Protein 5DI0 (pdb70)

InterPro domains:
  IPR001229 Jacalin-like lectin domain [PF01419] (8-140)
  IPR001229 Jacalin-like lectin domain [PS51752] (4-143)
  IPR036404 Jacalin-like lectin domain superfamily [G3DSA:2.100.10.30] (6-150)
  IPR053280 Aerolysin-like pore-forming protein [PTHR34007] (1-315)

Radius of gyration: 34.07 Å; Cα contacts (8 Å, |Δi|>4): 1939; chains: 2; bounding box: 78×102×52 Å

Nearest PDB structures (foldseek):
  4znq-assembly1_A  TM=1.000E+00  e=1.269E-62  Danio rerio
  5zu4-assembly1_A  TM=9.742E-01  e=5.870E-45  Lethenteron camtschaticum
  1w3a-assembly1_A  TM=3.921E-01  e=1.484E-08  Laetiporus sulphureus
  3g4o-assembly1_A  TM=4.826E-01  e=7.175E-04  Aeromonas hydrophila
  1pre-assembly1_A  TM=4.643E-01  e=3.786E-03  Aeromonas hydrophila

Organism: Danio rerio (NCBI:txid7955)

Foldseek 3Di:
DDDDDAQKFKDKAFADDAAKDDQFCLAPLWFWFKKKWAAAQQAGAKMWTATPVGDIDIFAAHDDGIDMDGADFLKFWPWKKWFYSVPRFYTAKIWTAIPVGDIDIDGRDNGDTDDIGIGDQALRTWGAKIAGGDNGHRMMITMHRHAFPAKEWEPKDFVCQVVDDWDKDKDFFDKDKDFAQAQAKDKDKDKGKDKDKKKKAWDDDRSVVSSHFYKYFAFDWAWEADDVGIDIDRGDTDIDGNIDMDMDTAMDMDMDMDHHQKMKMKTKIKIKTKDKGKMKTKIWTAHPVGYIRMHIDMGIMIIIYMYHIDIDMDMGGD/DDDDDAQKDKDKAFADDAAKDDQFCLAPLWFWFKKKWAAAQQAGAKMWTATLVGDIDIFAAHDDGIDMDGADQLKFWPWKKWFYSVVRFYTFKIWTAIPVGDIDIDGRDHGDTDDIDIDDQALRTWGAKIAGGDNGGRMMITMHGHAFPAKEWEPKDFVCQVVDDFDKDKAFFDKDKDFAQAQAKDKDKDKTKDKDKKKKAWDDRRSVVSSHFYKYFAFDWAWAADPVGIDIDGGDTDIDGNIDMDMDIAMDMDIDMHHHQKMKMKTKIKIKTWDKGKMKTKMWTAHPVGYIRMHIDMGIMIIIYMYHIDIDMDIDGD

Sequence (636 aa):
GSHMTYPTNLEEIIGGQGGSSFSFTGENNGASLEKIWVWVGGWQIKAVRAWLSDGRDETFGVPSSGSSHQEYVFTPGECFTSLSLWGNGAGTRLGAIKFKTNKGGEFFAHMTSWGLKTEYPMDVGSGYCLGIVGRGGSDIDCMGFMFLNAVQSTVLTNNVNYPTINQLIPKVATEEIKSVSFENKTSVKQEQKVETSKKVIKTSSSWSMTKSFSSTFSVEVSAGIPEIAEVSTGFSISFGVESTHSLEEQTDEKNETLTTTVEVPPKKKVDVHITIGRASFDLPYTGTVKITCKNGSVLQYETKGQYKGVAYTDIKVNNTVEKDLGSHMTYPTNLEEIIGGQGGSSFSFTGENNGASLEKIWVWVGGWQIKAVRAWLSDGRDETFGVPSGSSHQEYVVFTPGECFTSLSLWGNGAGTRLGAIKFKTNKGGEFFAHMTSWGLKTEYPMDVGSGYCLGIVGRGGSDIDCMGFMFLNAVVQSTVLTNNVNYPTINQQLIPKVATEEIKSSVSSFENKTSVKQEEQKVETSKKVIKTSSSWSMTKSFSSTFSVEVSAGIPEIAEVSTGFSISFGVESTHSLEQTTDEKNNETLTTTVEVPPKKKVDVHHITIGRRASFDLPYTGTVKITCKNGSVLQYETKGQYKGVAYTDIKVNTVEKDL

Solvent-accessible surface area: 29382 Å² total; per-residue (Å²): 131,117,153,134,52,118,25,28,47,60,82,75,19,31,7,162,36,47,81,91,24,78,2,10,0,65,95,55,5,6,12,6,76,54,0,52,1,20,36,15,21,100,11,0,34,0,0,66,0,41,2,40,65,60,77,60,79,61,23,16,84,57,64,70,102,69,74,82,35,75,12,76,67,14,20,11,3,7,21,5,12,0,23,13,3,51,58,50,57,50,0,0,0,0,62,0,78,3,42,142,71,20,97,11,79,0,69,3,93,89,115,52,60,150,77,76,82,46,8,44,1,4,12,0,9,7,0,0,0,22,4,90,10,40,76,8,0,10,8,0,0,3,12,3,0,14,1,1,89,38,1,28,0,27,106,17,68,2,72,45,7,143,131,59,136,36,162,31,59,92,42,65,14,2,36,11,22,34,96,0,161,66,84,98,135,64,115,59,136,0,26,0,10,39,29,1,67,74,41,8,30,4,56,40,94,140,20,4,20,45,17,3,14,2,88,0,26,2,4,42,2,76,13,47,73,82,117,143,26,82,46,30,54,88,9,133,107,55,91,23,45,15,140,48,86,78,61,113,18,46,37,60,62,27,84,7,75,0,22,51,122,65,54,0,36,2,72,0,13,3,7,91,1,65,8,85,1,53,1,53,2,6,1,82,1,33,2,56,36,56,15,58,22,101,25,130,34,167,19,65,1,118,4,22,11,27,10,116,21,92,47,73,67,71,92,99,114,135,131,122,159,135,50,123,27,26,47,62,83,73,18,25,3,152,37,48,81,89,22,79,2,9,0,66,96,53,4,5,10,7,84,55,0,52,1,19,36,16,22,97,10,0,32,0,0,66,0,39,2,35,65,60,76,61,78,60,23,15,86,58,61,68,104,70,73,84,33,72,15,76,67,15,21,12,3,8,24,6,11,0,22,14,2,53,61,39,58,50,0,0,0,0,66,1,87,4,41,143,71,19,92,11,82,0,69,4,94,88,117,46,58,147,82,85,85,48,8,41,1,4,11,0,8,7,1,0,0,22,4,87,11,41,76,8,0,9,8,0,0,3,12,3,0,16,1,0,94,39,1,31,0,27,106,17,68,2,73,38,8,148,136,61,149,44,189,28,38,88,34,74,13,4,18,13,14,40,81,0,142,58,98,95,117,61,129,63,133,1,25,0,7,40,28,1,75,70,46,7,25,3,55,40,83,142,19,3,22,42,19,5,12,2,87,0,30,2,4,45,2,75,10,47,74,71,121,135,25,77,43,32,49,85,10,133,102,53,96,22,44,15,137,47,95,76,58,102,23,30,37,60,66,26,85,5,94,1,25,53,104,52,66,2,30,0,79,0,21,2,7,82,3,82,13,86,2,54,1,54,2,6,1,88,1,34,2,58,36,54,15,62,23,100,24,129,33,170,19,62,2,113,4,39,15,32,10,120,22,83,47,72,71,66,94,117,108,112

Structure (mmCIF, N/CA/C/O backbone):
data_5DI0
#
_entry.id   5DI0
#
_cell.length_a   57.111
_cell.length_b   95.100
_cell.length_c   147.406
_cell.angle_alpha   90.00
_cell.angle_beta   90.00
_cell.angle_gamma   90.00
#
_symmetry.space_group_name_H-M   'P 21 21 21'
#
loop_
_entity.id
_entity.type
_entity.pdbx_description
1 polymer 'Natterin-like protein'
2 non-polymer 1,2-ETHANEDIOL
3 non-polymer DI(HYDROXYETHYL)ETHER
4 non-polymer 'TRIETHYLENE GLYCOL'
5 non-polymer 'TETRAETHYLENE GLYCOL'
6 non-polymer 'CHLORIDE ION'
7 water water
#
loop_
_atom_site.group_PDB
_atom_site.id
_atom_site.type_symbol
_atom_site.label_atom_id
_atom_site.label_alt_id
_atom_site.label_comp_id
_atom_site.label_asym_id
_atom_site.label_entity_id
_atom_site.label_seq_id
_atom_site.pdbx_PDB_ins_code
_atom_site.Cartn_x
_atom_site.Cartn_y
_atom_site.Cartn_z
_atom_site.occupancy
_atom_site.B_iso_or_equiv
_atom_site.auth_seq_id
_atom_site.auth_comp_id
_atom_site.auth_asym_id
_atom_site.auth_atom_id
_atom_site.pdbx_PDB_model_num
ATOM 1 N N . GLY A 1 18 ? -27.989 53.213 44.718 1.00 43.63 -2 GLY A N 1
ATOM 2 C CA . GLY A 1 18 ? -26.824 53.469 43.819 1.00 41.21 -2 GLY A CA 1
ATOM 3 C C . GLY A 1 18 ? -26.130 52.191 43.367 1.00 38.14 -2 GLY A C 1
ATOM 4 O O . GLY A 1 18 ? -24.935 52.223 42.976 1.00 31.81 -2 GLY A O 1
ATOM 5 N N . SER A 1 19 ? -26.896 51.089 43.408 1.00 36.39 -1 SER A N 1
ATOM 6 C CA . SER A 1 19 ? -26.536 49.822 42.763 1.00 34.52 -1 SER A CA 1
ATOM 7 C C . SER A 1 19 ? -26.190 50.063 41.298 1.00 31.72 -1 SER A C 1
ATOM 8 O O . SER A 1 19 ? -26.613 51.046 40.676 1.00 31.48 -1 SER A O 1
ATOM 11 N N . HIS A 1 20 ? -25.398 49.163 40.751 1.00 28.02 0 HIS A N 1
ATOM 12 C CA . HIS A 1 20 ? -24.746 49.427 39.496 1.00 25.19 0 HIS A CA 1
ATOM 13 C C . HIS A 1 20 ? -24.892 48.191 38.650 1.00 23.41 0 HIS A C 1
ATOM 14 O O . HIS A 1 20 ? -24.586 47.095 39.118 1.00 22.01 0 HIS A O 1
ATOM 21 N N . MET A 1 21 ? -25.329 48.361 37.405 1.00 21.74 1 MET A N 1
ATOM 22 C CA . MET A 1 21 ? -25.502 47.203 36.551 1.00 23.60 1 MET A CA 1
ATOM 23 C C . MET A 1 21 ? -24.480 47.274 35.430 1.00 21.16 1 MET A C 1
ATOM 24 O O . MET A 1 21 ? -24.215 48.348 34.904 1.00 20.40 1 MET A O 1
ATOM 29 N N . THR A 1 22 ? -23.887 46.131 35.096 1.00 19.47 2 THR A N 1
ATOM 30 C CA . THR A 1 22 ? -23.009 46.020 33.927 1.00 17.65 2 THR A CA 1
ATOM 31 C C . THR A 1 22 ? -23.556 44.973 33.014 1.00 17.54 2 THR A C 1
ATOM 32 O O . THR A 1 22 ? -24.318 44.115 33.432 1.00 16.72 2 THR A O 1
ATOM 36 N N . TYR A 1 23 ? -23.152 45.076 31.750 1.00 16.63 3 TYR A N 1
ATOM 37 C CA . TYR A 1 23 ? -23.732 44.275 30.669 1.00 17.23 3 TYR A CA 1
ATOM 38 C C . TYR A 1 23 ? -22.632 43.745 29.775 1.00 15.15 3 TYR A C 1
ATOM 39 O O . TYR A 1 23 ? -21.577 44.353 29.683 1.00 15.03 3 TYR A O 1
ATOM 48 N N . PRO A 1 24 ? -22.880 42.619 29.086 1.00 15.68 4 PRO A N 1
ATOM 49 C CA . PRO A 1 24 ? -21.838 42.031 28.246 1.00 15.88 4 PRO A CA 1
ATOM 50 C C . PRO A 1 24 ? -21.664 42.772 26.928 1.00 15.80 4 PRO A C 1
ATOM 51 O O . PRO A 1 24 ? -20.677 42.532 26.216 1.00 16.96 4 PRO A O 1
ATOM 55 N N . THR A 1 25 ? -22.583 43.692 26.645 1.00 14.71 5 THR A N 1
ATOM 56 C CA . THR A 1 25 ? -22.528 44.478 25.418 1.00 15.66 5 THR A CA 1
ATOM 57 C C . THR A 1 25 ? -22.411 45.962 25.704 1.00 16.09 5 THR A C 1
ATOM 58 O O . THR A 1 25 ? -22.812 46.430 26.768 1.00 15.04 5 THR A O 1
ATOM 62 N N . ASN A 1 26 ? -21.838 46.668 24.738 1.00 15.77 6 ASN A N 1
ATOM 63 C CA . ASN A 1 26 ? -21.564 48.092 24.826 1.00 16.25 6 ASN A CA 1
ATOM 64 C C . ASN A 1 26 ? -22.132 48.689 23.557 1.00 17.19 6 ASN A C 1
ATOM 65 O O . ASN A 1 26 ? -21.745 48.305 22.465 1.00 16.51 6 ASN A O 1
ATOM 70 N N . LEU A 1 27 ? -23.074 49.614 23.716 1.00 16.57 7 LEU A N 1
ATOM 71 C CA . LEU A 1 27 ? -23.833 50.147 22.599 1.00 15.84 7 LEU A CA 1
ATOM 72 C C . LEU A 1 27 ? -24.183 51.585 22.892 1.00 16.62 7 LEU A C 1
ATOM 73 O O . LEU A 1 27 ? -24.839 51.861 23.906 1.00 17.53 7 LEU A O 1
ATOM 78 N N . GLU A 1 28 ? -23.725 52.476 22.022 1.00 15.95 8 GLU A N 1
ATOM 79 C CA A GLU A 1 28 ? -24.048 53.907 22.122 0.50 16.47 8 GLU A CA 1
ATOM 80 C CA B GLU A 1 28 ? -24.043 53.910 22.120 0.50 16.67 8 GLU A CA 1
ATOM 81 C C . GLU A 1 28 ? -24.694 54.344 20.815 1.00 16.60 8 GLU A C 1
ATOM 82 O O . GLU A 1 28 ? -24.052 54.368 19.775 1.00 16.66 8 GLU A O 1
ATOM 93 N N . ILE A 1 29 ? -25.979 54.707 20.890 1.00 16.68 9 ILE A N 1
ATOM 94 C CA . ILE A 1 29 ? -26.771 55.066 19.719 1.00 16.32 9 ILE A CA 1
ATOM 95 C C . ILE A 1 29 ? -26.767 56.575 19.499 1.00 17.07 9 ILE A C 1
ATOM 96 O O . ILE A 1 29 ? -26.952 57.341 20.449 1.00 17.38 9 ILE A O 1
ATOM 101 N N . ILE A 1 30 ? -26.529 56.979 18.258 1.00 15.95 10 ILE A N 1
ATOM 102 C CA . ILE A 1 30 ? -26.416 58.389 17.875 1.00 16.52 10 ILE A CA 1
ATOM 103 C C . ILE A 1 30 ? -27.401 58.727 16.777 1.00 16.63 10 ILE A C 1
ATOM 104 O O . ILE A 1 30 ? -27.555 57.981 15.794 1.00 15.11 10 ILE A O 1
ATOM 109 N N . GLY A 1 31 ? -28.068 59.876 16.930 1.00 18.85 11 GLY A N 1
ATOM 110 C CA . GLY A 1 31 ? -28.893 60.406 15.870 1.00 18.43 11 GLY A CA 1
ATOM 111 C C . GLY A 1 31 ? -30.152 61.027 16.455 1.00 20.48 11 GLY A C 1
ATOM 112 O O . GLY A 1 31 ? -30.072 61.638 17.548 1.00 21.86 11 GLY A O 1
ATOM 113 N N . GLY A 1 32 ? -31.276 60.837 15.774 1.00 20.43 12 GLY A N 1
ATOM 114 C CA . GLY A 1 32 ? -32.560 61.443 16.145 1.00 22.56 12 GLY A CA 1
ATOM 115 C C . GLY A 1 32 ? -33.523 60.433 16.704 1.00 25.08 12 GLY A C 1
ATOM 116 O O . GLY A 1 32 ? -33.186 59.274 16.921 1.00 22.45 12 GLY A O 1
ATOM 117 N N . GLN A 1 33 ? -34.767 60.860 16.886 1.00 27.35 13 GLN A N 1
ATOM 118 C CA . GLN A 1 33 ? -35.763 60.063 17.584 1.00 29.60 13 GLN A CA 1
ATOM 119 C C . GLN A 1 33 ? -36.813 59.445 16.667 1.00 26.48 13 GLN A C 1
ATOM 120 O O . GLN A 1 33 ? -37.657 58.670 17.127 1.00 27.24 13 GLN A O 1
ATOM 126 N N . GLY A 1 34 ? -36.763 59.753 15.374 1.00 22.46 14 GLY A N 1
ATOM 127 C CA . GLY A 1 34 ? -37.766 59.253 14.442 1.00 23.21 14 GLY A CA 1
ATOM 128 C C . GLY A 1 34 ? -37.568 57.830 13.953 1.00 22.81 14 GLY A C 1
ATOM 129 O O . GLY A 1 34 ? -36.655 57.135 14.396 1.00 23.55 14 GLY A O 1
ATOM 130 N N . GLY A 1 35 ? -38.393 57.411 13.003 1.00 23.42 15 GLY A N 1
ATOM 131 C CA . GLY A 1 35 ? -38.296 56.069 12.424 1.00 24.12 15 GLY A CA 1
ATOM 132 C C . GLY A 1 35 ? -38.729 54.920 13.312 1.00 24.79 15 GLY A C 1
ATOM 133 O O . GLY A 1 35 ? -39.235 55.127 14.422 1.00 26.49 15 GLY A O 1
ATOM 134 N N . SER A 1 36 ? -38.511 53.708 12.810 1.00 23.39 16 SER A N 1
ATOM 135 C CA . SER A 1 36 ? -38.871 52.467 13.488 1.00 24.28 16 SER A CA 1
ATOM 136 C C . SER A 1 36 ? -37.650 51.714 13.989 1.00 22.48 16 SER A C 1
ATOM 137 O O . SER A 1 36 ? -36.645 51.598 13.282 1.00 21.79 16 SER A O 1
ATOM 140 N N . SER A 1 37 ? -37.773 51.169 15.199 1.00 21.45 17 SER A N 1
ATOM 141 C CA . SER A 1 37 ? -36.683 50.418 15.835 1.00 21.11 17 SER A CA 1
ATOM 142 C C . SER A 1 37 ? -36.250 49.174 15.057 1.00 19.92 17 SER A C 1
ATOM 143 O O . SER A 1 37 ? -37.068 48.442 14.509 1.00 19.33 17 SER A O 1
ATOM 146 N N . PHE A 1 38 ? -34.933 48.938 15.051 1.00 19.31 18 PHE A N 1
ATOM 147 C CA . PHE A 1 38 ? -34.359 47.675 14.602 1.00 17.61 18 PHE A CA 1
ATOM 148 C C . PHE A 1 38 ? -33.226 47.248 15.522 1.00 16.96 18 PHE A C 1
ATOM 149 O O . PHE A 1 38 ? -32.575 48.068 16.174 1.00 15.96 18 PHE A O 1
ATOM 157 N N . SER A 1 39 ? -33.020 45.940 15.577 1.00 18.19 19 SER A N 1
ATOM 158 C CA . SER A 1 39 ? -31.896 45.366 16.295 1.00 19.49 19 SER A CA 1
ATOM 159 C C . SER A 1 39 ? -31.398 44.217 15.451 1.00 18.74 19 SER A C 1
ATOM 160 O O . SER A 1 39 ? -32.158 43.283 15.142 1.00 20.91 19 SER A O 1
ATOM 163 N N . PHE A 1 40 ? -30.126 44.277 15.059 1.00 16.99 20 PHE A N 1
ATOM 164 C CA . PHE A 1 40 ? -29.546 43.302 14.159 1.00 15.30 20 PHE A CA 1
ATOM 165 C C . PHE A 1 40 ? -28.193 42.860 14.684 1.00 15.08 20 PHE A C 1
ATOM 166 O O . PHE A 1 40 ? -27.157 43.455 14.353 1.00 14.10 20 PHE A O 1
ATOM 174 N N . THR A 1 41 ? -28.203 41.866 15.588 1.00 16.09 21 THR A N 1
ATOM 175 C CA . THR A 1 41 ? -27.016 41.517 16.332 1.00 16.05 21 THR A CA 1
ATOM 176 C C . THR A 1 41 ? -26.865 40.027 16.601 1.00 17.16 21 THR A C 1
ATOM 177 O O . THR A 1 41 ? -27.846 39.257 16.566 1.00 17.52 21 THR A O 1
ATOM 181 N N . GLY A 1 42 ? -25.643 39.656 16.930 1.00 16.51 22 GLY A N 1
ATOM 182 C CA . GLY A 1 42 ? -25.338 38.274 17.269 1.00 17.51 22 GLY A CA 1
ATOM 183 C C . GLY A 1 42 ? -25.369 38.029 18.762 1.00 18.82 22 GLY A C 1
ATOM 184 O O . GLY A 1 42 ? -24.665 37.135 19.258 1.00 20.82 22 GLY A O 1
ATOM 185 N N . GLU A 1 43 ? -26.158 38.785 19.502 1.00 20.09 23 GLU A N 1
ATOM 186 C CA . GLU A 1 43 ? -26.268 38.542 20.961 1.00 22.83 23 GLU A CA 1
ATOM 187 C C . GLU A 1 43 ? -26.789 37.156 21.247 1.00 23.39 23 GLU A C 1
ATOM 188 O O . GLU A 1 43 ? -26.459 36.551 22.274 1.00 27.12 23 GLU A O 1
ATOM 194 N N . ASN A 1 44 ? -27.564 36.623 20.324 1.00 23.81 24 ASN A N 1
ATOM 195 C CA . ASN A 1 44 ? -28.188 35.304 20.509 1.00 23.87 24 ASN A CA 1
ATOM 196 C C . ASN A 1 44 ? -27.215 34.157 20.365 1.00 23.98 24 ASN A C 1
ATOM 197 O O . ASN A 1 44 ? -27.402 33.097 20.996 1.00 27.14 24 ASN A O 1
ATOM 202 N N . ASN A 1 45 ? -26.209 34.332 19.506 1.00 22.25 25 ASN A N 1
ATOM 203 C CA . ASN A 1 45 ? -25.375 33.232 19.067 1.00 20.43 25 ASN A CA 1
ATOM 204 C C . ASN A 1 45 ? -23.897 33.570 18.877 1.00 20.15 25 ASN A C 1
ATOM 205 O O . ASN A 1 45 ? -23.180 32.785 18.282 1.00 20.69 25 ASN A O 1
ATOM 210 N N . GLY A 1 46 ? -23.481 34.743 19.348 1.00 19.78 26 GLY A N 1
ATOM 211 C CA . GLY A 1 46 ? -22.113 35.231 19.167 1.00 20.94 26 GLY A CA 1
ATOM 212 C C . GLY A 1 46 ? -21.675 35.588 17.748 1.00 18.81 26 GLY A C 1
ATOM 213 O O . GLY A 1 46 ? -20.481 35.755 17.511 1.00 19.37 26 GLY A O 1
ATOM 214 N N . ALA A 1 47 ? -22.609 35.707 16.804 1.00 18.81 27 ALA A N 1
ATOM 215 C CA . ALA A 1 47 ? -22.251 36.150 15.434 1.00 17.64 27 ALA A CA 1
ATOM 216 C C . ALA A 1 47 ? -21.704 37.576 15.478 1.00 16.75 27 ALA A C 1
ATOM 217 O O . ALA A 1 47 ? -22.089 38.361 16.333 1.00 16.36 27 ALA A O 1
ATOM 219 N N . SER A 1 48 ? -20.812 37.884 14.534 1.00 15.48 28 SER A N 1
ATOM 220 C CA . SER A 1 48 ? -20.190 39.192 14.422 1.00 14.53 28 SER A CA 1
ATOM 221 C C . SER A 1 48 ? -20.604 39.835 13.119 1.00 13.85 28 SER A C 1
ATOM 222 O O . SER A 1 48 ? -21.063 39.188 12.179 1.00 13.56 28 SER A O 1
ATOM 225 N N . LEU A 1 49 ? -20.413 41.144 13.066 1.00 13.79 29 LEU A N 1
ATOM 226 C CA . LEU A 1 49 ? -20.613 41.891 11.818 1.00 13.31 29 LEU A CA 1
ATOM 227 C C . LEU A 1 49 ? -19.529 41.495 10.808 1.00 12.68 29 LEU A C 1
ATOM 228 O O . LEU A 1 49 ? -18.328 41.655 11.063 1.00 13.55 29 LEU A O 1
ATOM 233 N N . GLU A 1 50 ? -19.948 40.958 9.667 1.00 14.25 30 GLU A N 1
ATOM 234 C CA . GLU A 1 50 ? -19.018 40.469 8.661 1.00 15.48 30 GLU A CA 1
ATOM 235 C C . GLU A 1 50 ? -18.844 41.424 7.467 1.00 15.29 30 GLU A C 1
ATOM 236 O O . GLU A 1 50 ? -17.747 41.559 6.922 1.00 15.44 30 GLU A O 1
ATOM 242 N N . LYS A 1 51 ? -19.897 42.140 7.129 1.00 14.41 31 LYS A N 1
ATOM 243 C CA . LYS A 1 51 ? -19.824 43.056 5.991 1.00 13.94 31 LYS A CA 1
ATOM 244 C C . LYS A 1 51 ? -20.843 44.160 6.210 1.00 13.36 31 LYS A C 1
ATOM 245 O O . LYS A 1 51 ? -21.914 43.926 6.777 1.00 14.15 31 LYS A O 1
ATOM 251 N N . ILE A 1 52 ? -20.529 45.366 5.736 1.00 12.78 32 ILE A N 1
ATOM 252 C CA . ILE A 1 52 ? -21.484 46.456 5.847 1.00 12.37 32 ILE A CA 1
ATOM 253 C C . ILE A 1 52 ? -21.420 47.292 4.561 1.00 11.82 32 ILE A C 1
ATOM 254 O O . ILE A 1 52 ? -20.334 47.540 4.060 1.00 12.23 32 ILE A O 1
ATOM 259 N N . TRP A 1 53 ? -22.589 47.704 4.084 1.00 11.82 33 TRP A N 1
ATOM 260 C CA . TRP A 1 53 ? -22.757 48.659 2.997 1.00 12.49 33 TRP A CA 1
ATOM 261 C C . TRP A 1 53 ? -23.466 49.877 3.574 1.00 12.75 33 TRP A C 1
ATOM 262 O O . TRP A 1 53 ? -24.457 49.751 4.313 1.00 13.06 33 TRP A O 1
ATOM 273 N N . VAL A 1 54 ? -22.953 51.051 3.236 1.00 12.50 34 VAL A N 1
ATOM 274 C CA . VAL A 1 54 ? -23.536 52.298 3.707 1.00 12.27 34 VAL A CA 1
ATOM 275 C C . VAL A 1 54 ? -23.821 53.206 2.514 1.00 12.12 34 VAL A C 1
ATOM 276 O O . VAL A 1 54 ? -22.955 53.464 1.697 1.00 13.13 34 VAL A O 1
ATOM 280 N N . TRP A 1 55 ? -25.033 53.736 2.487 1.00 12.67 35 TRP A N 1
ATOM 281 C CA . TRP A 1 55 ? -25.471 54.767 1.523 1.00 12.66 35 TRP A CA 1
ATOM 282 C C . TRP A 1 55 ? -25.656 56.082 2.264 1.00 13.47 35 TRP A C 1
ATOM 283 O O . TRP A 1 55 ? -26.007 56.110 3.439 1.00 13.53 35 TRP A O 1
ATOM 294 N N . VAL A 1 56 ? -25.360 57.182 1.583 1.00 13.70 36 VAL A N 1
ATOM 295 C CA . VAL A 1 56 ? -25.415 58.480 2.220 1.00 14.85 36 VAL A CA 1
ATOM 296 C C . VAL A 1 56 ? -26.263 59.408 1.372 1.00 15.11 36 VAL A C 1
ATOM 297 O O . VAL A 1 56 ? -26.466 59.192 0.156 1.00 16.64 36 VAL A O 1
ATOM 301 N N . GLY A 1 57 ? -26.737 60.450 2.043 1.00 16.35 37 GLY A N 1
ATOM 302 C CA . GLY A 1 57 ? -27.483 61.541 1.415 1.00 16.17 37 GLY A CA 1
ATOM 303 C C . GLY A 1 57 ? -26.873 62.849 1.819 1.00 15.84 37 GLY A C 1
ATOM 304 O O . GLY A 1 57 ? -25.850 62.892 2.472 1.00 14.46 37 GLY A O 1
ATOM 305 N N . GLY A 1 58 ? -27.499 63.965 1.425 1.00 16.20 38 GLY A N 1
ATOM 306 C CA . GLY A 1 58 ? -26.928 65.249 1.769 1.00 16.60 38 GLY A CA 1
ATOM 307 C C . GLY A 1 58 ? -26.912 65.577 3.243 1.00 15.44 38 GLY A C 1
ATOM 308 O O . GLY A 1 58 ? -26.003 66.272 3.696 1.00 17.05 38 GLY A O 1
ATOM 309 N N . TRP A 1 59 ? -27.881 65.083 4.001 1.00 15.72 39 TRP A N 1
ATOM 310 C CA . TRP A 1 59 ? -28.020 65.451 5.411 1.00 16.42 39 TRP A CA 1
ATOM 311 C C . TRP A 1 59 ? -28.295 64.264 6.318 1.00 16.18 39 TRP A C 1
ATOM 312 O O . TRP A 1 59 ? -28.897 64.392 7.390 1.00 16.03 39 TRP A O 1
ATOM 323 N N . GLN A 1 60 ? -27.836 63.084 5.871 1.00 16.36 40 GLN A N 1
ATOM 324 C CA . GLN A 1 60 ? -28.085 61.867 6.626 1.00 14.53 40 GLN A CA 1
ATOM 325 C C . GLN A 1 60 ? -27.212 60.767 6.112 1.00 14.63 40 GLN A C 1
ATOM 326 O O . GLN A 1 60 ? -26.750 60.817 4.980 1.00 14.24 40 GLN A O 1
ATOM 332 N N . ILE A 1 61 ? -27.044 59.751 6.960 1.00 14.04 41 ILE A N 1
ATOM 333 C CA . ILE A 1 61 ? -26.805 58.393 6.472 1.00 13.67 41 ILE A CA 1
ATOM 334 C C . ILE A 1 61 ? -28.141 57.871 5.985 1.00 14.16 41 ILE A C 1
ATOM 335 O O . ILE A 1 61 ? -29.142 57.902 6.723 1.00 14.45 41 ILE A O 1
ATOM 340 N N . LYS A 1 62 ? -28.174 57.431 4.739 1.00 14.36 42 LYS A N 1
ATOM 341 C CA . LYS A 1 62 ? -29.393 57.066 4.040 1.00 15.07 42 LYS A CA 1
ATOM 342 C C . LYS A 1 62 ? -29.868 55.653 4.351 1.00 14.83 42 LYS A C 1
ATOM 343 O O . LYS A 1 62 ? -31.054 55.406 4.568 1.00 16.36 42 LYS A O 1
ATOM 349 N N . ALA A 1 63 ? -28.941 54.707 4.361 1.00 13.38 43 ALA A N 1
ATOM 350 C CA . ALA A 1 63 ? -29.300 53.322 4.611 1.00 13.19 43 ALA A CA 1
ATOM 351 C C . ALA A 1 63 ? -28.035 52.541 4.948 1.00 12.60 43 ALA A C 1
ATOM 352 O O . ALA A 1 63 ? -26.920 52.954 4.639 1.00 12.95 43 ALA A O 1
ATOM 354 N N . VAL A 1 64 ? -28.236 51.398 5.580 1.00 13.14 44 VAL A N 1
ATOM 355 C CA . VAL A 1 64 ? -27.154 50.510 5.961 1.00 13.07 44 VAL A CA 1
ATOM 356 C C . VAL A 1 64 ? -27.624 49.090 5.695 1.00 13.91 44 VAL A C 1
ATOM 357 O O . VAL A 1 64 ? -28.724 48.694 6.108 1.00 14.81 44 VAL A O 1
ATOM 361 N N . ARG A 1 65 ? -26.810 48.310 4.999 1.00 13.64 45 ARG A N 1
ATOM 362 C CA . ARG A 1 65 ? -27.103 46.896 4.859 1.00 14.03 45 ARG A CA 1
ATOM 363 C C . ARG A 1 65 ? -25.964 46.180 5.570 1.00 13.71 45 ARG A C 1
ATOM 364 O O . ARG A 1 65 ? -24.803 46.519 5.386 1.00 13.20 45 ARG A O 1
ATOM 372 N N . ALA A 1 66 ? -26.318 45.181 6.390 1.00 13.81 46 ALA A N 1
ATOM 373 C CA . ALA A 1 66 ? -25.331 44.473 7.184 1.00 13.60 46 ALA A CA 1
ATOM 374 C C . ALA A 1 66 ? -25.498 42.980 7.063 1.00 13.93 46 ALA A C 1
ATOM 375 O O . ALA A 1 66 ? -26.613 42.473 6.925 1.00 14.36 46 ALA A O 1
ATOM 377 N N . TRP A 1 67 ? -24.365 42.314 7.112 1.00 14.62 47 TRP A N 1
ATOM 378 C CA . TRP A 1 67 ? -24.289 40.870 7.113 1.00 15.15 47 TRP A CA 1
ATOM 379 C C . TRP A 1 67 ? -23.581 40.442 8.400 1.00 15.41 47 TRP A C 1
ATOM 380 O O . TRP A 1 67 ? -22.525 40.983 8.753 1.00 15.94 47 TRP A O 1
ATOM 391 N N . LEU A 1 68 ? -24.151 39.447 9.073 1.00 16.07 48 LEU A N 1
ATOM 392 C CA . LEU A 1 68 ? -23.517 38.847 10.248 1.00 14.88 48 LEU A CA 1
ATOM 393 C C . LEU A 1 68 ? -22.927 37.491 9.866 1.00 16.20 48 LEU A C 1
ATOM 394 O O . LEU A 1 68 ? -23.267 36.928 8.822 1.00 16.19 48 LEU A O 1
ATOM 399 N N . SER A 1 69 ? -21.987 37.044 10.676 1.00 16.72 49 SER A N 1
ATOM 400 C CA . SER A 1 69 ? -21.190 35.859 10.362 1.00 17.83 49 SER A CA 1
ATOM 401 C C . SER A 1 69 ? -22.019 34.585 10.304 1.00 21.12 49 SER A C 1
ATOM 402 O O . SER A 1 69 ? -21.515 33.564 9.788 1.00 23.08 49 SER A O 1
ATOM 405 N N . ASP A 1 70 ? -23.247 34.629 10.808 1.00 20.48 50 ASP A N 1
ATOM 406 C CA . ASP A 1 70 ? -24.173 33.473 10.708 1.00 21.74 50 ASP A CA 1
ATOM 407 C C . ASP A 1 70 ? -24.977 33.461 9.395 1.00 23.65 50 ASP A C 1
ATOM 408 O O . ASP A 1 70 ? -25.868 32.608 9.205 1.00 24.31 50 ASP A O 1
ATOM 413 N N . GLY A 1 71 ? -24.673 34.397 8.496 1.00 21.33 51 GLY A N 1
ATOM 414 C CA . GLY A 1 71 ? -25.368 34.518 7.228 1.00 22.25 51 GLY A CA 1
ATOM 415 C C . GLY A 1 71 ? -26.576 35.438 7.163 1.00 21.35 51 GLY A C 1
ATOM 416 O O . GLY A 1 71 ? -27.139 35.637 6.077 1.00 22.16 51 GLY A O 1
ATOM 417 N N . ARG A 1 72 ? -26.965 36.020 8.290 1.00 18.82 52 ARG A N 1
ATOM 418 C CA . ARG A 1 72 ? -28.069 36.964 8.311 1.00 18.00 52 ARG A CA 1
ATOM 419 C C . ARG A 1 72 ? -27.678 38.193 7.500 1.00 17.95 52 ARG A C 1
ATOM 420 O O . ARG A 1 72 ? -26.520 38.588 7.526 1.00 17.71 52 ARG A O 1
ATOM 428 N N . ASP A 1 73 ? -28.667 38.792 6.850 1.00 18.41 53 ASP A N 1
ATOM 429 C CA . ASP A 1 73 ? -28.464 39.890 5.863 1.00 18.68 53 ASP A CA 1
ATOM 430 C C . ASP A 1 73 ? -29.712 40.733 5.899 1.00 18.41 53 ASP A C 1
ATOM 431 O O . ASP A 1 73 ? -30.786 40.258 5.526 1.00 18.05 53 ASP A O 1
ATOM 436 N N . GLU A 1 74 ? -29.599 41.961 6.392 1.00 17.11 54 GLU A N 1
ATOM 437 C CA . GLU A 1 74 ? -30.739 42.869 6.452 1.00 17.65 54 GLU A CA 1
ATOM 438 C C . GLU A 1 74 ? -30.333 44.285 6.061 1.00 17.07 54 GLU A C 1
ATOM 439 O O . GLU A 1 74 ? -29.174 44.686 6.243 1.00 16.78 54 GLU A O 1
ATOM 445 N N . THR A 1 75 ? -31.317 45.027 5.564 1.00 16.86 55 THR A N 1
ATOM 446 C CA . THR A 1 75 ? -31.130 46.428 5.164 1.00 17.04 55 THR A CA 1
ATOM 447 C C . THR A 1 75 ? -32.051 47.337 5.957 1.00 16.55 55 THR A C 1
ATOM 448 O O . THR A 1 75 ? -33.246 47.030 6.133 1.00 17.25 55 THR A O 1
ATOM 452 N N . PHE A 1 76 ? -31.513 48.474 6.411 1.00 16.31 56 PHE A N 1
ATOM 453 C CA . PHE A 1 76 ? -32.266 49.437 7.192 1.00 15.87 56 PHE A CA 1
ATOM 454 C C . PHE A 1 76 ? -32.149 50.777 6.508 1.00 16.16 56 PHE A C 1
ATOM 455 O O . PHE A 1 76 ? -31.111 51.099 5.955 1.00 15.57 56 PHE A O 1
ATOM 463 N N . GLY A 1 77 ? -33.234 51.541 6.526 1.00 17.60 57 GLY A N 1
ATOM 464 C CA . GLY A 1 77 ? -33.352 52.698 5.646 1.00 17.32 57 GLY A CA 1
ATOM 465 C C . GLY A 1 77 ? -33.554 52.297 4.202 1.00 17.86 57 GLY A C 1
ATOM 466 O O . GLY A 1 77 ? -33.607 51.096 3.855 1.00 18.43 57 GLY A O 1
ATOM 467 N N . VAL A 1 78 ? -33.647 53.308 3.338 1.00 17.48 58 VAL A N 1
ATOM 468 C CA . VAL A 1 78 ? -33.907 53.085 1.926 1.00 18.45 58 VAL A CA 1
ATOM 469 C C . VAL A 1 78 ? -32.714 53.538 1.089 1.00 17.61 58 VAL A C 1
ATOM 470 O O . VAL A 1 78 ? -32.439 54.731 1.007 1.00 18.25 58 VAL A O 1
ATOM 474 N N . PRO A 1 79 ? -31.987 52.575 0.478 1.00 18.23 59 PRO A N 1
ATOM 475 C CA . PRO A 1 79 ? -30.814 52.973 -0.294 1.00 18.50 59 PRO A CA 1
ATOM 476 C C . PRO A 1 79 ? -31.113 53.939 -1.441 1.00 19.71 59 PRO A C 1
ATOM 477 O O . PRO A 1 79 ? -32.204 53.901 -2.064 1.00 19.07 59 PRO A O 1
ATOM 481 N N A SER A 1 80 ? -30.150 54.814 -1.694 0.50 19.56 60 SER A N 1
ATOM 482 N N B SER A 1 80 ? -30.162 54.824 -1.687 0.50 19.24 60 SER A N 1
ATOM 483 C CA A SER A 1 80 ? -30.152 55.698 -2.851 0.50 21.09 60 SER A CA 1
ATOM 484 C CA B SER A 1 80 ? -30.156 55.649 -2.883 0.50 20.41 60 SER A CA 1
ATOM 485 C C A SER A 1 80 ? -28.695 55.969 -3.191 0.50 20.51 60 SER A C 1
ATOM 486 C C B SER A 1 80 ? -28.703 55.961 -3.195 0.50 20.14 60 SER A C 1
ATOM 487 O O A SER A 1 80 ? -27.867 56.122 -2.299 0.50 19.97 60 SER A O 1
ATOM 488 O O B SER A 1 80 ? -27.888 56.131 -2.293 0.50 19.64 60 SER A O 1
ATOM 493 N N . GLY A 1 81 ? -28.388 56.008 -4.483 1.00 20.99 61 GLY A N 1
ATOM 494 C CA . GLY A 1 81 ? -27.017 56.198 -4.926 1.00 21.05 61 GLY A CA 1
ATOM 495 C C . GLY A 1 81 ? -26.162 54.959 -4.712 1.00 18.61 61 GLY A C 1
ATOM 496 O O . GLY A 1 81 ? -26.657 53.851 -4.522 1.00 18.01 61 GLY A O 1
ATOM 497 N N . SER A 1 82 ? -24.869 55.188 -4.774 1.00 18.52 62 SER A N 1
ATOM 498 C CA A SER A 1 82 ? -23.873 54.143 -4.601 0.50 17.36 62 SER A CA 1
ATOM 499 C CA B SER A 1 82 ? -23.873 54.141 -4.595 0.50 17.59 62 SER A CA 1
ATOM 500 C C . SER A 1 82 ? -23.632 53.873 -3.127 1.00 17.21 62 SER A C 1
ATOM 501 O O . SER A 1 82 ? -23.888 54.737 -2.269 1.00 16.62 62 SER A O 1
ATOM 506 N N . HIS A 1 83 ? -23.088 52.697 -2.824 1.00 14.70 63 HIS A N 1
ATOM 507 C CA . HIS A 1 83 ? -22.738 52.411 -1.434 1.00 14.50 63 HIS A CA 1
ATOM 508 C C . HIS A 1 83 ? -21.230 52.306 -1.237 1.00 13.56 63 HIS A C 1
ATOM 509 O O . HIS A 1 83 ? -20.513 52.030 -2.171 1.00 13.14 63 HIS A O 1
ATOM 516 N N . GLN A 1 84 ? -20.784 52.488 -0.000 1.00 13.26 64 GLN A N 1
ATOM 517 C CA . GLN A 1 84 ? -19.425 52.187 0.411 1.00 13.36 64 GLN A CA 1
ATOM 518 C C . GLN A 1 84 ? -19.499 50.863 1.170 1.00 14.36 64 GLN A C 1
ATOM 519 O O . GLN A 1 84 ? -20.511 50.551 1.807 1.00 15.50 64 GLN A O 1
ATOM 525 N N . GLU A 1 85 ? -18.423 50.109 1.122 1.00 13.90 65 GLU A N 1
ATOM 526 C CA . GLU A 1 85 ? -18.381 48.741 1.695 1.00 14.35 65 GLU A CA 1
ATOM 527 C C . GLU A 1 85 ? -17.218 48.605 2.654 1.00 13.54 65 GLU A C 1
ATOM 528 O O . GLU A 1 85 ? -16.146 49.173 2.419 1.00 15.31 65 GLU A O 1
ATOM 534 N N . TYR A 1 86 ? -17.414 47.833 3.740 1.00 13.33 66 TYR A N 1
ATOM 535 C CA . TYR A 1 86 ? -16.312 47.273 4.477 1.00 12.25 66 TYR A CA 1
ATOM 536 C C . TYR A 1 86 ? -16.588 45.790 4.652 1.00 12.83 66 TYR A C 1
ATOM 537 O O . TYR A 1 86 ? -17.689 45.424 5.032 1.00 13.07 66 TYR A O 1
ATOM 546 N N . VAL A 1 87 ? -15.585 44.967 4.362 1.00 14.68 67 VAL A N 1
ATOM 547 C CA . VAL A 1 87 ? -15.701 43.525 4.553 1.00 15.14 67 VAL A CA 1
ATOM 548 C C . VAL A 1 87 ? -14.706 43.145 5.651 1.00 15.51 67 VAL A C 1
ATOM 549 O O . VAL A 1 87 ? -13.515 43.355 5.499 1.00 17.48 67 VAL A O 1
ATOM 553 N N . PHE A 1 88 ? -15.179 42.564 6.745 1.00 15.71 68 PHE A N 1
ATOM 554 C CA . PHE A 1 88 ? -14.299 42.140 7.843 1.00 15.51 68 PHE A CA 1
ATOM 555 C C . PHE A 1 88 ? -13.841 40.703 7.644 1.00 16.71 68 PHE A C 1
ATOM 556 O O . PHE A 1 88 ? -14.676 39.829 7.455 1.00 18.14 68 PHE A O 1
ATOM 564 N N . THR A 1 89 ? -12.544 40.483 7.727 1.00 17.99 69 THR A N 1
ATOM 565 C CA . THR A 1 89 ? -11.995 39.117 7.672 1.00 19.68 69 THR A CA 1
ATOM 566 C C . THR A 1 89 ? -12.053 38.486 9.083 1.00 19.48 69 THR A C 1
ATOM 567 O O . THR A 1 89 ? -12.140 39.175 10.079 1.00 18.37 69 THR A O 1
ATOM 571 N N . PRO A 1 90 ? -12.027 37.148 9.180 1.00 20.10 70 PRO A N 1
ATOM 572 C CA . PRO A 1 90 ? -11.995 36.544 10.518 1.00 21.54 70 PRO A CA 1
ATOM 573 C C . PRO A 1 90 ? -10.886 37.052 11.434 1.00 20.67 70 PRO A C 1
ATOM 574 O O . PRO A 1 90 ? -9.725 37.119 11.036 1.00 23.91 70 PRO A O 1
ATOM 578 N N . GLY A 1 91 ? -11.243 37.433 12.655 1.00 18.74 71 GLY A N 1
ATOM 579 C CA . GLY A 1 91 ? -10.268 37.965 13.578 1.00 19.82 71 GLY A CA 1
ATOM 580 C C . GLY A 1 91 ? -10.095 39.471 13.492 1.00 20.38 71 GLY A C 1
ATOM 581 O O . GLY A 1 91 ? -9.424 40.063 14.335 1.00 20.13 71 GLY A O 1
ATOM 582 N N . GLU A 1 92 ? -10.697 40.089 12.477 1.00 19.49 72 GLU A N 1
ATOM 583 C CA . GLU A 1 92 ? -10.523 41.535 12.252 1.00 17.31 72 GLU A CA 1
ATOM 584 C C . GLU A 1 92 ? -11.553 42.253 13.106 1.00 17.92 72 GLU A C 1
ATOM 585 O O . GLU A 1 92 ? -12.752 42.134 12.843 1.00 22.20 72 GLU A O 1
ATOM 591 N N . CYS A 1 93 ? -11.076 42.916 14.151 1.00 16.58 73 CYS A N 1
ATOM 592 C CA . CYS A 1 93 ? -11.891 43.586 15.179 1.00 16.51 73 CYS A CA 1
ATOM 593 C C . CYS A 1 93 ? -11.805 45.103 14.974 1.00 14.48 73 CYS A C 1
ATOM 594 O O . CYS A 1 93 ? -10.852 45.618 14.380 1.00 14.94 73 CYS A O 1
ATOM 597 N N . PHE A 1 94 ? -12.785 45.818 15.475 1.00 13.32 74 PHE A N 1
ATOM 598 C CA . PHE A 1 94 ? -12.637 47.258 15.570 1.00 13.12 74 PHE A CA 1
ATOM 599 C C . PHE A 1 94 ? -11.542 47.603 16.557 1.00 13.28 74 PHE A C 1
ATOM 600 O O . PHE A 1 94 ? -11.461 47.001 17.648 1.00 13.08 74 PHE A O 1
ATOM 608 N N . THR A 1 95 ? -10.753 48.646 16.244 1.00 13.06 75 THR A N 1
ATOM 609 C CA . THR A 1 95 ? -9.907 49.345 17.234 1.00 13.39 75 THR A CA 1
ATOM 610 C C . THR A 1 95 ? -10.483 50.681 17.694 1.00 13.38 75 THR A C 1
ATOM 611 O O . THR A 1 95 ? -10.265 51.123 18.825 1.00 13.96 75 THR A O 1
ATOM 615 N N . SER A 1 96 ? -11.255 51.327 16.829 1.00 13.64 76 SER A N 1
ATOM 616 C CA . SER A 1 96 ? -11.862 52.608 17.153 1.00 13.83 76 SER A CA 1
ATOM 617 C C . SER A 1 96 ? -13.132 52.823 16.321 1.00 13.53 76 SER A C 1
ATOM 618 O O . SER A 1 96 ? -13.303 52.225 15.257 1.00 13.59 76 SER A O 1
ATOM 621 N N . LEU A 1 97 ? -14.006 53.693 16.825 1.00 13.33 77 LEU A N 1
ATOM 622 C CA . LEU A 1 97 ? -15.249 54.027 16.156 1.00 12.64 77 LEU A CA 1
ATOM 623 C C . LEU A 1 97 ? -15.641 55.404 16.647 1.00 13.23 77 LEU A C 1
ATOM 624 O O . LEU A 1 97 ? -15.630 55.647 17.846 1.00 12.97 77 LEU A O 1
ATOM 629 N N . SER A 1 98 ? -16.009 56.272 15.726 1.00 13.55 78 SER A N 1
ATOM 630 C CA . SER A 1 98 ? -16.720 57.503 16.073 1.00 13.68 78 SER A CA 1
ATOM 631 C C . SER A 1 98 ? -17.982 57.614 15.224 1.00 13.13 78 SER A C 1
ATOM 632 O O . SER A 1 98 ? -18.015 57.222 14.029 1.00 12.96 78 SER A O 1
ATOM 635 N N . LEU A 1 99 ? -19.049 58.109 15.832 1.00 12.81 79 LEU A N 1
ATOM 636 C CA . LEU A 1 99 ? -20.259 58.436 15.102 1.00 12.76 79 LEU A CA 1
ATOM 637 C C . LEU A 1 99 ? -20.502 59.935 15.207 1.00 13.56 79 LEU A C 1
ATOM 638 O O . LEU A 1 99 ? -20.043 60.561 16.132 1.00 14.01 79 LEU A O 1
ATOM 643 N N . TRP A 1 100 ? -21.195 60.454 14.211 1.00 14.26 80 TRP A N 1
ATOM 644 C CA . TRP A 1 100 ? -21.719 61.834 14.258 1.00 14.80 80 TRP A CA 1
ATOM 645 C C . TRP A 1 100 ? -23.207 61.797 13.940 1.00 15.30 80 TRP A C 1
ATOM 646 O O . TRP A 1 100 ? -23.697 60.964 13.135 1.00 14.56 80 TRP A O 1
ATOM 657 N N . GLY A 1 101 ? -23.975 62.701 14.554 1.00 15.33 81 GLY A N 1
ATOM 658 C CA . GLY A 1 101 ? -25.305 62.960 14.051 1.00 15.83 81 GLY A CA 1
ATOM 659 C C . GLY A 1 101 ? -25.187 63.839 12.794 1.00 15.82 81 GLY A C 1
ATOM 660 O O . GLY A 1 101 ? -24.082 64.089 12.282 1.00 15.34 81 GLY A O 1
ATOM 661 N N . ASN A 1 102 ? -26.321 64.333 12.300 1.00 16.91 82 ASN A N 1
ATOM 662 C CA . ASN A 1 102 ? -26.301 65.240 11.150 1.00 17.41 82 ASN A CA 1
ATOM 663 C C . ASN A 1 102 ? -26.191 66.703 11.605 1.00 19.78 82 ASN A C 1
ATOM 664 O O . ASN A 1 102 ? -26.222 67.621 10.782 1.00 20.27 82 ASN A O 1
ATOM 669 N N . GLY A 1 103 ? -26.049 66.904 12.913 1.00 19.97 83 GLY A N 1
ATOM 670 C CA . GLY A 1 103 ? -25.852 68.239 13.484 1.00 23.17 83 GLY A CA 1
ATOM 671 C C . GLY A 1 103 ? -27.179 68.848 13.934 1.00 23.86 83 GLY A C 1
ATOM 672 O O . GLY A 1 103 ? -27.197 69.771 14.763 1.00 27.16 83 GLY A O 1
ATOM 673 N N . ALA A 1 104 ? -28.284 68.295 13.454 1.00 23.36 84 ALA A N 1
ATOM 674 C CA . ALA A 1 104 ? -29.631 68.811 13.747 1.00 24.02 84 ALA A CA 1
ATOM 675 C C . ALA A 1 104 ? -30.363 67.931 14.756 1.00 25.37 84 ALA A C 1
ATOM 676 O O . ALA A 1 104 ? -31.524 68.178 15.088 1.00 30.21 84 ALA A O 1
ATOM 678 N N . GLY A 1 105 ? -29.710 66.879 15.238 1.00 24.18 85 GLY A N 1
ATOM 679 C CA . GLY A 1 105 ? -30.364 65.931 16.124 1.00 22.80 85 GLY A CA 1
ATOM 680 C C . GLY A 1 105 ? -31.469 65.084 15.516 1.00 22.60 85 GLY A C 1
ATOM 681 O O . GLY A 1 105 ? -32.274 64.526 16.260 1.00 23.65 85 GLY A O 1
ATOM 682 N N . THR A 1 106 ? -31.494 64.944 14.176 1.00 19.21 86 THR A N 1
ATOM 683 C CA . THR A 1 106 ? -32.562 64.224 13.497 1.00 18.81 86 THR A CA 1
ATOM 684 C C . THR A 1 106 ? -32.173 62.975 12.696 1.00 17.55 86 THR A C 1
ATOM 685 O O . THR A 1 106 ? -33.028 62.201 12.357 1.00 17.57 86 THR A O 1
ATOM 689 N N . ARG A 1 107 ? -30.895 62.794 12.411 1.00 17.57 87 ARG A N 1
ATOM 690 C CA . ARG A 1 107 ? -30.426 61.607 11.678 1.00 16.60 87 ARG A CA 1
ATOM 691 C C . ARG A 1 107 ? -29.023 61.282 12.152 1.00 14.78 87 ARG A C 1
ATOM 692 O O . ARG A 1 107 ? -28.327 62.130 12.653 1.00 15.23 87 ARG A O 1
ATOM 700 N N . LEU A 1 108 ? -28.585 60.048 11.911 1.00 14.87 88 LEU A N 1
ATOM 701 C CA . LEU A 1 108 ? -27.184 59.755 11.900 1.00 13.68 88 LEU A CA 1
ATOM 702 C C . LEU A 1 108 ? -26.546 60.500 10.720 1.00 13.66 88 LEU A C 1
ATOM 703 O O . LEU A 1 108 ? -27.143 60.567 9.650 1.00 15.83 88 LEU A O 1
ATOM 708 N N . GLY A 1 109 ? -25.373 61.078 10.933 1.00 13.59 89 GLY A N 1
ATOM 709 C CA . GLY A 1 109 ? -24.626 61.796 9.896 1.00 13.64 89 GLY A CA 1
ATOM 710 C C . GLY A 1 109 ? -23.345 61.166 9.345 1.00 14.01 89 GLY A C 1
ATOM 711 O O . GLY A 1 109 ? -22.955 61.443 8.219 1.00 14.29 89 GLY A O 1
ATOM 712 N N . ALA A 1 110 ? -22.637 60.391 10.174 1.00 14.02 90 ALA A N 1
ATOM 713 C CA . ALA A 1 110 ? -21.343 59.853 9.745 1.00 14.09 90 ALA A CA 1
ATOM 714 C C . ALA A 1 110 ? -20.932 58.705 10.640 1.00 13.78 90 ALA A C 1
ATOM 715 O O . ALA A 1 110 ? -21.287 58.661 11.824 1.00 12.87 90 ALA A O 1
ATOM 717 N N . ILE A 1 111 ? -20.168 57.794 10.020 1.00 13.19 91 ILE A N 1
ATOM 718 C CA . ILE A 1 111 ? -19.558 56.630 10.667 1.00 13.26 91 ILE A CA 1
ATOM 719 C C . ILE A 1 111 ? -18.079 56.589 10.279 1.00 12.95 91 ILE A C 1
ATOM 720 O O . ILE A 1 111 ? -17.732 56.659 9.066 1.00 12.71 91 ILE A O 1
ATOM 725 N N . LYS A 1 112 ? -17.208 56.551 11.281 1.00 13.47 92 LYS A N 1
ATOM 726 C CA . LYS A 1 112 ? -15.786 56.381 11.066 1.00 14.38 92 LYS A CA 1
ATOM 727 C C . LYS A 1 112 ? -15.269 55.267 11.960 1.00 13.95 92 LYS A C 1
ATOM 728 O O . LYS A 1 112 ? -15.453 55.298 13.160 1.00 13.77 92 LYS A O 1
ATOM 734 N N . PHE A 1 113 ? -14.583 54.284 11.385 1.00 12.67 93 PHE A N 1
ATOM 735 C CA . PHE A 1 113 ? -13.928 53.291 12.229 1.00 11.88 93 PHE A CA 1
ATOM 736 C C . PHE A 1 113 ? -12.585 52.833 11.675 1.00 12.34 93 PHE A C 1
ATOM 737 O O . PHE A 1 113 ? -12.289 53.006 10.491 1.00 11.98 93 PHE A O 1
ATOM 745 N N . LYS A 1 114 ? -11.801 52.216 12.554 1.00 13.05 94 LYS A N 1
ATOM 746 C CA . LYS A 1 114 ? -10.547 51.564 12.189 1.00 13.55 94 LYS A CA 1
ATOM 747 C C . LYS A 1 114 ? -10.540 50.156 12.746 1.00 13.80 94 LYS A C 1
ATOM 748 O O . LYS A 1 114 ? -11.249 49.858 13.707 1.00 12.82 94 LYS A O 1
ATOM 754 N N . THR A 1 115 ? -9.723 49.301 12.133 1.00 13.06 95 THR A N 1
ATOM 755 C CA . THR A 1 115 ? -9.645 47.929 12.547 1.00 13.42 95 THR A CA 1
ATOM 756 C C . THR A 1 115 ? -8.220 47.521 12.930 1.00 14.03 95 THR A C 1
ATOM 757 O O . THR A 1 115 ? -7.232 48.217 12.663 1.00 14.01 95 THR A O 1
ATOM 761 N N . ASN A 1 116 ? -8.135 46.366 13.586 1.00 14.07 96 ASN A N 1
ATOM 762 C CA . ASN A 1 116 ? -6.866 45.852 14.029 1.00 15.55 96 ASN A CA 1
ATOM 763 C C . ASN A 1 116 ? -6.016 45.294 12.903 1.00 16.19 96 ASN A C 1
ATOM 764 O O . ASN A 1 116 ? -4.889 44.814 13.180 1.00 15.94 96 ASN A O 1
ATOM 769 N N . LYS A 1 117 ? -6.530 45.305 11.673 1.00 15.58 97 LYS A N 1
ATOM 770 C CA . LYS A 1 117 ? -5.753 44.944 10.489 1.00 17.10 97 LYS A CA 1
ATOM 771 C C . LYS A 1 117 ? -5.267 46.205 9.754 1.00 16.15 97 LYS A C 1
ATOM 772 O O . LYS A 1 117 ? -4.642 46.124 8.682 1.00 17.46 97 LYS A O 1
ATOM 778 N N . GLY A 1 118 ? -5.523 47.359 10.353 1.00 14.89 98 GLY A N 1
ATOM 779 C CA . GLY A 1 118 ? -5.094 48.632 9.792 1.00 14.92 98 GLY A CA 1
ATOM 780 C C . GLY A 1 118 ? -6.031 49.268 8.794 1.00 14.68 98 GLY A C 1
ATOM 781 O O . GLY A 1 118 ? -5.672 50.269 8.156 1.00 15.20 98 GLY A O 1
ATOM 782 N N . GLY A 1 119 ? -7.228 48.727 8.675 1.00 13.36 99 GLY A N 1
ATOM 783 C CA . GLY A 1 119 ? -8.246 49.267 7.797 1.00 13.66 99 GLY A CA 1
ATOM 784 C C . GLY A 1 119 ? -8.894 50.496 8.432 1.00 13.45 99 GLY A C 1
ATOM 785 O O . GLY A 1 119 ? -8.937 50.660 9.643 1.00 13.40 99 GLY A O 1
ATOM 786 N N . GLU A 1 120 ? -9.432 51.332 7.581 1.00 13.70 100 GLU A N 1
ATOM 787 C CA . GLU A 1 120 ? -10.238 52.475 7.977 1.00 15.40 100 GLU A CA 1
ATOM 788 C C . GLU A 1 120 ? -11.432 52.621 7.043 1.00 14.54 100 GLU A C 1
ATOM 789 O O . GLU A 1 120 ? -11.368 52.299 5.864 1.00 15.48 100 GLU A O 1
ATOM 795 N N . PHE A 1 121 ? -12.538 53.116 7.593 1.00 13.76 101 PHE A N 1
ATOM 796 C CA . PHE A 1 121 ? -13.789 53.288 6.874 1.00 13.71 101 PHE A CA 1
ATOM 797 C C . PHE A 1 121 ? -14.404 54.603 7.338 1.00 13.40 101 PHE A C 1
ATOM 798 O O . PHE A 1 121 ? -14.495 54.846 8.517 1.00 13.03 101 PHE A O 1
ATOM 806 N N . PHE A 1 122 ? -14.811 55.446 6.390 1.00 12.62 102 PHE A N 1
ATOM 807 C CA . PHE A 1 122 ? -15.429 56.722 6.722 1.00 13.05 102 PHE A CA 1
ATOM 808 C C . PHE A 1 122 ? -16.555 56.992 5.739 1.00 12.47 102 PHE A C 1
ATOM 809 O O . PHE A 1 122 ? -16.324 57.123 4.520 1.00 13.72 102 PHE A O 1
ATOM 817 N N . ALA A 1 123 ? -17.788 57.003 6.229 1.00 13.35 103 ALA A N 1
ATOM 818 C CA . ALA A 1 123 ? -18.964 57.315 5.411 1.00 13.14 103 ALA A CA 1
ATOM 819 C C . ALA A 1 123 ? -19.694 58.481 6.051 1.00 13.27 103 ALA A C 1
ATOM 820 O O . ALA A 1 123 ? -19.938 58.491 7.263 1.00 13.13 103 ALA A O 1
ATOM 822 N N . HIS A 1 124 ? -20.062 59.471 5.237 1.00 14.41 104 HIS A N 1
ATOM 823 C CA . HIS A 1 124 ? -20.653 60.687 5.799 1.00 14.92 104 HIS A CA 1
ATOM 824 C C . HIS A 1 124 ? -21.631 61.351 4.826 1.00 14.46 104 HIS A C 1
ATOM 825 O O . HIS A 1 124 ? -21.510 61.235 3.588 1.00 13.36 104 HIS A O 1
ATOM 832 N N . MET A 1 125 ? -22.601 62.037 5.416 1.00 14.97 105 MET A N 1
ATOM 833 C CA . MET A 1 125 ? -23.472 62.912 4.660 1.00 15.79 105 MET A CA 1
ATOM 834 C C . MET A 1 125 ? -22.636 63.885 3.797 1.00 15.90 105 MET A C 1
ATOM 835 O O . MET A 1 125 ? -21.497 64.233 4.131 1.00 16.75 105 MET A O 1
ATOM 840 N N . THR A 1 126 ? -23.222 64.325 2.684 1.00 16.39 106 THR A N 1
ATOM 841 C CA . THR A 1 126 ? -22.457 64.959 1.622 1.00 18.18 106 THR A CA 1
ATOM 842 C C . THR A 1 126 ? -22.638 66.472 1.468 1.00 19.92 106 THR A C 1
ATOM 843 O O . THR A 1 126 ? -21.798 67.101 0.828 1.00 21.53 106 THR A O 1
ATOM 847 N N . SER A 1 127 ? -23.675 67.037 2.080 1.00 19.33 107 SER A N 1
ATOM 848 C CA . SER A 1 127 ? -23.946 68.491 1.984 1.00 21.44 107 SER A CA 1
ATOM 849 C C . SER A 1 127 ? -23.650 69.275 3.260 1.00 22.77 107 SER A C 1
ATOM 850 O O . SER A 1 127 ? -22.992 70.325 3.231 1.00 23.93 107 SER A O 1
ATOM 853 N N . TRP A 1 128 ? -24.157 68.786 4.370 1.00 21.84 108 TRP A N 1
ATOM 854 C CA . TRP A 1 128 ? -23.910 69.407 5.663 1.00 22.33 108 TRP A CA 1
ATOM 855 C C . TRP A 1 128 ? -22.592 68.943 6.238 1.00 24.26 108 TRP A C 1
ATOM 856 O O . TRP A 1 128 ? -22.233 67.763 6.122 1.00 24.70 108 TRP A O 1
ATOM 867 N N . GLY A 1 129 ? -21.862 69.869 6.857 1.00 23.94 109 GLY A N 1
ATOM 868 C CA . GLY A 1 129 ? -20.639 69.554 7.576 1.00 23.95 109 GLY A CA 1
ATOM 869 C C . GLY A 1 129 ? -20.887 68.812 8.886 1.00 21.53 109 GLY A C 1
ATOM 870 O O . GLY A 1 129 ? -21.967 68.900 9.483 1.00 22.35 109 GLY A O 1
ATOM 871 N N . LEU A 1 130 ? -19.864 68.091 9.343 1.00 22.38 110 LEU A N 1
ATOM 872 C CA . LEU A 1 130 ? -19.926 67.379 10.604 1.00 19.96 110 LEU A CA 1
ATOM 873 C C . LEU A 1 130 ? -19.703 68.316 11.775 1.00 21.56 110 LEU A C 1
ATOM 874 O O . LEU A 1 130 ? -18.866 69.231 11.716 1.00 22.26 110 LEU A O 1
ATOM 879 N N . LYS A 1 131 ? -20.458 68.085 12.824 1.00 20.55 111 LYS A N 1
ATOM 880 C CA . LYS A 1 131 ? -20.325 68.839 14.068 1.00 23.28 111 LYS A CA 1
ATOM 881 C C . LYS A 1 131 ? -19.701 67.936 15.165 1.00 21.20 111 LYS A C 1
ATOM 882 O O . LYS A 1 131 ? -18.550 67.514 15.027 1.00 21.85 111 LYS A O 1
ATOM 888 N N . THR A 1 132 ? -20.451 67.623 16.216 1.00 20.03 112 THR A N 1
ATOM 889 C CA . THR A 1 132 ? -19.892 66.931 17.376 1.00 19.59 112 THR A CA 1
ATOM 890 C C . THR A 1 132 ? -19.576 65.463 17.036 1.00 17.34 112 THR A C 1
ATOM 891 O O . THR A 1 132 ? -20.475 64.703 16.682 1.00 17.38 112 THR A O 1
ATOM 895 N N . GLU A 1 133 ? -18.321 65.108 17.263 1.00 18.14 113 GLU A N 1
ATOM 896 C CA . GLU A 1 133 ? -17.852 63.715 17.148 1.00 18.00 113 GLU A CA 1
ATOM 897 C C . GLU A 1 133 ? -18.157 62.983 18.443 1.00 18.28 113 GLU A C 1
ATOM 898 O O . GLU A 1 133 ? -17.901 63.519 19.536 1.00 18.71 113 GLU A O 1
ATOM 904 N N . TYR A 1 134 ? -18.649 61.744 18.336 1.00 17.07 114 TYR A N 1
ATOM 905 C CA . TYR A 1 134 ? -18.895 60.881 19.505 1.00 17.47 114 TYR A CA 1
ATOM 906 C C . TYR A 1 134 ? -17.971 59.646 19.393 1.00 17.25 114 TYR A C 1
ATOM 907 O O . TYR A 1 134 ? -18.303 58.695 18.679 1.00 16.98 114 TYR A O 1
ATOM 916 N N . PRO A 1 135 ? -16.807 59.679 20.070 1.00 16.71 115 PRO A N 1
ATOM 917 C CA . PRO A 1 135 ? -15.907 58.528 20.025 1.00 16.17 115 PRO A CA 1
ATOM 918 C C . PRO A 1 135 ? -16.405 57.457 20.975 1.00 15.38 115 PRO A C 1
ATOM 919 O O . PRO A 1 135 ? -16.823 57.758 22.114 1.00 16.79 115 PRO A O 1
ATOM 923 N N . MET A 1 136 ? -16.339 56.203 20.519 1.00 14.92 116 MET A N 1
ATOM 924 C CA . MET A 1 136 ? -16.967 55.088 21.191 1.00 15.19 116 MET A CA 1
ATOM 925 C C . MET A 1 136 ? -15.916 54.153 21.776 1.00 14.93 116 MET A C 1
ATOM 926 O O . MET A 1 136 ? -14.827 54.002 21.236 1.00 14.50 116 MET A O 1
ATOM 931 N N . ASP A 1 137 ? -16.268 53.525 22.899 1.00 15.72 117 ASP A N 1
ATOM 932 C CA . ASP A 1 137 ? -15.462 52.441 23.444 1.00 16.10 117 ASP A CA 1
ATOM 933 C C . ASP A 1 137 ? -15.842 51.144 22.734 1.00 14.90 117 ASP A C 1
ATOM 934 O O . ASP A 1 137 ? -16.988 50.684 22.835 1.00 16.15 117 ASP A O 1
ATOM 939 N N . VAL A 1 138 ? -14.903 50.542 21.995 1.00 14.74 118 VAL A N 1
ATOM 940 C CA . VAL A 1 138 ? -15.236 49.338 21.247 1.00 14.42 118 VAL A CA 1
ATOM 941 C C . VAL A 1 138 ? -15.195 48.074 22.103 1.00 14.15 118 VAL A C 1
ATOM 942 O O . VAL A 1 138 ? -15.343 46.973 21.585 1.00 14.12 118 VAL A O 1
ATOM 946 N N . GLY A 1 139 ? -15.001 48.213 23.406 1.00 14.18 119 GLY A N 1
ATOM 947 C CA . GLY A 1 139 ? -14.965 47.032 24.274 1.00 14.44 119 GLY A CA 1
ATOM 948 C C . GLY A 1 139 ? -13.806 46.097 23.929 1.00 13.49 119 GLY A C 1
ATOM 949 O O . GLY A 1 139 ? -12.647 46.489 23.928 1.00 14.47 119 GLY A O 1
ATOM 950 N N . SER A 1 140 ? -14.166 44.854 23.627 1.00 14.17 120 SER A N 1
ATOM 951 C CA . SER A 1 140 ? -13.231 43.831 23.132 1.00 14.37 120 SER A CA 1
ATOM 952 C C . SER A 1 140 ? -12.780 44.090 21.701 1.00 14.47 120 SER A C 1
ATOM 953 O O . SER A 1 140 ? -11.812 43.498 21.248 1.00 15.35 120 SER A O 1
ATOM 956 N N . GLY A 1 141 ? -13.511 44.962 21.023 1.00 13.64 121 GLY A N 1
ATOM 957 C CA . GLY A 1 141 ? -13.388 45.178 19.568 1.00 13.39 121 GLY A CA 1
ATOM 958 C C . GLY A 1 141 ? -14.257 44.291 18.680 1.00 12.84 121 GLY A C 1
ATOM 959 O O . GLY A 1 141 ? -14.391 44.528 17.461 1.00 13.22 121 GLY A O 1
ATOM 960 N N . TYR A 1 142 ? -14.858 43.259 19.258 1.00 12.37 122 TYR A N 1
ATOM 961 C CA . TYR A 1 142 ? -15.670 42.331 18.533 1.00 12.62 122 TYR A CA 1
ATOM 962 C C . TYR A 1 142 ? -17.080 42.891 18.406 1.00 13.23 122 TYR A C 1
ATOM 963 O O . TYR A 1 142 ? -17.759 43.087 19.406 1.00 14.72 122 TYR A O 1
ATOM 972 N N . CYS A 1 143 ? -17.460 43.198 17.173 1.00 12.94 123 CYS A N 1
ATOM 973 C CA . CYS A 1 143 ? -18.747 43.851 16.874 1.00 13.17 123 CYS A CA 1
ATOM 974 C C . CYS A 1 143 ? -19.816 42.833 16.616 1.00 13.30 123 CYS A C 1
ATOM 975 O O . CYS A 1 143 ? -19.717 42.025 15.680 1.00 13.61 123 CYS A O 1
ATOM 978 N N . LEU A 1 144 ? -20.846 42.830 17.468 1.00 13.44 124 LEU A N 1
ATOM 979 C CA . LEU A 1 144 ? -21.996 41.930 17.322 1.00 13.78 124 LEU A CA 1
ATOM 980 C C . LEU A 1 144 ? -23.067 42.392 16.336 1.00 14.08 124 LEU A C 1
ATOM 981 O O . LEU A 1 144 ? -23.893 41.614 15.941 1.00 14.71 124 LEU A O 1
ATOM 986 N N . GLY A 1 145 ? -23.018 43.647 15.900 1.00 13.52 125 GLY A N 1
ATOM 987 C CA . GLY A 1 145 ? -23.991 44.159 14.966 1.00 13.81 125 GLY A CA 1
ATOM 988 C C . GLY A 1 145 ? -24.377 45.595 15.228 1.00 13.56 125 GLY A C 1
ATOM 989 O O . GLY A 1 145 ? -23.574 46.379 15.715 1.00 12.95 125 GLY A O 1
ATOM 990 N N . ILE A 1 146 ? -25.603 45.922 14.837 1.00 14.77 126 ILE A N 1
ATOM 991 C CA . ILE A 1 146 ? -26.072 47.296 14.802 1.00 14.37 126 ILE A CA 1
ATOM 992 C C . ILE A 1 146 ? -27.486 47.349 15.331 1.00 15.20 126 ILE A C 1
ATOM 993 O O . ILE A 1 146 ? -28.255 46.401 15.174 1.00 14.60 126 ILE A O 1
ATOM 998 N N . VAL A 1 147 ? -27.803 48.460 15.985 1.00 15.00 127 VAL A N 1
ATOM 999 C CA . VAL A 1 147 ? -29.092 48.700 16.585 1.00 14.85 127 VAL A CA 1
ATOM 1000 C C . VAL A 1 147 ? -29.438 50.168 16.304 1.00 15.05 127 VAL A C 1
ATOM 1001 O O . VAL A 1 147 ? -28.587 51.035 16.375 1.00 14.18 127 VAL A O 1
ATOM 1005 N N . GLY A 1 148 ? -30.684 50.443 15.995 1.00 15.67 128 GLY A N 1
ATOM 1006 C CA . GLY A 1 148 ? -31.094 51.834 15.824 1.00 16.33 128 GLY A CA 1
ATOM 1007 C C . GLY A 1 148 ? -32.541 52.019 15.431 1.00 17.16 128 GLY A C 1
ATOM 1008 O O . GLY A 1 148 ? -33.403 51.197 15.760 1.00 17.72 128 GLY A O 1
ATOM 1009 N N . ARG A 1 149 ? -32.798 53.093 14.690 1.00 16.28 129 ARG A N 1
ATOM 1010 C CA . ARG A 1 149 ? -34.115 53.335 14.109 1.00 17.04 129 ARG A CA 1
ATOM 1011 C C . ARG A 1 149 ? -33.959 53.799 12.675 1.00 16.35 129 ARG A C 1
ATOM 1012 O O . ARG A 1 149 ? -33.046 54.558 12.357 1.00 15.83 129 ARG A O 1
ATOM 1020 N N . GLY A 1 150 ? -34.867 53.355 11.821 1.00 17.62 130 GLY A N 1
ATOM 1021 C CA . GLY A 1 150 ? -34.873 53.778 10.460 1.00 19.09 130 GLY A CA 1
ATOM 1022 C C . GLY A 1 150 ? -36.257 53.898 9.846 1.00 20.33 130 GLY A C 1
ATOM 1023 O O . GLY A 1 150 ? -37.246 53.373 10.362 1.00 21.40 130 GLY A O 1
ATOM 1024 N N . GLY A 1 151 ? -36.303 54.604 8.732 1.00 20.05 131 GLY A N 1
ATOM 1025 C CA . GLY A 1 151 ? -37.520 54.703 7.917 1.00 20.68 131 GLY A CA 1
ATOM 1026 C C . GLY A 1 151 ? -37.046 54.884 6.505 1.00 20.43 131 GLY A C 1
ATOM 1027 O O . GLY A 1 151 ? -36.488 53.960 5.927 1.00 19.85 131 GLY A O 1
ATOM 1028 N N . SER A 1 152 ? -37.191 56.089 5.960 1.00 20.01 132 SER A N 1
ATOM 1029 C CA . SER A 1 152 ? -36.544 56.426 4.697 1.00 20.83 132 SER A CA 1
ATOM 1030 C C . SER A 1 152 ? -35.037 56.411 4.857 1.00 18.11 132 SER A C 1
ATOM 1031 O O . SER A 1 152 ? -34.336 56.022 3.942 1.00 17.72 132 SER A O 1
ATOM 1034 N N . ASP A 1 153 ? -34.575 56.872 6.017 1.00 17.95 133 ASP A N 1
ATOM 1035 C CA . ASP A 1 153 ? -33.155 57.115 6.293 1.00 16.28 133 ASP A CA 1
ATOM 1036 C C . ASP A 1 153 ? -32.762 56.365 7.561 1.00 15.60 133 ASP A C 1
ATOM 1037 O O . ASP A 1 153 ? -33.585 55.716 8.163 1.00 16.36 133 ASP A O 1
ATOM 1042 N N . ILE A 1 154 ? -31.495 56.493 7.966 1.00 15.50 134 ILE A N 1
ATOM 1043 C CA . ILE A 1 154 ? -31.083 56.073 9.306 1.00 15.14 134 ILE A CA 1
ATOM 1044 C C . ILE A 1 154 ? -31.289 57.223 10.282 1.00 14.12 134 ILE A C 1
ATOM 1045 O O . ILE A 1 154 ? -30.467 58.141 10.380 1.00 15.02 134 ILE A O 1
ATOM 1050 N N . ASP A 1 155 ? -32.384 57.119 11.036 1.00 16.35 135 ASP A N 1
ATOM 1051 C CA . ASP A 1 155 ? -32.698 58.065 12.082 1.00 16.56 135 ASP A CA 1
ATOM 1052 C C . ASP A 1 155 ? -31.678 58.092 13.209 1.00 16.14 135 ASP A C 1
ATOM 1053 O O . ASP A 1 155 ? -31.239 59.157 13.634 1.00 16.26 135 ASP A O 1
ATOM 1058 N N . CYS A 1 156 ? -31.268 56.898 13.667 1.00 16.63 136 CYS A N 1
ATOM 1059 C CA . CYS A 1 156 ? -30.202 56.785 14.611 1.00 16.03 136 CYS A CA 1
ATOM 1060 C C . CYS A 1 156 ? -29.625 55.373 14.530 1.00 14.49 136 CYS A C 1
ATOM 1061 O O . CYS A 1 156 ? -30.259 54.454 14.032 1.00 15.38 136 CYS A O 1
ATOM 1064 N N . MET A 1 157 ? -28.392 55.256 14.962 1.00 15.74 137 MET A N 1
ATOM 1065 C CA . MET A 1 157 ? -27.742 53.935 15.002 1.00 14.59 137 MET A CA 1
ATOM 1066 C C . MET A 1 157 ? -26.568 53.905 15.967 1.00 14.26 137 MET A C 1
ATOM 1067 O O . MET A 1 157 ? -25.912 54.893 16.231 1.00 13.95 137 MET A O 1
ATOM 1072 N N . GLY A 1 158 ? -26.305 52.704 16.469 1.00 13.20 138 GLY A N 1
ATOM 1073 C CA . GLY A 1 158 ? -25.098 52.402 17.165 1.00 13.13 138 GLY A CA 1
ATOM 1074 C C . GLY A 1 158 ? -24.574 51.048 16.734 1.00 12.43 138 GLY A C 1
ATOM 1075 O O . GLY A 1 158 ? -25.323 50.236 16.191 1.00 13.59 138 GLY A O 1
ATOM 1076 N N . PHE A 1 159 ? -23.276 50.842 16.931 1.00 12.81 139 PHE A N 1
ATOM 1077 C CA . PHE A 1 159 ? -22.621 49.528 16.783 1.00 12.54 139 PHE A CA 1
ATOM 1078 C C . PHE A 1 159 ? -22.531 48.864 18.158 1.00 11.69 139 PHE A C 1
ATOM 1079 O O . PHE A 1 159 ? -22.080 49.476 19.129 1.00 12.77 139 PHE A O 1
ATOM 1087 N N . MET A 1 160 ? -22.960 47.611 18.241 1.00 12.44 140 MET A N 1
ATOM 1088 C CA . MET A 1 160 ? -22.923 46.867 19.500 1.00 12.97 140 MET A CA 1
ATOM 1089 C C . MET A 1 160 ? -21.618 46.056 19.559 1.00 12.81 140 MET A C 1
ATOM 1090 O O . MET A 1 160 ? -21.314 45.306 18.611 1.00 13.94 140 MET A O 1
ATOM 1095 N N . PHE A 1 161 ? -20.881 46.196 20.656 1.00 12.75 141 PHE A N 1
ATOM 1096 C CA . PHE A 1 161 ? -19.625 45.464 20.862 1.00 12.46 141 PHE A CA 1
ATOM 1097 C C . PHE A 1 161 ? -19.756 44.550 22.066 1.00 13.15 141 PHE A C 1
ATOM 1098 O O . PHE A 1 161 ? -20.437 44.869 23.040 1.00 13.50 141 PHE A O 1
ATOM 1106 N N . LEU A 1 162 ? -19.075 43.411 22.003 1.00 12.88 142 LEU A N 1
ATOM 1107 C CA . LEU A 1 162 ? -18.884 42.619 23.209 1.00 13.88 142 LEU A CA 1
ATOM 1108 C C . LEU A 1 162 ? -17.892 43.386 24.062 1.00 13.13 142 LEU A C 1
ATOM 1109 O O . LEU A 1 162 ? -16.834 43.857 23.574 1.00 13.56 142 LEU A O 1
ATOM 1114 N N . ASN A 1 163 ? -18.230 43.614 25.333 1.00 13.40 143 ASN A N 1
ATOM 1115 C CA . ASN A 1 163 ? -17.289 44.213 26.271 1.00 13.97 143 ASN A CA 1
ATOM 1116 C C . ASN A 1 163 ? -16.026 43.366 26.447 1.00 14.37 143 ASN A C 1
ATOM 1117 O O . ASN A 1 163 ? -16.044 42.177 26.156 1.00 13.89 143 ASN A O 1
ATOM 1122 N N . ALA A 1 164 ? -14.962 43.985 26.928 1.00 15.28 144 ALA A N 1
ATOM 1123 C CA . ALA A 1 164 ? -13.685 43.289 27.141 1.00 15.71 144 ALA A CA 1
ATOM 1124 C C . ALA A 1 164 ? -13.939 42.005 27.961 1.00 16.10 144 ALA A C 1
ATOM 1125 O O . ALA A 1 164 ? -14.715 41.996 28.926 1.00 16.29 144 ALA A O 1
ATOM 1127 N N . VAL A 1 165 ? -13.297 40.917 27.537 1.00 17.24 145 VAL A N 1
ATOM 1128 C CA . VAL A 1 165 ? -13.572 39.612 28.075 1.00 18.89 145 VAL A CA 1
ATOM 1129 C C . VAL A 1 165 ? -12.510 39.200 29.094 1.00 19.40 145 VAL A C 1
ATOM 1130 O O . VAL A 1 165 ? -11.311 39.473 28.934 1.00 21.37 145 VAL A O 1
ATOM 1134 N N . GLN A 1 166 ? -12.970 38.517 30.114 1.00 19.89 146 GLN A N 1
ATOM 1135 C CA . GLN A 1 166 ? -12.092 37.899 31.099 1.00 21.25 146 GLN A CA 1
ATOM 1136 C C . GLN A 1 166 ? -11.806 36.468 30.685 1.00 20.91 146 GLN A C 1
ATOM 1137 O O . GLN A 1 166 ? -10.638 36.034 30.711 1.00 22.27 146 GLN A O 1
ATOM 1143 N N . SER A 1 167 ? -12.853 35.736 30.346 1.00 20.68 147 SER A N 1
ATOM 1144 C CA . SER A 1 167 ? -12.717 34.363 29.858 1.00 21.67 147 SER A CA 1
ATOM 1145 C C . SER A 1 167 ? -13.784 33.996 28.832 1.00 20.64 147 SER A C 1
ATOM 1146 O O . SER A 1 167 ? -14.895 34.511 28.847 1.00 19.16 147 SER A O 1
ATOM 1149 N N . THR A 1 168 ? -13.434 33.070 27.952 1.00 19.88 148 THR A N 1
ATOM 1150 C CA . THR A 1 168 ? -14.350 32.506 26.989 1.00 20.89 148 THR A CA 1
ATOM 1151 C C . THR A 1 168 ? -14.173 31.008 27.143 1.00 21.66 148 THR A C 1
ATOM 1152 O O . THR A 1 168 ? -13.067 30.524 26.948 1.00 24.69 148 THR A O 1
ATOM 1156 N N . VAL A 1 169 ? -15.229 30.307 27.524 1.00 20.38 149 VAL A N 1
ATOM 1157 C CA . VAL A 1 169 ? -15.144 28.869 27.817 1.00 20.93 149 VAL A CA 1
ATOM 1158 C C . VAL A 1 169 ? -16.194 28.076 27.035 1.00 22.10 149 VAL A C 1
ATOM 1159 O O . VAL A 1 169 ? -17.356 28.467 26.951 1.00 20.52 149 VAL A O 1
ATOM 1163 N N . LEU A 1 170 ? -15.771 26.964 26.438 1.00 19.95 150 LEU A N 1
ATOM 1164 C CA . LEU A 1 170 ? -16.696 25.994 25.901 1.00 19.88 150 LEU A CA 1
ATOM 1165 C C . LEU A 1 170 ? -16.878 24.959 26.998 1.00 21.66 150 LEU A C 1
ATOM 1166 O O . LEU A 1 170 ? -15.884 24.343 27.421 1.00 20.51 150 LEU A O 1
ATOM 1171 N N . THR A 1 171 ? -18.119 24.772 27.444 1.00 20.73 151 THR A N 1
ATOM 1172 C CA . THR A 1 171 ? -18.413 23.841 28.529 1.00 22.02 151 THR A CA 1
ATOM 1173 C C . THR A 1 171 ? -19.696 23.055 28.270 1.00 20.67 151 THR A C 1
ATOM 1174 O O . THR A 1 171 ? -20.248 23.124 27.186 1.00 18.71 151 THR A O 1
ATOM 1178 N N . ASN A 1 172 ? -20.119 22.242 29.245 1.00 21.12 152 ASN A N 1
ATOM 1179 C CA A ASN A 1 172 ? -21.299 21.415 29.092 0.50 21.36 152 ASN A CA 1
ATOM 1180 C CA B ASN A 1 172 ? -21.304 21.408 29.092 0.50 21.41 152 ASN A CA 1
ATOM 1181 C C . ASN A 1 172 ? -21.256 20.611 27.782 1.00 20.61 152 ASN A C 1
ATOM 1182 O O . ASN A 1 172 ? -22.236 20.519 27.069 1.00 21.76 152 ASN A O 1
ATOM 1191 N N . VAL A 1 173 ? -20.099 20.019 27.487 1.00 19.34 153 VAL A N 1
ATOM 1192 C CA . VAL A 1 173 ? -19.860 19.350 26.208 1.00 18.54 153 VAL A CA 1
ATOM 1193 C C . VAL A 1 173 ? -20.401 17.928 26.219 1.00 19.82 153 VAL A C 1
ATOM 1194 O O . VAL A 1 173 ? -20.115 17.154 27.133 1.00 20.58 153 VAL A O 1
ATOM 1198 N N . ASN A 1 174 ? -21.206 17.602 25.221 1.00 20.59 154 ASN A N 1
ATOM 1199 C CA . ASN A 1 174 ? -21.711 16.241 25.070 1.00 20.99 154 ASN A CA 1
ATOM 1200 C C . ASN A 1 174 ? -21.398 15.751 23.673 1.00 20.65 154 ASN A C 1
ATOM 1201 O O . ASN A 1 174 ? -21.246 16.546 22.760 1.00 19.53 154 ASN A O 1
ATOM 1206 N N . TYR A 1 175 ? -21.266 14.425 23.539 1.00 20.68 155 TYR A N 1
ATOM 1207 C CA . TYR A 1 175 ? -21.031 13.764 22.269 1.00 20.59 155 TYR A CA 1
ATOM 1208 C C . TYR A 1 175 ? -22.241 12.825 22.065 1.00 22.72 155 TYR A C 1
ATOM 1209 O O . TYR A 1 175 ? -22.245 11.713 22.564 1.00 24.21 155 TYR A O 1
ATOM 1218 N N . PRO A 1 176 ? -23.300 13.318 21.398 1.00 22.83 156 PRO A N 1
ATOM 1219 C CA . PRO A 1 176 ? -24.581 12.603 21.354 1.00 23.48 156 PRO A CA 1
ATOM 1220 C C . PRO A 1 176 ? -24.549 11.234 20.685 1.00 24.35 156 PRO A C 1
ATOM 1221 O O . PRO A 1 176 ? -25.430 10.397 20.956 1.00 24.57 156 PRO A O 1
ATOM 1225 N N . THR A 1 177 ? -23.566 11.007 19.816 1.00 23.53 157 THR A N 1
ATOM 1226 C CA . THR A 1 177 ? -23.445 9.732 19.101 1.00 22.85 157 THR A CA 1
ATOM 1227 C C . THR A 1 177 ? -22.373 8.811 19.645 1.00 22.08 157 THR A C 1
ATOM 1228 O O . THR A 1 177 ? -22.094 7.770 19.042 1.00 22.21 157 THR A O 1
ATOM 1232 N N . ILE A 1 178 ? -21.737 9.188 20.747 1.00 22.12 158 ILE A N 1
ATOM 1233 C CA . ILE A 1 178 ? -20.534 8.463 21.180 1.00 23.80 158 ILE A CA 1
ATOM 1234 C C . ILE A 1 178 ? -20.793 6.987 21.490 1.00 26.12 158 ILE A C 1
ATOM 1235 O O . ILE A 1 178 ? -19.940 6.142 21.234 1.00 26.01 158 ILE A O 1
ATOM 1240 N N . ASN A 1 179 ? -21.969 6.676 22.014 1.00 26.21 159 ASN A N 1
ATOM 1241 C CA . ASN A 1 179 ? -22.290 5.292 22.332 1.00 29.38 159 ASN A CA 1
ATOM 1242 C C . ASN A 1 179 ? -22.753 4.470 21.136 1.00 27.87 159 ASN A C 1
ATOM 1243 O O . ASN A 1 179 ? -22.866 3.254 21.253 1.00 31.54 159 ASN A O 1
ATOM 1248 N N . GLN A 1 180 ? -23.007 5.108 20.000 1.00 25.74 160 GLN A N 1
ATOM 1249 C CA . GLN A 1 180 ? -23.291 4.396 18.745 1.00 26.69 160 GLN A CA 1
ATOM 1250 C C . GLN A 1 180 ? -22.068 4.166 17.888 1.00 27.16 160 GLN A C 1
ATOM 1251 O O . GLN A 1 180 ? -22.112 3.424 16.914 1.00 25.93 160 GLN A O 1
ATOM 1257 N N . LEU A 1 181 ? -20.975 4.833 18.225 1.00 27.40 161 LEU A N 1
ATOM 1258 C CA . LEU A 1 181 ? -19.804 4.836 17.393 1.00 29.87 161 LEU A CA 1
ATOM 1259 C C . LEU A 1 181 ? -19.142 3.461 17.417 1.00 28.49 161 LEU A C 1
ATOM 1260 O O . LEU A 1 181 ? -18.987 2.876 18.473 1.00 28.87 161 LEU A O 1
ATOM 1265 N N . ILE A 1 182 ? -18.796 2.932 16.248 1.00 29.85 162 ILE A N 1
ATOM 1266 C CA . ILE A 1 182 ? -18.018 1.702 16.196 1.00 32.61 162 ILE A CA 1
ATOM 1267 C C . ILE A 1 182 ? -16.537 2.081 16.215 1.00 32.13 162 ILE A C 1
ATOM 1268 O O . ILE A 1 182 ? -16.108 2.914 15.424 1.00 33.34 162 ILE A O 1
ATOM 1273 N N . PRO A 1 183 ? -15.765 1.486 17.143 1.00 34.02 163 PRO A N 1
ATOM 1274 C CA . PRO A 1 183 ? -14.327 1.790 17.218 1.00 35.40 163 PRO A CA 1
ATOM 1275 C C . PRO A 1 183 ? -13.597 1.523 15.891 1.00 35.73 163 PRO A C 1
ATOM 1276 O O . PRO A 1 183 ? -13.747 0.449 15.327 1.00 37.17 163 PRO A O 1
ATOM 1280 N N . LYS A 1 184 ? -12.857 2.506 15.374 1.00 38.09 164 LYS A N 1
ATOM 1281 C CA . LYS A 1 184 ? -11.929 2.250 14.274 1.00 41.35 164 LYS A CA 1
ATOM 1282 C C . LYS A 1 184 ? -10.524 2.421 14.835 1.00 36.30 164 LYS A C 1
ATOM 1283 O O . LYS A 1 184 ? -10.133 3.523 15.220 1.00 35.68 164 LYS A O 1
ATOM 1289 N N . VAL A 1 185 ? -9.799 1.308 14.929 1.00 31.10 165 VAL A N 1
ATOM 1290 C CA . VAL A 1 185 ? -8.498 1.303 15.587 1.00 27.58 165 VAL A CA 1
ATOM 1291 C C . VAL A 1 185 ? -7.495 0.675 14.636 1.00 27.74 165 VAL A C 1
ATOM 1292 O O . VAL A 1 185 ? -7.681 -0.449 14.195 1.00 27.41 165 VAL A O 1
ATOM 1296 N N . ALA A 1 186 ? -6.473 1.443 14.273 1.00 24.94 166 ALA A N 1
ATOM 1297 C CA . ALA A 1 186 ? -5.397 0.945 13.432 1.00 23.17 166 ALA A CA 1
ATOM 1298 C C . ALA A 1 186 ? -4.294 0.326 14.311 1.00 22.74 166 ALA A C 1
ATOM 1299 O O . ALA A 1 186 ? -3.889 0.889 15.334 1.00 21.29 166 ALA A O 1
ATOM 1301 N N . THR A 1 187 ? -3.809 -0.836 13.897 1.00 22.26 167 THR A N 1
ATOM 1302 C CA . THR A 1 187 ? -2.672 -1.460 14.581 1.00 23.47 167 THR A CA 1
ATOM 1303 C C . THR A 1 187 ? -1.385 -0.838 14.103 1.00 22.90 167 THR A C 1
ATOM 1304 O O . THR A 1 187 ? -1.168 -0.696 12.906 1.00 24.86 167 THR A O 1
ATOM 1308 N N . GLU A 1 188 ? -0.538 -0.451 15.043 1.00 21.41 168 GLU A N 1
ATOM 1309 C CA . GLU A 1 188 ? 0.819 -0.044 14.732 1.00 21.17 168 GLU A CA 1
ATOM 1310 C C . GLU A 1 188 ? 1.740 -1.074 15.359 1.00 20.63 168 GLU A C 1
ATOM 1311 O O . GLU A 1 188 ? 1.619 -1.383 16.531 1.00 19.80 168 GLU A O 1
ATOM 1317 N N . GLU A 1 189 ? 2.653 -1.606 14.547 1.00 19.47 169 GLU A N 1
ATOM 1318 C CA . GLU A 1 189 ? 3.607 -2.598 14.998 1.00 19.34 169 GLU A CA 1
ATOM 1319 C C . GLU A 1 189 ? 4.685 -1.863 15.741 1.00 18.51 169 GLU A C 1
ATOM 1320 O O . GLU A 1 189 ? 5.155 -0.821 15.262 1.00 16.10 169 GLU A O 1
ATOM 1326 N N . ILE A 1 190 ? 5.096 -2.396 16.900 1.00 17.41 170 ILE A N 1
ATOM 1327 C CA . ILE A 1 190 ? 6.217 -1.826 17.629 1.00 16.73 170 ILE A CA 1
ATOM 1328 C C . ILE A 1 190 ? 7.427 -2.734 17.560 1.00 16.91 170 ILE A C 1
ATOM 1329 O O . ILE A 1 190 ? 8.498 -2.309 17.122 1.00 17.00 170 ILE A O 1
ATOM 1334 N N . LYS A 1 191 ? 7.298 -3.971 18.002 1.00 16.96 171 LYS A N 1
ATOM 1335 C CA . LYS A 1 191 ? 8.389 -4.910 17.762 1.00 17.83 171 LYS A CA 1
ATOM 1336 C C . LYS A 1 191 ? 7.979 -6.352 17.906 1.00 18.93 171 LYS A C 1
ATOM 1337 O O . LYS A 1 191 ? 7.016 -6.666 18.601 1.00 20.60 171 LYS A O 1
ATOM 1343 N N . SER A 1 192 ? 8.759 -7.216 17.268 1.00 18.35 172 SER A N 1
ATOM 1344 C CA . SER A 1 192 ? 8.535 -8.654 17.349 1.00 19.02 172 SER A CA 1
ATOM 1345 C C . SER A 1 192 ? 9.893 -9.320 17.526 1.00 18.99 172 SER A C 1
ATOM 1346 O O . SER A 1 192 ? 10.891 -8.853 17.006 1.00 18.11 172 SER A O 1
ATOM 1349 N N . VAL A 1 193 ? 9.917 -10.389 18.304 1.00 22.20 173 VAL A N 1
ATOM 1350 C CA . VAL A 1 193 ? 11.145 -11.179 18.479 1.00 23.66 173 VAL A CA 1
ATOM 1351 C C . VAL A 1 193 ? 10.749 -12.574 18.987 1.00 27.56 173 VAL A C 1
ATOM 1352 O O . VAL A 1 193 ? 9.713 -12.715 19.639 1.00 27.83 173 VAL A O 1
ATOM 1356 N N . SER A 1 194 ? 11.559 -13.580 18.639 1.00 28.89 174 SER A N 1
ATOM 1357 C CA . SER A 1 194 ? 11.363 -14.975 19.081 1.00 32.81 174 SER A CA 1
ATOM 1358 C C . SER A 1 194 ? 12.434 -15.360 20.061 1.00 34.67 174 SER A C 1
ATOM 1359 O O . SER A 1 194 ? 13.577 -14.866 19.998 1.00 29.43 174 SER A O 1
ATOM 1362 N N . PHE A 1 195 ? 12.069 -16.285 20.951 1.00 35.91 175 PHE A N 1
ATOM 1363 C CA . PHE A 1 195 ? 13.009 -16.888 21.869 1.00 37.67 175 PHE A CA 1
ATOM 1364 C C . PHE A 1 195 ? 12.958 -18.409 21.741 1.00 41.97 175 PHE A C 1
ATOM 1365 O O . PHE A 1 195 ? 11.948 -18.982 21.316 1.00 38.24 175 PHE A O 1
ATOM 1373 N N . GLU A 1 196 ? 14.079 -19.039 22.085 1.00 46.50 176 GLU A N 1
ATOM 1374 C CA . GLU A 1 196 ? 14.215 -20.485 22.058 1.00 53.04 176 GLU A CA 1
ATOM 1375 C C . GLU A 1 196 ? 14.762 -20.994 23.380 1.00 54.77 176 GLU A C 1
ATOM 1376 O O . GLU A 1 196 ? 15.664 -20.388 23.968 1.00 53.64 176 GLU A O 1
ATOM 1382 N N . ASN A 1 197 ? 14.179 -22.100 23.844 1.00 59.80 177 ASN A N 1
ATOM 1383 C CA . ASN A 1 197 ? 14.682 -22.846 24.984 1.00 61.88 177 ASN A CA 1
ATOM 1384 C C . ASN A 1 197 ? 14.851 -24.300 24.548 1.00 65.20 177 ASN A C 1
ATOM 1385 O O . ASN A 1 197 ? 13.865 -25.019 24.389 1.00 62.96 177 ASN A O 1
ATOM 1390 N N . LYS A 1 198 ? 16.099 -24.712 24.324 1.00 72.03 178 LYS A N 1
ATOM 1391 C CA . LYS A 1 198 ? 16.407 -26.082 23.863 1.00 75.23 178 LYS A CA 1
ATOM 1392 C C . LYS A 1 198 ? 16.728 -27.005 25.049 1.00 75.69 178 LYS A C 1
ATOM 1393 O O . LYS A 1 198 ? 16.783 -28.229 24.896 1.00 74.54 178 LYS A O 1
ATOM 1399 N N . THR A 1 199 ? 16.901 -26.405 26.228 1.00 77.44 179 THR A N 1
ATOM 1400 C CA . THR A 1 199 ? 17.037 -27.152 27.479 1.00 79.55 179 THR A CA 1
ATOM 1401 C C . THR A 1 199 ? 15.661 -27.646 27.945 1.00 82.47 179 THR A C 1
ATOM 1402 O O . THR A 1 199 ? 14.631 -27.275 27.371 1.00 82.08 179 THR A O 1
ATOM 1406 N N . SER A 1 200 ? 15.648 -28.476 28.988 1.00 87.54 180 SER A N 1
ATOM 1407 C CA . SER A 1 200 ? 14.393 -28.963 29.583 1.00 88.40 180 SER A CA 1
ATOM 1408 C C . SER A 1 200 ? 14.082 -28.231 30.900 1.00 87.22 180 SER A C 1
ATOM 1409 O O . SER A 1 200 ? 13.510 -28.807 31.830 1.00 87.29 180 SER A O 1
ATOM 1412 N N . VAL A 1 201 ? 14.447 -26.951 30.945 1.00 86.39 181 VAL A N 1
ATOM 1413 C CA . VAL A 1 201 ? 14.217 -26.074 32.094 1.00 82.47 181 VAL A CA 1
ATOM 1414 C C . VAL A 1 201 ? 13.365 -24.886 31.616 1.00 81.06 181 VAL A C 1
ATOM 1415 O O . VAL A 1 201 ? 13.169 -24.706 30.411 1.00 78.78 181 VAL A O 1
ATOM 1419 N N . LYS A 1 202 ? 12.838 -24.101 32.552 1.00 79.09 182 LYS A N 1
ATOM 1420 C CA . LYS A 1 202 ? 12.203 -22.817 32.224 1.00 75.78 182 LYS A CA 1
ATOM 1421 C C . LYS A 1 202 ? 13.247 -21.718 32.017 1.00 71.39 182 LYS A C 1
ATOM 1422 O O . LYS A 1 202 ? 14.280 -21.692 32.697 1.00 68.96 182 LYS A O 1
ATOM 1428 N N . GLN A 1 203 ? 12.957 -20.809 31.082 1.00 66.63 183 GLN A N 1
ATOM 1429 C CA . GLN A 1 203 ? 13.732 -19.578 30.903 1.00 62.55 183 GLN A CA 1
ATOM 1430 C C . GLN A 1 203 ? 12.836 -18.337 31.008 1.00 56.04 183 GLN A C 1
ATOM 1431 O O . GLN A 1 203 ? 11.638 -18.403 30.768 1.00 55.08 183 GLN A O 1
ATOM 1437 N N . GLU A 1 204 ? 13.426 -17.210 31.375 1.00 51.57 184 GLU A N 1
ATOM 1438 C CA . GLU A 1 204 ? 12.725 -15.932 31.342 1.00 52.43 184 GLU A CA 1
ATOM 1439 C C . GLU A 1 204 ? 13.499 -14.925 30.515 1.00 49.41 184 GLU A C 1
ATOM 1440 O O . GLU A 1 204 ? 14.731 -14.919 30.517 1.00 46.82 184 GLU A O 1
ATOM 1446 N N . GLN A 1 205 ? 12.752 -14.066 29.822 1.00 48.31 185 GLN A N 1
ATOM 1447 C CA . GLN A 1 205 ? 13.318 -13.010 28.997 1.00 43.74 185 GLN A CA 1
ATOM 1448 C C . GLN A 1 205 ? 12.593 -11.731 29.321 1.00 41.41 185 GLN A C 1
ATOM 1449 O O . GLN A 1 205 ? 11.371 -11.702 29.301 1.00 41.05 185 GLN A O 1
ATOM 1455 N N . LYS A 1 206 ? 13.345 -10.689 29.649 1.00 40.10 186 LYS A N 1
ATOM 1456 C CA . LYS A 1 206 ? 12.791 -9.369 29.824 1.00 39.40 186 LYS A CA 1
ATOM 1457 C C . LYS A 1 206 ? 12.785 -8.687 28.441 1.00 37.06 186 LYS A C 1
ATOM 1458 O O . LYS A 1 206 ? 13.766 -8.774 27.693 1.00 34.08 186 LYS A O 1
ATOM 1464 N N . VAL A 1 207 ? 11.674 -8.040 28.104 1.00 31.98 187 VAL A N 1
ATOM 1465 C CA . VAL A 1 207 ? 11.587 -7.257 26.866 1.00 29.35 187 VAL A CA 1
ATOM 1466 C C . VAL A 1 207 ? 11.083 -5.892 27.270 1.00 28.69 187 VAL A C 1
ATOM 1467 O O . VAL A 1 207 ? 10.063 -5.787 27.939 1.00 30.22 187 VAL A O 1
ATOM 1471 N N . GLU A 1 208 ? 11.798 -4.842 26.863 1.00 24.70 188 GLU A N 1
ATOM 1472 C CA . GLU A 1 208 ? 11.408 -3.487 27.154 1.00 24.44 188 GLU A CA 1
ATOM 1473 C C . GLU A 1 208 ? 10.902 -2.830 25.876 1.00 24.76 188 GLU A C 1
ATOM 1474 O O . GLU A 1 208 ? 11.487 -3.031 24.837 1.00 22.95 188 GLU A O 1
ATOM 1480 N N . THR A 1 209 ? 9.876 -1.994 25.986 1.00 22.22 189 THR A N 1
ATOM 1481 C CA . THR A 1 209 ? 9.283 -1.369 24.818 1.00 21.05 189 THR A CA 1
ATOM 1482 C C . THR A 1 209 ? 9.124 0.113 25.036 1.00 20.09 189 THR A C 1
ATOM 1483 O O . THR A 1 209 ? 8.776 0.553 26.128 1.00 20.21 189 THR A O 1
ATOM 1487 N N . SER A 1 210 ? 9.381 0.882 23.976 1.00 18.75 190 SER A N 1
ATOM 1488 C CA . SER A 1 210 ? 9.079 2.309 23.959 1.00 18.95 190 SER A CA 1
ATOM 1489 C C . SER A 1 210 ? 8.465 2.701 22.602 1.00 19.64 190 SER A C 1
ATOM 1490 O O . SER A 1 210 ? 8.789 2.134 21.546 1.00 20.14 190 SER A O 1
ATOM 1493 N N . LYS A 1 211 ? 7.524 3.632 22.659 1.00 18.52 191 LYS A N 1
ATOM 1494 C CA . LYS A 1 211 ? 6.788 4.047 21.469 1.00 18.30 191 LYS A CA 1
ATOM 1495 C C . LYS A 1 211 ? 6.256 5.449 21.690 1.00 18.57 191 LYS A C 1
ATOM 1496 O O . LYS A 1 211 ? 5.598 5.685 22.693 1.00 19.98 191 LYS A O 1
ATOM 1502 N N . LYS A 1 212 ? 6.521 6.326 20.745 1.00 20.10 192 LYS A N 1
ATOM 1503 C CA . LYS A 1 212 ? 5.986 7.703 20.781 1.00 20.87 192 LYS A CA 1
ATOM 1504 C C . LYS A 1 212 ? 4.513 7.643 20.424 1.00 22.75 192 LYS A C 1
ATOM 1505 O O . LYS A 1 212 ? 4.124 7.039 19.422 1.00 21.72 192 LYS A O 1
ATOM 1511 N N . VAL A 1 213 ? 3.701 8.285 21.245 1.00 25.97 193 VAL A N 1
ATOM 1512 C CA . VAL A 1 213 ? 2.284 8.467 20.917 1.00 29.54 193 VAL A CA 1
ATOM 1513 C C . VAL A 1 213 ? 1.988 9.974 20.885 1.00 30.93 193 VAL A C 1
ATOM 1514 O O . VAL A 1 213 ? 2.501 10.704 21.729 1.00 28.63 193 VAL A O 1
ATOM 1518 N N . ILE A 1 214 ? 1.220 10.419 19.880 1.00 34.21 194 ILE A N 1
ATOM 1519 C CA . ILE A 1 214 ? 0.792 11.822 19.731 1.00 33.54 194 ILE A CA 1
ATOM 1520 C C . ILE A 1 214 ? -0.732 11.864 19.817 1.00 33.81 194 ILE A C 1
ATOM 1521 O O . ILE A 1 214 ? -1.403 11.477 18.849 1.00 31.87 194 ILE A O 1
ATOM 1526 N N . LYS A 1 215 ? -1.256 12.341 20.962 1.00 34.07 195 LYS A N 1
ATOM 1527 C CA . LYS A 1 215 ? -2.702 12.430 21.254 1.00 33.21 195 LYS A CA 1
ATOM 1528 C C . LYS A 1 215 ? -3.230 13.806 20.915 1.00 31.39 195 LYS A C 1
ATOM 1529 O O . LYS A 1 215 ? -2.604 14.794 21.284 1.00 30.83 195 LYS A O 1
ATOM 1535 N N . THR A 1 216 ? -4.386 13.888 20.257 1.00 28.31 196 THR A N 1
ATOM 1536 C CA . THR A 1 216 ? -4.890 15.195 19.838 1.00 25.07 196 THR A CA 1
ATOM 1537 C C . THR A 1 216 ? -6.373 15.362 20.166 1.00 24.40 196 THR A C 1
ATOM 1538 O O . THR A 1 216 ? -7.092 14.398 20.329 1.00 21.89 196 THR A O 1
ATOM 1542 N N . SER A 1 217 ? -6.777 16.615 20.317 1.00 23.05 197 SER A N 1
ATOM 1543 C CA . SER A 1 217 ? -8.201 16.979 20.476 1.00 22.17 197 SER A CA 1
ATOM 1544 C C . SER A 1 217 ? -8.418 18.282 19.715 1.00 22.93 197 SER A C 1
ATOM 1545 O O .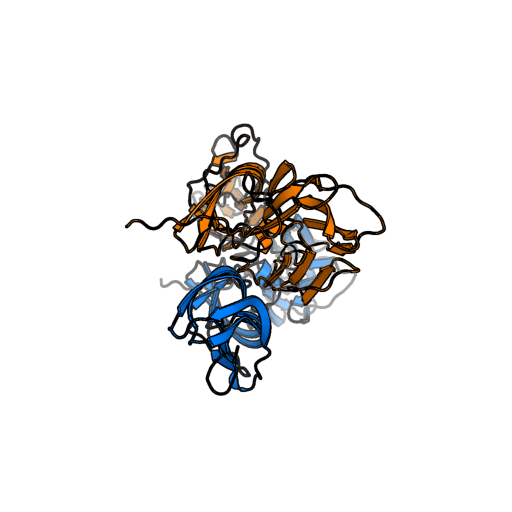 SER A 1 217 ? -7.526 19.140 19.634 1.00 23.85 197 SER A O 1
ATOM 1548 N N . SER A 1 218 ? -9.604 18.410 19.140 1.00 21.53 198 SER A N 1
ATOM 1549 C CA A SER A 1 218 ? -9.997 19.650 18.493 0.50 21.71 198 SER A CA 1
ATOM 1550 C CA B SER A 1 218 ? -9.996 19.589 18.368 0.50 21.25 198 SER A CA 1
ATOM 1551 C C . SER A 1 218 ? -11.518 19.731 18.439 1.00 20.07 198 SER A C 1
ATOM 1552 O O . SER A 1 218 ? -12.199 18.782 18.105 1.00 18.72 198 SER A O 1
ATOM 1557 N N . TRP A 1 219 ? -12.033 20.896 18.823 1.00 19.52 199 TRP A N 1
ATOM 1558 C CA . TRP A 1 219 ? -13.467 21.151 18.756 1.00 19.90 199 TRP A CA 1
ATOM 1559 C C . TRP A 1 219 ? -13.660 22.306 17.772 1.00 20.24 199 TRP A C 1
ATOM 1560 O O . TRP A 1 219 ? -13.103 23.369 17.979 1.00 20.63 199 TRP A O 1
ATOM 1571 N N . SER A 1 220 ? -14.458 22.079 16.743 1.00 21.45 200 SER A N 1
ATOM 1572 C CA . SER A 1 220 ? -14.601 23.049 15.676 1.00 23.61 200 SER A CA 1
ATOM 1573 C C . SER A 1 220 ? -15.383 24.242 16.193 1.00 23.26 200 SER A C 1
ATOM 1574 O O . SER A 1 220 ? -16.233 24.098 17.052 1.00 23.52 200 SER A O 1
ATOM 1577 N N . MET A 1 221 ? -15.038 25.411 15.672 1.00 26.01 201 MET A N 1
ATOM 1578 C CA . MET A 1 221 ? -15.731 26.642 16.011 1.00 26.97 201 MET A CA 1
ATOM 1579 C C . MET A 1 221 ? -15.539 27.664 14.892 1.00 27.98 201 MET A C 1
ATOM 1580 O O . MET A 1 221 ? -14.534 27.662 14.193 1.00 28.12 201 MET A O 1
ATOM 1585 N N . THR A 1 222 ? -16.520 28.543 14.739 1.00 31.21 202 THR A N 1
ATOM 1586 C CA . THR A 1 222 ? -16.436 29.593 13.732 1.00 33.03 202 THR A CA 1
ATOM 1587 C C . THR A 1 222 ? -15.129 30.361 13.915 1.00 32.45 202 THR A C 1
ATOM 1588 O O . THR A 1 222 ? -14.789 30.780 15.018 1.00 30.25 202 THR A O 1
ATOM 1592 N N . LYS A 1 223 ? -14.391 30.529 12.819 1.00 32.96 203 LYS A N 1
ATOM 1593 C CA . LYS A 1 223 ? -13.027 31.053 12.853 1.00 33.34 203 LYS A CA 1
ATOM 1594 C C . LYS A 1 223 ? -12.966 32.519 13.325 1.00 29.98 203 LYS A C 1
ATOM 1595 O O . LYS A 1 223 ? -11.994 32.942 13.917 1.00 32.05 203 LYS A O 1
ATOM 1601 N N . SER A 1 224 ? -13.998 33.284 13.031 1.00 32.06 204 SER A N 1
ATOM 1602 C CA . SER A 1 224 ? -14.014 34.683 13.470 1.00 31.52 204 SER A CA 1
ATOM 1603 C C . SER A 1 224 ? -14.025 34.736 15.004 1.00 29.29 204 SER A C 1
ATOM 1604 O O . SER A 1 224 ? -13.274 35.500 15.604 1.00 29.02 204 SER A O 1
ATOM 1607 N N . PHE A 1 225 ? -14.810 33.861 15.631 1.00 25.37 205 PHE A N 1
ATOM 1608 C CA . PHE A 1 225 ? -14.857 33.843 17.092 1.00 23.70 205 PHE A CA 1
ATOM 1609 C C . PHE A 1 225 ? -13.550 33.287 17.676 1.00 22.31 205 PHE A C 1
ATOM 1610 O O . PHE A 1 225 ? -12.937 33.897 18.566 1.00 22.52 205 PHE A O 1
ATOM 1618 N N . SER A 1 226 ? -13.093 32.143 17.165 1.00 23.07 206 SER A N 1
ATOM 1619 C CA . SER A 1 226 ? -11.882 31.522 17.694 1.00 24.08 206 SER A CA 1
ATOM 1620 C C . SER A 1 226 ? -10.623 32.299 17.383 1.00 24.36 206 SER A C 1
ATOM 1621 O O . SER A 1 226 ? -9.661 32.237 18.149 1.00 23.22 206 SER A O 1
ATOM 1624 N N . SER A 1 227 ? -10.638 33.071 16.289 1.00 25.69 207 SER A N 1
ATOM 1625 C CA . SER A 1 227 ? -9.508 33.966 15.986 1.00 28.12 207 SER A CA 1
ATOM 1626 C C . SER A 1 227 ? -9.421 35.143 16.935 1.00 27.68 207 SER A C 1
ATOM 1627 O O . SER A 1 227 ? -8.345 35.632 17.217 1.00 31.30 207 SER A O 1
ATOM 1630 N N . THR A 1 228 ? -10.562 35.593 17.455 1.00 23.03 208 THR A N 1
ATOM 1631 C CA . THR A 1 228 ? -10.581 36.733 18.328 1.00 22.13 208 THR A CA 1
ATOM 1632 C C . THR A 1 228 ? -10.391 36.385 19.779 1.00 20.78 208 THR A C 1
ATOM 1633 O O . THR A 1 228 ? -9.801 37.131 20.497 1.00 21.88 208 THR A O 1
ATOM 1637 N N . PHE A 1 229 ? -10.886 35.220 20.209 1.00 19.44 209 PHE A N 1
ATOM 1638 C CA . PHE A 1 229 ? -10.907 34.867 21.616 1.00 18.87 209 PHE A CA 1
ATOM 1639 C C . PHE A 1 229 ? -10.145 33.570 21.855 1.00 19.87 209 PHE A C 1
ATOM 1640 O O . PHE A 1 229 ? -10.171 32.702 21.008 1.00 22.20 209 PHE A O 1
ATOM 1648 N N . SER A 1 230 ? -9.468 33.493 22.990 1.00 20.24 210 SER A N 1
ATOM 1649 C CA . SER A 1 230 ? -8.814 32.243 23.403 1.00 22.03 210 SER A CA 1
ATOM 1650 C C . SER A 1 230 ? -9.843 31.409 24.120 1.00 22.24 210 SER A C 1
ATOM 1651 O O . SER A 1 230 ? -10.211 31.694 25.264 1.00 22.71 210 SER A O 1
ATOM 1654 N N . VAL A 1 231 ? -10.330 30.383 23.439 1.00 23.89 211 VAL A N 1
ATOM 1655 C CA . VAL A 1 231 ? -11.377 29.541 24.006 1.00 25.11 211 VAL A CA 1
ATOM 1656 C C . VAL A 1 231 ? -10.802 28.369 24.786 1.00 26.05 211 VAL A C 1
ATOM 1657 O O . VAL A 1 231 ? -10.147 27.508 24.196 1.00 28.21 211 VAL A O 1
ATOM 1661 N N . GLU A 1 232 ? -11.061 28.362 26.089 1.00 25.13 212 GLU A N 1
ATOM 1662 C CA . GLU A 1 232 ? -10.711 27.259 27.001 1.00 27.20 212 GLU A CA 1
ATOM 1663 C C . GLU A 1 232 ? -11.842 26.249 26.955 1.00 26.78 212 GLU A C 1
ATOM 1664 O O . GLU A 1 232 ? -13.016 26.619 26.961 1.00 28.12 212 GLU A O 1
ATOM 1670 N N . VAL A 1 233 ? -11.513 24.965 26.887 1.00 22.05 213 VAL A N 1
ATOM 1671 C CA . VAL A 1 233 ? -12.529 23.954 26.859 1.00 21.18 213 VAL A CA 1
ATOM 1672 C C . VAL A 1 233 ? -12.556 23.171 28.176 1.00 21.35 213 VAL A C 1
ATOM 1673 O O . VAL A 1 233 ? -11.535 22.674 28.639 1.00 24.28 213 VAL A O 1
ATOM 1677 N N . SER A 1 234 ? -13.722 23.074 28.775 1.00 19.94 214 SER A N 1
ATOM 1678 C CA . SER A 1 234 ? -13.906 22.219 29.934 1.00 22.35 214 SER A CA 1
ATOM 1679 C C . SER A 1 234 ? -14.789 21.069 29.478 1.00 20.74 214 SER A C 1
ATOM 1680 O O . SER A 1 234 ? -16.011 21.229 29.278 1.00 20.92 214 SER A O 1
ATOM 1683 N N . ALA A 1 235 ? -14.162 19.908 29.252 1.00 20.97 215 ALA A N 1
ATOM 1684 C CA . ALA A 1 235 ? -14.859 18.772 28.640 1.00 19.91 215 ALA A CA 1
ATOM 1685 C C . ALA A 1 235 ? -14.148 17.466 28.892 1.00 19.61 215 ALA A C 1
ATOM 1686 O O . ALA A 1 235 ? -12.926 17.427 29.006 1.00 19.65 215 ALA A O 1
ATOM 1688 N N . GLY A 1 236 ? -14.923 16.397 28.898 1.00 21.88 216 GLY A N 1
ATOM 1689 C CA . GLY A 1 236 ? -14.348 15.076 28.707 1.00 21.83 216 GLY A CA 1
ATOM 1690 C C . GLY A 1 236 ? -14.072 14.871 27.236 1.00 22.33 216 GLY A C 1
ATOM 1691 O O . GLY A 1 236 ? -14.583 15.609 26.388 1.00 22.22 216 GLY A O 1
ATOM 1692 N N . ILE A 1 237 ? -13.255 13.879 26.913 1.00 22.04 217 ILE A N 1
ATOM 1693 C CA . ILE A 1 237 ? -13.005 13.521 25.514 1.00 21.12 217 ILE A CA 1
ATOM 1694 C C . ILE A 1 237 ? -13.227 12.027 25.307 1.00 21.76 217 ILE A C 1
ATOM 1695 O O . ILE A 1 237 ? -13.222 11.251 26.270 1.00 22.99 217 ILE A O 1
ATOM 1700 N N . PRO A 1 238 ? -13.454 11.632 24.065 1.00 22.50 218 PRO A N 1
ATOM 1701 C CA . PRO A 1 238 ? -13.546 10.211 23.767 1.00 22.80 218 PRO A CA 1
ATOM 1702 C C . PRO A 1 238 ? -12.222 9.509 24.039 1.00 23.32 218 PRO A C 1
ATOM 1703 O O . PRO A 1 238 ? -11.154 10.024 23.696 1.00 22.78 218 PRO A O 1
ATOM 1707 N N . GLU A 1 239 ? -12.322 8.325 24.628 1.00 24.86 219 GLU A N 1
ATOM 1708 C CA . GLU A 1 239 ? -11.145 7.499 24.963 1.00 29.00 219 GLU A CA 1
ATOM 1709 C C . GLU A 1 239 ? -11.295 6.117 24.342 1.00 31.26 219 GLU A C 1
ATOM 1710 O O . GLU A 1 239 ? -12.414 5.642 24.187 1.00 30.63 219 GLU A O 1
ATOM 1716 N N . ILE A 1 240 ? -10.168 5.500 24.001 1.00 32.74 220 ILE A N 1
ATOM 1717 C CA . ILE A 1 240 ? -10.137 4.148 23.434 1.00 34.98 220 ILE A CA 1
ATOM 1718 C C . ILE A 1 240 ? -9.320 3.215 24.310 1.00 41.33 220 ILE A C 1
ATOM 1719 O O . ILE A 1 240 ? -8.192 3.554 24.702 1.00 39.88 220 ILE A O 1
ATOM 1724 N N . ALA A 1 241 ? -9.886 2.037 24.596 1.00 40.70 221 ALA A N 1
ATOM 1725 C CA . ALA A 1 241 ? -9.134 0.934 25.223 1.00 42.50 221 ALA A CA 1
ATOM 1726 C C . ALA A 1 241 ? -9.412 -0.395 24.507 1.00 45.68 221 ALA A C 1
ATOM 1727 O O . ALA A 1 241 ? -10.447 -0.540 23.836 1.00 43.96 221 ALA A O 1
ATOM 1729 N N . GLU A 1 242 ? -8.485 -1.348 24.625 1.00 49.40 222 GLU A N 1
ATOM 1730 C CA . GLU A 1 242 ? -8.754 -2.729 24.209 1.00 53.80 222 GLU A CA 1
ATOM 1731 C C . GLU A 1 242 ? -9.113 -3.547 25.447 1.00 57.00 222 GLU A C 1
ATOM 1732 O O . GLU A 1 242 ? -8.364 -3.555 26.422 1.00 60.91 222 GLU A O 1
ATOM 1738 N N . VAL A 1 243 ? -10.259 -4.227 25.398 1.00 61.88 223 VAL A N 1
ATOM 1739 C CA . VAL A 1 243 ? -10.761 -5.021 26.530 1.00 66.35 223 VAL A CA 1
ATOM 1740 C C . VAL A 1 243 ? -11.068 -6.459 26.061 1.00 69.95 223 VAL A C 1
ATOM 1741 O O . VAL A 1 243 ? -10.551 -6.890 25.027 1.00 68.63 223 VAL A O 1
ATOM 1745 N N . SER A 1 244 ? -11.889 -7.194 26.816 1.00 77.17 224 SER A N 1
ATOM 1746 C CA . SER A 1 244 ? -12.159 -8.623 26.562 1.00 80.51 224 SER A CA 1
ATOM 1747 C C . SER A 1 244 ? -12.728 -8.951 25.170 1.00 81.36 224 SER A C 1
ATOM 1748 O O . SER A 1 244 ? -12.109 -9.695 24.402 1.00 81.06 224 SER A O 1
ATOM 1751 N N . THR A 1 245 ? -13.907 -8.409 24.861 1.00 81.12 225 THR A N 1
ATOM 1752 C CA . THR A 1 245 ? -14.587 -8.690 23.586 1.00 78.99 225 THR A CA 1
ATOM 1753 C C . THR A 1 245 ? -13.937 -7.978 22.394 1.00 74.04 225 THR A C 1
ATOM 1754 O O . THR A 1 245 ? -14.036 -8.447 21.259 1.00 72.20 225 THR A O 1
ATOM 1758 N N . GLY A 1 246 ? -13.280 -6.849 22.660 1.00 68.07 226 GLY A N 1
ATOM 1759 C CA . GLY A 1 246 ? -12.615 -6.063 21.616 1.00 62.47 226 GLY A CA 1
ATOM 1760 C C . GLY A 1 246 ? -12.317 -4.648 22.086 1.00 57.57 226 GLY A C 1
ATOM 1761 O O . GLY A 1 246 ? -11.945 -4.436 23.244 1.00 60.39 226 GLY A O 1
ATOM 1762 N N . PHE A 1 247 ? -12.493 -3.677 21.193 1.00 50.52 227 PHE A N 1
ATOM 1763 C CA . PHE A 1 247 ? -12.219 -2.280 21.523 1.00 46.96 227 PHE A CA 1
ATOM 1764 C C . PHE A 1 247 ? -13.453 -1.604 22.108 1.00 45.60 227 PHE A C 1
ATOM 1765 O O . PHE A 1 247 ? -14.595 -1.937 21.760 1.00 42.46 227 PHE A O 1
ATOM 1773 N N . SER A 1 248 ? -13.201 -0.635 22.984 1.00 41.39 228 SER A N 1
ATOM 1774 C CA . SER A 1 248 ? -14.250 0.052 23.712 1.00 39.41 228 SER A CA 1
ATOM 1775 C C . SER A 1 248 ? -14.011 1.572 23.666 1.00 37.49 228 SER A C 1
ATOM 1776 O O . SER A 1 248 ? -12.884 2.024 23.897 1.00 36.06 228 SER A O 1
ATOM 1779 N N . ILE A 1 249 ? -15.058 2.326 23.344 1.00 34.63 229 ILE A N 1
ATOM 1780 C CA . ILE A 1 249 ? -15.038 3.803 23.411 1.00 34.49 229 ILE A CA 1
ATOM 1781 C C . ILE A 1 249 ? -15.740 4.287 24.667 1.00 33.88 229 ILE A C 1
ATOM 1782 O O . ILE A 1 249 ? -16.868 3.886 24.952 1.00 34.23 229 ILE A O 1
ATOM 1787 N N . SER A 1 250 ? -15.089 5.178 25.408 1.00 31.59 230 SER A N 1
ATOM 1788 C CA . SER A 1 250 ? -15.677 5.731 26.615 1.00 29.88 230 SER A CA 1
ATOM 1789 C C . SER A 1 250 ? -15.659 7.259 26.551 1.00 27.27 230 SER A C 1
ATOM 1790 O O . SER A 1 250 ? -14.849 7.837 25.840 1.00 24.40 230 SER A O 1
ATOM 1793 N N . PHE A 1 251 ? -16.564 7.864 27.307 1.00 27.91 231 PHE A N 1
ATOM 1794 C CA . PHE A 1 251 ? -16.660 9.318 27.477 1.00 28.08 231 PHE A CA 1
ATOM 1795 C C . PHE A 1 251 ? -15.825 9.646 28.708 1.00 27.89 231 PHE A C 1
ATOM 1796 O O . PHE A 1 251 ? -16.265 9.419 29.842 1.00 30.67 231 PHE A O 1
ATOM 1804 N N . GLY A 1 252 ? -14.616 10.145 28.483 1.00 29.31 232 GLY A N 1
ATOM 1805 C CA . GLY A 1 252 ? -13.654 10.409 29.557 1.00 30.10 232 GLY A CA 1
ATOM 1806 C C . GLY A 1 252 ? -14.078 11.495 30.540 1.00 31.59 232 GLY A C 1
ATOM 1807 O O . GLY A 1 252 ? -15.041 12.223 30.305 1.00 30.54 232 GLY A O 1
ATOM 1808 N N . VAL A 1 253 ? -13.353 11.585 31.654 1.00 32.11 233 VAL A N 1
ATOM 1809 C CA . VAL A 1 253 ? -13.660 12.541 32.718 1.00 33.38 233 VAL A CA 1
ATOM 1810 C C . VAL A 1 253 ? -13.369 13.982 32.263 1.00 29.54 233 VAL A C 1
ATOM 1811 O O . VAL A 1 253 ? -12.454 14.228 31.473 1.00 28.56 233 VAL A O 1
ATOM 1815 N N . GLU A 1 254 ? -14.153 14.918 32.780 1.00 29.87 234 GLU A N 1
ATOM 1816 C CA . GLU A 1 254 ? -14.029 16.331 32.399 1.00 30.72 234 GLU A CA 1
ATOM 1817 C C . GLU A 1 254 ? -12.699 16.930 32.872 1.00 30.30 234 GLU A C 1
ATOM 1818 O O . GLU A 1 254 ? -12.298 16.746 34.024 1.00 33.50 234 GLU A O 1
ATOM 1824 N N . SER A 1 255 ? -12.009 17.622 31.967 1.00 27.55 235 SER A N 1
ATOM 1825 C CA . SER A 1 255 ? -10.808 18.378 32.303 1.00 27.40 235 SER A CA 1
ATOM 1826 C C . SER A 1 255 ? -10.655 19.542 31.358 1.00 26.56 235 SER A C 1
ATOM 1827 O O . SER A 1 255 ? -11.434 19.693 30.423 1.00 25.31 235 SER A O 1
ATOM 1830 N N . THR A 1 256 ? -9.644 20.365 31.611 1.00 27.06 236 THR A N 1
ATOM 1831 C CA . THR A 1 256 ? -9.397 21.565 30.826 1.00 28.13 236 THR A CA 1
ATOM 1832 C C . THR A 1 256 ? -8.496 21.334 29.640 1.00 26.33 236 THR A C 1
ATOM 1833 O O . THR A 1 256 ? -7.400 20.763 29.757 1.00 27.45 236 THR A O 1
ATOM 1837 N N . HIS A 1 257 ? -8.951 21.803 28.482 1.00 23.58 237 HIS A N 1
ATOM 1838 C CA . HIS A 1 257 ? -8.227 21.687 27.255 1.00 23.03 237 HIS A CA 1
ATOM 1839 C C . HIS A 1 257 ? -8.163 23.022 26.547 1.00 23.01 237 HIS A C 1
ATOM 1840 O O . HIS A 1 257 ? -8.940 23.924 26.837 1.00 23.09 237 HIS A O 1
ATOM 1847 N N . SER A 1 258 ? -7.261 23.123 25.585 1.00 22.89 238 SER A N 1
ATOM 1848 C CA . SER A 1 258 ? -7.345 24.170 24.581 1.00 23.20 238 SER A CA 1
ATOM 1849 C C . SER A 1 258 ? -8.197 23.710 23.398 1.00 23.82 238 SER A C 1
ATOM 1850 O O . SER A 1 258 ? -8.430 22.510 23.192 1.00 19.94 238 SER A O 1
ATOM 1853 N N . LEU A 1 259 ? -8.657 24.661 22.580 1.00 22.12 239 LEU A N 1
ATOM 1854 C CA . LEU A 1 259 ? -9.573 24.330 21.476 1.00 23.02 239 LEU A CA 1
ATOM 1855 C C . LEU A 1 259 ? -9.009 23.334 20.484 1.00 24.26 239 LEU A C 1
ATOM 1856 O O . LEU A 1 259 ? -9.742 22.524 19.946 1.00 23.57 239 LEU A O 1
ATOM 1861 N N . GLU A 1 260 ? -7.728 23.516 20.180 1.00 25.91 240 GLU A N 1
ATOM 1862 C CA A GLU A 1 260 ? -6.933 22.555 19.426 0.50 27.13 240 GLU A CA 1
ATOM 1863 C CA B GLU A 1 260 ? -6.925 22.559 19.423 0.50 27.18 240 GLU A CA 1
ATOM 1864 C C . GLU A 1 260 ? -5.785 22.199 20.347 1.00 26.96 240 GLU A C 1
ATOM 1865 O O . GLU A 1 260 ? -5.116 23.086 20.873 1.00 27.87 240 GLU A O 1
ATOM 1876 N N . GLN A 1 261 ? -5.581 20.903 20.589 1.00 26.45 241 GLN A N 1
ATOM 1877 C CA . GLN A 1 261 ? -4.575 20.472 21.540 1.00 26.39 241 GLN A CA 1
ATOM 1878 C C . GLN A 1 261 ? -3.838 19.239 21.023 1.00 27.85 241 GLN A C 1
ATOM 1879 O O . GLN A 1 261 ? -4.458 18.335 20.476 1.00 25.69 241 GLN A O 1
ATOM 1885 N N . THR A 1 262 ? -2.524 19.225 21.229 1.00 27.31 242 THR A N 1
ATOM 1886 C CA . THR A 1 262 ? -1.702 18.059 20.892 1.00 31.30 242 THR A CA 1
ATOM 1887 C C . THR A 1 262 ? -0.755 17.819 22.038 1.00 31.21 242 THR A C 1
ATOM 1888 O O . THR A 1 262 ? -0.093 18.753 22.500 1.00 30.47 242 THR A O 1
ATOM 1892 N N . ASP A 1 263 ? -0.692 16.579 22.517 1.00 30.69 243 ASP A N 1
ATOM 1893 C CA . ASP A 1 263 ? 0.315 16.207 23.494 1.00 30.78 243 ASP A CA 1
ATOM 1894 C C . ASP A 1 263 ? 1.038 14.947 23.011 1.00 31.42 243 ASP A C 1
ATOM 1895 O O . ASP A 1 263 ? 0.409 14.061 22.442 1.00 28.80 243 ASP A O 1
ATOM 1900 N N . GLU A 1 264 ? 2.347 14.878 23.252 1.00 31.16 244 GLU A N 1
ATOM 1901 C CA . GLU A 1 264 ? 3.130 13.671 22.900 1.00 30.47 244 GLU A CA 1
ATOM 1902 C C . GLU A 1 264 ? 3.833 13.117 24.129 1.00 31.55 244 GLU A C 1
ATOM 1903 O O . GLU A 1 264 ? 4.107 13.851 25.091 1.00 28.36 244 GLU A O 1
ATOM 1909 N N . LYS A 1 265 ? 4.074 11.802 24.119 1.00 28.54 245 LYS A N 1
ATOM 1910 C CA . LYS A 1 265 ? 4.676 11.092 25.219 1.00 29.15 245 LYS A CA 1
ATOM 1911 C C . LYS A 1 265 ? 5.443 9.874 24.652 1.00 28.25 245 LYS A C 1
ATOM 1912 O O . LYS A 1 265 ? 5.081 9.375 23.581 1.00 26.48 245 LYS A O 1
ATOM 1918 N N . ASN A 1 266 ? 6.518 9.460 25.327 1.00 25.89 246 ASN A N 1
ATOM 1919 C CA . ASN A 1 266 ? 7.106 8.131 25.108 1.00 24.86 246 ASN A CA 1
ATOM 1920 C C . ASN A 1 266 ? 6.338 7.161 25.998 1.00 25.00 246 ASN A C 1
ATOM 1921 O O . ASN A 1 266 ? 6.480 7.197 27.210 1.00 26.73 246 ASN A O 1
ATOM 1926 N N . GLU A 1 267 ? 5.473 6.347 25.403 1.00 24.30 247 GLU A N 1
ATOM 1927 C CA . GLU A 1 267 ? 4.776 5.290 26.136 1.00 25.56 247 GLU A CA 1
ATOM 1928 C C . GLU A 1 267 ? 5.708 4.090 26.235 1.00 25.27 247 GLU A C 1
ATOM 1929 O O . GLU A 1 267 ? 6.332 3.709 25.248 1.00 22.51 247 GLU A O 1
ATOM 1935 N N . THR A 1 268 ? 5.779 3.479 27.411 1.00 25.26 248 THR A N 1
ATOM 1936 C CA . THR A 1 268 ? 6.749 2.427 27.686 1.00 25.16 248 THR A CA 1
ATOM 1937 C C . THR A 1 268 ? 6.155 1.268 28.464 1.00 26.62 248 THR A C 1
ATOM 1938 O O . THR A 1 268 ? 5.106 1.406 29.086 1.00 26.71 248 THR A O 1
ATOM 1942 N N . LEU A 1 269 ? 6.841 0.135 28.411 1.00 26.69 249 LEU A N 1
ATOM 1943 C CA . LEU A 1 269 ? 6.410 -1.098 29.040 1.00 28.41 249 LEU A CA 1
ATOM 1944 C C . LEU A 1 269 ? 7.613 -2.019 29.252 1.00 29.07 249 LEU A C 1
ATOM 1945 O O . LEU A 1 269 ? 8.516 -2.074 28.428 1.00 24.95 249 LEU A O 1
ATOM 1950 N N . THR A 1 270 ? 7.620 -2.734 30.378 1.00 28.24 250 THR A N 1
ATOM 1951 C CA . THR A 1 270 ? 8.568 -3.817 30.607 1.00 31.53 250 THR A CA 1
ATOM 1952 C C . THR A 1 270 ? 7.772 -5.113 30.746 1.00 29.96 250 THR A C 1
ATOM 1953 O O . THR A 1 270 ? 6.828 -5.166 31.531 1.00 33.05 250 THR A O 1
ATOM 1957 N N . THR A 1 271 ? 8.124 -6.117 29.958 1.00 31.50 251 THR A N 1
ATOM 1958 C CA . THR A 1 271 ? 7.419 -7.384 29.925 1.00 33.40 251 THR A CA 1
ATOM 1959 C C . THR A 1 271 ? 8.389 -8.527 30.172 1.00 35.15 251 THR A C 1
ATOM 1960 O O . THR A 1 271 ? 9.486 -8.562 29.595 1.00 33.44 251 THR A O 1
ATOM 1964 N N . THR A 1 272 ? 7.966 -9.474 31.006 1.00 36.90 252 THR A N 1
ATOM 1965 C CA . THR A 1 272 ? 8.747 -10.671 31.285 1.00 38.15 252 THR A CA 1
ATOM 1966 C C . THR A 1 272 ? 8.087 -11.835 30.597 1.00 38.60 252 THR A C 1
ATOM 1967 O O . THR A 1 272 ? 6.946 -12.181 30.892 1.00 39.51 252 THR A O 1
ATOM 1971 N N . VAL A 1 273 ? 8.791 -12.416 29.639 1.00 38.30 253 VAL A N 1
ATOM 1972 C CA . VAL A 1 273 ? 8.264 -13.510 28.857 1.00 42.71 253 VAL A CA 1
ATOM 1973 C C . VAL A 1 273 ? 8.884 -14.785 29.428 1.00 46.97 253 VAL A C 1
ATOM 1974 O O . VAL A 1 273 ? 10.102 -14.860 29.575 1.00 47.00 253 VAL A O 1
ATOM 1978 N N . GLU A 1 274 ? 8.049 -15.761 29.776 1.00 49.87 254 GLU A N 1
ATOM 1979 C CA . GLU A 1 274 ? 8.542 -17.061 30.215 1.00 53.39 254 GLU A CA 1
ATOM 1980 C C . GLU A 1 274 ? 8.680 -17.959 28.996 1.00 48.63 254 GLU A C 1
ATOM 1981 O O . GLU A 1 274 ? 7.787 -18.025 28.158 1.00 44.23 254 GLU A O 1
ATOM 1987 N N . VAL A 1 275 ? 9.812 -18.645 28.903 1.00 49.17 255 VAL A N 1
ATOM 1988 C CA . VAL A 1 275 ? 10.068 -19.554 27.795 1.00 48.59 255 VAL A CA 1
ATOM 1989 C C . VAL A 1 275 ? 10.112 -20.983 28.353 1.00 51.48 255 VAL A C 1
ATOM 1990 O O . VAL A 1 275 ? 11.058 -21.339 29.059 1.00 53.03 255 VAL A O 1
ATOM 1994 N N . PRO A 1 276 ? 9.070 -21.793 28.060 1.00 54.31 256 PRO A N 1
ATOM 1995 C CA . PRO A 1 276 ? 9.040 -23.162 28.575 1.00 57.08 256 PRO A CA 1
ATOM 1996 C C . PRO A 1 276 ? 9.961 -24.107 27.797 1.00 58.65 256 PRO A C 1
ATOM 1997 O O . PRO A 1 276 ? 10.229 -23.877 26.610 1.00 57.06 256 PRO A O 1
ATOM 2001 N N . PRO A 1 277 ? 10.420 -25.185 28.459 1.00 58.65 257 PRO A N 1
ATOM 2002 C CA . PRO A 1 277 ? 11.459 -26.078 27.946 1.00 57.13 257 PRO A CA 1
ATOM 2003 C C . PRO A 1 277 ? 11.159 -26.638 26.557 1.00 58.61 257 PRO A C 1
ATOM 2004 O O . PRO A 1 277 ? 10.008 -26.947 26.248 1.00 58.70 257 PRO A O 1
ATOM 2008 N N . LYS A 1 278 ? 12.196 -26.764 25.732 1.00 59.43 258 LYS A N 1
ATOM 2009 C CA . LYS A 1 278 ? 12.060 -27.275 24.367 1.00 63.49 258 LYS A CA 1
ATOM 2010 C C . LYS A 1 278 ? 10.863 -26.663 23.628 1.00 62.55 258 LYS A C 1
ATOM 2011 O O . LYS A 1 278 ? 10.054 -27.368 23.014 1.00 61.56 258 LYS A O 1
ATOM 2017 N N . LYS A 1 279 ? 10.768 -25.336 23.698 1.00 61.69 259 LYS A N 1
ATOM 2018 C CA . LYS A 1 279 ? 9.732 -24.596 22.987 1.00 59.15 259 LYS A CA 1
ATOM 2019 C C . LYS A 1 279 ? 10.231 -23.244 22.469 1.00 54.54 259 LYS A C 1
ATOM 2020 O O . LYS A 1 279 ? 11.175 -22.655 23.013 1.00 47.56 259 LYS A O 1
ATOM 2026 N N . LYS A 1 280 ? 9.581 -22.790 21.400 1.00 51.54 260 LYS A N 1
ATOM 2027 C CA . LYS A 1 280 ? 9.818 -21.479 20.804 1.00 51.34 260 LYS A CA 1
ATOM 2028 C C . LYS A 1 280 ? 8.664 -20.564 21.229 1.00 49.08 260 LYS A C 1
ATOM 2029 O O . LYS A 1 280 ? 7.512 -20.993 21.224 1.00 43.58 260 LYS A O 1
ATOM 2035 N N . VAL A 1 281 ? 8.982 -19.324 21.612 1.00 46.20 261 VAL A N 1
ATOM 2036 C CA . VAL A 1 281 ? 7.982 -18.329 22.012 1.00 45.15 261 VAL A CA 1
ATOM 2037 C C . VAL A 1 281 ? 8.165 -17.056 21.185 1.00 43.94 261 VAL A C 1
ATOM 2038 O O . VAL A 1 281 ? 9.196 -16.382 21.325 1.00 39.73 261 VAL A O 1
ATOM 2042 N N . ASP A 1 282 ? 7.175 -16.755 20.338 1.00 41.20 262 ASP A N 1
ATOM 2043 C CA . ASP A 1 282 ? 7.131 -15.511 19.563 1.00 40.53 262 ASP A CA 1
ATOM 2044 C C . ASP A 1 282 ? 6.424 -14.404 20.345 1.00 38.55 262 ASP A C 1
ATOM 2045 O O . ASP A 1 282 ? 5.345 -14.620 20.896 1.00 37.68 262 ASP A O 1
ATOM 2050 N N . VAL A 1 283 ? 7.034 -13.216 20.374 1.00 32.01 263 VAL A N 1
ATOM 2051 C CA . VAL A 1 283 ? 6.529 -12.093 21.133 1.00 28.75 263 VAL A CA 1
ATOM 2052 C C . VAL A 1 283 ? 6.199 -11.030 20.092 1.00 28.89 263 VAL A C 1
ATOM 2053 O O . VAL A 1 283 ? 7.018 -10.730 19.211 1.00 25.00 263 VAL A O 1
ATOM 2057 N N . HIS A 1 284 ? 4.970 -10.528 20.148 1.00 25.45 264 HIS A N 1
ATOM 2058 C CA . HIS A 1 284 ? 4.486 -9.574 19.170 1.00 26.78 264 HIS A CA 1
ATOM 2059 C C . HIS A 1 284 ? 3.921 -8.401 19.952 1.00 23.53 264 HIS A C 1
ATOM 2060 O O . HIS A 1 284 ? 2.970 -8.554 20.724 1.00 24.25 264 HIS A O 1
ATOM 2067 N N . ILE A 1 285 ? 4.502 -7.223 19.755 1.00 19.33 265 ILE A N 1
ATOM 2068 C CA . ILE A 1 285 ? 4.173 -6.052 20.549 1.00 18.74 265 ILE A CA 1
ATOM 2069 C C . ILE A 1 285 ? 3.665 -4.936 19.630 1.00 19.56 265 ILE A C 1
ATOM 2070 O O . ILE A 1 285 ? 4.312 -4.572 18.642 1.00 18.74 265 ILE A O 1
ATOM 2075 N N . THR A 1 286 ? 2.463 -4.450 19.949 1.00 19.08 266 THR A N 1
ATOM 2076 C CA . THR A 1 286 ? 1.690 -3.550 19.081 1.00 19.44 266 THR A CA 1
ATOM 2077 C C . THR A 1 286 ? 1.014 -2.499 19.933 1.00 19.17 266 THR A C 1
ATOM 2078 O O . THR A 1 286 ? 1.034 -2.574 21.167 1.00 19.65 266 THR A O 1
ATOM 2082 N N . ILE A 1 287 ? 0.423 -1.510 19.277 1.00 19.10 267 ILE A N 1
ATOM 2083 C CA . ILE A 1 287 ? -0.426 -0.541 19.957 1.00 18.32 267 ILE A CA 1
ATOM 2084 C C . ILE A 1 287 ? -1.521 -0.161 18.975 1.00 18.80 267 ILE A C 1
ATOM 2085 O O . ILE A 1 287 ? -1.348 -0.268 17.756 1.00 17.82 267 ILE A O 1
ATOM 2090 N N . GLY A 1 288 ? -2.656 0.274 19.501 1.00 18.76 268 GLY A N 1
ATOM 2091 C CA . GLY A 1 288 ? -3.755 0.656 18.655 1.00 19.20 268 GLY A CA 1
ATOM 2092 C C . GLY A 1 288 ? -3.926 2.166 18.600 1.00 20.48 268 GLY A C 1
ATOM 2093 O O . GLY A 1 288 ? -3.845 2.838 19.627 1.00 21.22 268 GLY A O 1
ATOM 2094 N N . ARG A 1 289 ? -4.136 2.681 17.399 1.00 19.92 269 ARG A N 1
ATOM 2095 C CA . ARG A 1 289 ? -4.359 4.110 17.190 1.00 22.95 269 ARG A CA 1
ATOM 2096 C C . ARG A 1 289 ? -5.787 4.349 16.748 1.00 23.71 269 ARG A C 1
ATOM 2097 O O . ARG A 1 289 ? -6.198 3.917 15.672 1.00 22.89 269 ARG A O 1
ATOM 2105 N N . ALA A 1 290 ? -6.533 5.050 17.596 1.00 27.32 270 ALA A N 1
ATOM 2106 C CA . ALA A 1 290 ? -7.928 5.375 17.341 1.00 30.39 270 ALA A CA 1
ATOM 2107 C C . ALA A 1 290 ? -8.062 6.803 16.813 1.00 32.45 270 ALA A C 1
ATOM 2108 O O . ALA A 1 290 ? -7.429 7.728 17.326 1.00 30.96 270 ALA A O 1
ATOM 2110 N N . SER A 1 291 ? -8.834 6.967 15.746 1.00 34.49 271 SER A N 1
ATOM 2111 C CA . SER A 1 291 ? -9.270 8.266 15.308 1.00 36.25 271 SER A CA 1
ATOM 2112 C C . SER A 1 291 ? -10.696 8.470 15.854 1.00 38.37 271 SER A C 1
ATOM 2113 O O . SER A 1 291 ? -11.487 7.513 15.974 1.00 37.29 271 SER A O 1
ATOM 2116 N N . PHE A 1 292 ? -11.010 9.711 16.212 1.00 32.61 272 PHE A N 1
ATOM 2117 C CA . PHE A 1 292 ? -12.383 10.077 16.528 1.00 29.35 272 PHE A CA 1
ATOM 2118 C C . PHE A 1 292 ? -12.767 11.248 15.645 1.00 28.54 272 PHE A C 1
ATOM 2119 O O . PHE A 1 292 ? -11.963 12.150 15.398 1.00 25.57 272 PHE A O 1
ATOM 2127 N N . ASP A 1 293 ? -13.999 11.201 15.144 1.00 28.47 273 ASP A N 1
ATOM 2128 C CA . ASP A 1 293 ? -14.537 12.255 14.309 1.00 30.25 273 ASP A CA 1
ATOM 2129 C C . ASP A 1 293 ? -16.045 12.187 14.549 1.00 29.10 273 ASP A C 1
ATOM 2130 O O . ASP A 1 293 ? -16.734 11.364 13.940 1.00 29.53 273 ASP A O 1
ATOM 2135 N N . LEU A 1 294 ? -16.556 13.009 15.470 1.00 25.68 274 LEU A N 1
ATOM 2136 C CA . LEU A 1 294 ? -17.966 12.908 15.852 1.00 24.11 274 LEU A CA 1
ATOM 2137 C C . LEU A 1 294 ? -18.505 14.254 16.304 1.00 21.90 274 LEU A C 1
ATOM 2138 O O . LEU A 1 294 ? -17.736 15.112 16.730 1.00 18.95 274 LEU A O 1
ATOM 2143 N N . PRO A 1 295 ? -19.827 14.440 16.208 1.00 21.95 275 PRO A N 1
ATOM 2144 C CA . PRO A 1 295 ? -20.313 15.759 16.605 1.00 21.53 275 PRO A CA 1
ATOM 2145 C C . PRO A 1 295 ? -20.324 15.987 18.116 1.00 18.75 275 PRO A C 1
ATOM 2146 O O . PRO A 1 295 ? -20.345 15.046 18.914 1.00 19.59 275 PRO A O 1
ATOM 2150 N N . TYR A 1 296 ? -20.349 17.254 18.498 1.00 19.33 276 TYR A N 1
ATOM 2151 C CA . TYR A 1 296 ? -20.500 17.608 19.900 1.00 18.09 276 TYR A CA 1
ATOM 2152 C C . TYR A 1 296 ? -21.508 18.749 19.995 1.00 19.89 276 TYR A C 1
ATOM 2153 O O . TYR A 1 296 ? -21.741 19.456 19.022 1.00 21.14 276 TYR A O 1
ATOM 2162 N N . THR A 1 297 ? -22.033 18.884 21.198 1.00 20.12 277 THR A N 1
ATOM 2163 C CA . THR A 1 297 ? -22.863 20.008 21.603 1.00 21.85 277 THR A CA 1
ATOM 2164 C C . THR A 1 297 ? -22.173 20.610 22.816 1.00 22.05 277 THR A C 1
ATOM 2165 O O . THR A 1 297 ? -21.474 19.913 23.539 1.00 23.18 277 THR A O 1
ATOM 2169 N N . GLY A 1 298 ? -22.351 21.909 23.039 1.00 20.92 278 GLY A N 1
ATOM 2170 C CA . GLY A 1 298 ? -21.858 22.521 24.257 1.00 19.27 278 GLY A CA 1
ATOM 2171 C C . GLY A 1 298 ? -22.476 23.893 24.449 1.00 20.46 278 GLY A C 1
ATOM 2172 O O . GLY A 1 298 ? -23.426 24.255 23.736 1.00 21.77 278 GLY A O 1
ATOM 2173 N N . THR A 1 299 ? -21.948 24.591 25.433 1.00 20.14 279 THR A N 1
ATOM 2174 C CA . THR A 1 299 ? -22.341 25.950 25.789 1.00 20.88 279 THR A CA 1
ATOM 2175 C C . THR A 1 299 ? -21.105 26.822 25.768 1.00 19.34 279 THR A C 1
ATOM 2176 O O . THR A 1 299 ? -20.077 26.513 26.398 1.00 20.16 279 THR A O 1
ATOM 2180 N N . VAL A 1 300 ? -21.199 27.942 25.054 1.00 17.37 280 VAL A N 1
ATOM 2181 C CA . VAL A 1 300 ? -20.169 28.933 25.120 1.00 18.53 280 VAL A CA 1
ATOM 2182 C C . VAL A 1 300 ? -20.545 29.929 26.190 1.00 18.85 280 VAL A C 1
ATOM 2183 O O . VAL A 1 300 ? -21.638 30.499 26.145 1.00 20.29 280 VAL A O 1
ATOM 2187 N N . LYS A 1 301 ? -19.656 30.110 27.151 1.00 18.63 281 LYS A N 1
ATOM 2188 C CA . LYS A 1 301 ? -19.851 31.055 28.226 1.00 20.13 281 LYS A CA 1
ATOM 2189 C C . LYS A 1 301 ? -18.759 32.101 28.212 1.00 18.09 281 LYS A C 1
ATOM 2190 O O . LYS A 1 301 ? -17.586 31.837 28.446 1.00 18.02 281 LYS A O 1
ATOM 2196 N N . ILE A 1 302 ? -19.155 33.333 27.925 1.00 18.27 282 ILE A N 1
ATOM 2197 C CA . ILE A 1 302 ? -18.248 34.431 27.898 1.00 18.08 282 ILE A CA 1
ATOM 2198 C C . ILE A 1 302 ? -18.441 35.260 29.153 1.00 18.95 282 ILE A C 1
ATOM 2199 O O . ILE A 1 302 ? -19.546 35.731 29.413 1.00 19.60 282 ILE A O 1
ATOM 2204 N N . THR A 1 303 ? -17.383 35.417 29.937 1.00 17.54 283 THR A N 1
ATOM 2205 C CA . THR A 1 303 ? -17.434 36.232 31.142 1.00 18.44 283 THR A CA 1
ATOM 2206 C C . THR A 1 303 ? -16.621 37.481 30.858 1.00 17.57 283 THR A C 1
ATOM 2207 O O . THR A 1 303 ? -15.420 37.422 30.563 1.00 19.33 283 THR A O 1
ATOM 2211 N N . CYS A 1 304 ? -17.285 38.623 30.939 1.00 17.34 284 CYS A N 1
ATOM 2212 C CA . CYS A 1 304 ? -16.635 39.896 30.719 1.00 16.40 284 CYS A CA 1
ATOM 2213 C C . CYS A 1 304 ? -15.869 40.369 31.932 1.00 16.38 284 CYS A C 1
ATOM 2214 O O . CYS A 1 304 ? -16.166 39.970 33.052 1.00 17.04 284 CYS A O 1
ATOM 2217 N N . LYS A 1 305 ? -14.884 41.230 31.701 1.00 16.78 285 LYS A N 1
ATOM 2218 C CA . LYS A 1 305 ? -14.102 41.865 32.746 1.00 19.50 285 LYS A CA 1
ATOM 2219 C C . LYS A 1 305 ? -15.025 42.568 33.729 1.00 19.15 285 LYS A C 1
ATOM 2220 O O . LYS A 1 305 ? -14.750 42.605 34.944 1.00 19.43 285 LYS A O 1
ATOM 2226 N N . ASN A 1 306 ? -16.146 43.092 33.231 1.00 18.32 286 ASN A N 1
ATOM 2227 C CA . ASN A 1 306 ? -17.061 43.838 34.116 1.00 18.96 286 ASN A CA 1
ATOM 2228 C C . ASN A 1 306 ? -17.992 42.946 34.935 1.00 18.94 286 ASN A C 1
ATOM 2229 O O . ASN A 1 306 ? -18.924 43.420 35.593 1.00 18.54 286 ASN A O 1
ATOM 2234 N N . GLY A 1 307 ? -17.788 41.632 34.848 1.00 19.52 287 GLY A N 1
ATOM 2235 C CA . GLY A 1 307 ? -18.570 40.681 35.652 1.00 19.53 287 GLY A CA 1
ATOM 2236 C C . GLY A 1 307 ? -19.802 40.108 35.004 1.00 19.27 287 GLY A C 1
ATOM 2237 O O . GLY A 1 307 ? -20.347 39.139 35.502 1.00 19.99 287 GLY A O 1
ATOM 2238 N N . SER A 1 308 ? -20.240 40.655 33.864 1.00 16.91 288 SER A N 1
ATOM 2239 C CA . SER A 1 308 ? -21.421 40.161 33.202 1.00 17.41 288 SER A CA 1
ATOM 2240 C C . SER A 1 308 ? -21.047 38.964 32.336 1.00 17.77 288 SER A C 1
ATOM 2241 O O . SER A 1 308 ? -19.861 38.713 32.097 1.00 17.83 288 SER A O 1
ATOM 2244 N N . VAL A 1 309 ? -22.067 38.265 31.879 1.00 17.92 289 VAL A N 1
ATOM 2245 C CA . VAL A 1 309 ? -21.921 37.051 31.084 1.00 19.80 289 VAL A CA 1
ATOM 2246 C C . VAL A 1 309 ? -22.812 37.024 29.855 1.00 19.90 289 VAL A C 1
ATOM 2247 O O . VAL A 1 309 ? -23.959 37.463 29.870 1.00 19.25 289 VAL A O 1
ATOM 2251 N N . LEU A 1 310 ? -22.276 36.508 28.758 1.00 20.23 290 LEU A N 1
ATOM 2252 C CA . LEU A 1 310 ? -23.095 36.192 27.610 1.00 21.04 290 LEU A CA 1
ATOM 2253 C C . LEU A 1 310 ? -22.874 34.720 27.350 1.00 19.92 290 LEU A C 1
ATOM 2254 O O . LEU A 1 310 ? -21.730 34.296 27.311 1.00 20.63 290 LEU A O 1
ATOM 2259 N N . GLN A 1 311 ? -23.941 33.967 27.180 1.00 20.19 291 GLN A N 1
ATOM 2260 C CA . GLN A 1 311 ? -23.796 32.556 26.874 1.00 21.73 291 GLN A CA 1
ATOM 2261 C C . GLN A 1 311 ? -24.799 32.094 25.853 1.00 21.41 291 GLN A C 1
ATOM 2262 O O . GLN A 1 311 ? -25.897 32.645 25.727 1.00 20.90 291 GLN A O 1
ATOM 2268 N N . TYR A 1 312 ? -24.428 31.069 25.101 1.00 19.26 292 TYR A N 1
ATOM 2269 C CA . TYR A 1 312 ? -25.312 30.482 24.131 1.00 20.79 292 TYR A CA 1
ATOM 2270 C C . TYR A 1 312 ? -24.920 29.039 23.847 1.00 21.11 292 TYR A C 1
ATOM 2271 O O . TYR A 1 312 ? -23.781 28.655 24.115 1.00 22.48 292 TYR A O 1
ATOM 2280 N N . GLU A 1 313 ? -25.866 28.276 23.313 1.00 22.60 293 GLU A N 1
ATOM 2281 C CA . GLU A 1 313 ? -25.630 26.868 22.944 1.00 24.36 293 GLU A CA 1
ATOM 2282 C C . GLU A 1 313 ? -24.915 26.808 21.613 1.00 25.26 293 GLU A C 1
ATOM 2283 O O . GLU A 1 313 ? -25.092 27.660 20.760 1.00 23.86 293 GLU A O 1
ATOM 2289 N N . THR A 1 314 ? -24.037 25.815 21.447 1.00 21.95 294 THR A N 1
ATOM 2290 C CA . THR A 1 314 ? -23.322 25.670 20.207 1.00 23.15 294 THR A CA 1
ATOM 2291 C C . THR A 1 314 ? -23.234 24.173 19.905 1.00 22.68 294 THR A C 1
ATOM 2292 O O . THR A 1 314 ? -23.559 23.332 20.748 1.00 23.84 294 THR A O 1
ATOM 2296 N N . LYS A 1 315 ? -22.834 23.890 18.680 1.00 24.51 295 LYS A N 1
ATOM 2297 C CA . LYS A 1 315 ? -22.553 22.546 18.222 1.00 25.73 295 LYS A CA 1
ATOM 2298 C C . LYS A 1 315 ? -21.414 22.581 17.191 1.00 25.40 295 LYS A C 1
ATOM 2299 O O . LYS A 1 315 ? -21.141 23.603 16.548 1.00 24.18 295 LYS A O 1
ATOM 2305 N N . GLY A 1 316 ? -20.724 21.458 17.031 1.00 21.22 296 GLY A N 1
ATOM 2306 C CA . GLY A 1 316 ? -19.592 21.405 16.126 1.00 21.67 296 GLY A CA 1
ATOM 2307 C C . GLY A 1 316 ? -19.160 19.959 15.923 1.00 19.84 296 GLY A C 1
ATOM 2308 O O . GLY A 1 316 ? -19.916 19.024 16.177 1.00 20.05 296 GLY A O 1
ATOM 2309 N N . GLN A 1 317 ? -17.939 19.821 15.441 1.00 22.28 297 GLN A N 1
ATOM 2310 C CA . GLN A 1 317 ? -17.335 18.521 15.246 1.00 21.03 297 GLN A CA 1
ATOM 2311 C C . GLN A 1 317 ? -16.081 18.438 16.108 1.00 19.02 297 GLN A C 1
ATOM 2312 O O . GLN A 1 317 ? -15.260 19.356 16.156 1.00 18.72 297 GLN A O 1
ATOM 2318 N N . TYR A 1 318 ? -15.964 17.296 16.792 1.00 19.83 298 TYR A N 1
ATOM 2319 C CA . TYR A 1 318 ? -14.779 16.951 17.545 1.00 18.92 298 TYR A CA 1
ATOM 2320 C C . TYR A 1 318 ? -13.954 15.952 16.740 1.00 19.99 298 TYR A C 1
ATOM 2321 O O . TYR A 1 318 ? -14.498 14.978 16.218 1.00 19.76 298 TYR A O 1
ATOM 2330 N N . LYS A 1 319 ? -12.654 16.208 16.691 1.00 19.66 299 LYS A N 1
ATOM 2331 C CA . LYS A 1 319 ? -11.703 15.270 16.088 1.00 22.93 299 LYS A CA 1
ATOM 2332 C C . LYS A 1 319 ? -10.637 14.977 17.101 1.00 23.51 299 LYS A C 1
ATOM 2333 O O . LYS A 1 319 ? -10.115 15.879 17.747 1.00 23.90 299 LYS A O 1
ATOM 2339 N N . GLY A 1 320 ? -10.310 13.697 17.249 1.00 25.69 300 GLY A N 1
ATOM 2340 C CA . GLY A 1 320 ? -9.315 13.321 18.240 1.00 26.64 300 GLY A CA 1
ATOM 2341 C C . GLY A 1 320 ? -8.535 12.097 17.792 1.00 25.02 300 GLY A C 1
ATOM 2342 O O . GLY A 1 320 ? -9.050 11.275 17.065 1.00 24.53 300 GLY A O 1
ATOM 2343 N N . VAL A 1 321 ? -7.272 12.037 18.209 1.00 25.14 301 VAL A N 1
ATOM 2344 C CA . VAL A 1 321 ? -6.464 10.820 18.100 1.00 25.25 301 VAL A CA 1
ATOM 2345 C C . VAL A 1 321 ? -6.121 10.336 19.500 1.00 24.08 301 VAL A C 1
ATOM 2346 O O . VAL A 1 321 ? -5.674 11.095 20.373 1.00 24.47 301 VAL A O 1
ATOM 2350 N N . ALA A 1 322 ? -6.320 9.042 19.726 1.00 23.16 302 ALA A N 1
ATOM 2351 C CA . ALA A 1 322 ? -5.997 8.427 20.979 1.00 24.43 302 ALA A CA 1
ATOM 2352 C C . ALA A 1 322 ? -5.396 7.041 20.723 1.00 23.12 302 ALA A C 1
ATOM 2353 O O . ALA A 1 322 ? -5.625 6.460 19.670 1.00 23.60 302 ALA A O 1
ATOM 2355 N N . TYR A 1 323 ? -4.608 6.580 21.675 1.00 24.55 303 TYR A N 1
ATOM 2356 C CA . TYR A 1 323 ? -3.936 5.289 21.582 1.00 24.67 303 TYR A CA 1
ATOM 2357 C C . TYR A 1 323 ? -4.392 4.379 22.703 1.00 25.92 303 TYR A C 1
ATOM 2358 O O . TYR A 1 323 ? -4.646 4.819 23.836 1.00 27.54 303 TYR A O 1
ATOM 2367 N N . THR A 1 324 ? -4.461 3.088 22.401 1.00 23.90 304 THR A N 1
ATOM 2368 C CA . THR A 1 324 ? -4.616 2.086 23.442 1.00 24.58 304 THR A CA 1
ATOM 2369 C C . THR A 1 324 ? -3.334 1.940 24.275 1.00 23.82 304 THR A C 1
ATOM 2370 O O . THR A 1 324 ? -2.326 2.594 24.020 1.00 22.90 304 THR A O 1
ATOM 2374 N N . ASP A 1 325 ? -3.369 1.058 25.270 1.00 25.31 305 ASP A N 1
ATOM 2375 C CA . ASP A 1 325 ? -2.135 0.622 25.931 1.00 26.06 305 ASP A CA 1
ATOM 2376 C C . ASP A 1 325 ? -1.319 -0.242 24.973 1.00 23.22 305 ASP A C 1
ATOM 2377 O O . ASP A 1 325 ? -1.868 -0.832 24.037 1.00 24.21 305 ASP A O 1
ATOM 2382 N N . ILE A 1 326 ? -0.012 -0.314 25.218 1.00 22.18 306 ILE A N 1
ATOM 2383 C CA . ILE A 1 326 ? 0.835 -1.263 24.509 1.00 22.12 306 ILE A CA 1
ATOM 2384 C C . ILE A 1 326 ? 0.322 -2.668 24.798 1.00 23.99 306 ILE A C 1
ATOM 2385 O O . ILE A 1 326 ? -0.027 -2.991 25.936 1.00 25.68 306 ILE A O 1
ATOM 2390 N N . LYS A 1 327 ? 0.253 -3.485 23.757 1.00 22.82 307 LYS A N 1
ATOM 2391 C CA . LYS A 1 327 ? -0.262 -4.842 23.840 1.00 25.29 307 LYS A CA 1
ATOM 2392 C C . LYS A 1 327 ? 0.831 -5.857 23.483 1.00 26.90 307 LYS A C 1
ATOM 2393 O O . LYS A 1 327 ? 1.500 -5.727 22.462 1.00 23.12 307 LYS A O 1
ATOM 2399 N N . VAL A 1 328 ? 0.983 -6.879 24.326 1.00 26.98 308 VAL A N 1
ATOM 2400 C CA . VAL A 1 328 ? 1.918 -7.959 24.069 1.00 29.73 308 VAL A CA 1
ATOM 2401 C C . VAL A 1 328 ? 1.168 -9.263 23.843 1.00 32.59 308 VAL A C 1
ATOM 2402 O O . VAL A 1 328 ? 0.372 -9.668 24.692 1.00 33.61 308 VAL A O 1
ATOM 2406 N N . ASN A 1 329 ? 1.383 -9.879 22.685 1.00 33.09 309 ASN A N 1
ATOM 2407 C CA A ASN A 1 329 ? 0.814 -11.185 22.364 0.50 35.43 309 ASN A CA 1
ATOM 2408 C CA B ASN A 1 329 ? 0.821 -11.195 22.361 0.50 35.44 309 ASN A CA 1
ATOM 2409 C C . ASN A 1 329 ? 1.942 -12.208 22.268 1.00 36.63 309 ASN A C 1
ATOM 2410 O O . ASN A 1 329 ? 2.937 -11.970 21.580 1.00 33.85 309 ASN A O 1
ATOM 2419 N N . THR A 1 330 ? 1.770 -13.334 22.956 1.00 39.26 310 THR A N 1
ATOM 2420 C CA . THR A 1 330 ? 2.776 -14.377 23.041 1.00 44.99 310 THR A CA 1
ATOM 2421 C C . THR A 1 330 ? 2.207 -15.701 22.533 1.00 47.48 310 THR A C 1
ATOM 2422 O O . THR A 1 330 ? 1.162 -16.136 22.998 1.00 49.14 310 THR A O 1
ATOM 2426 N N . VAL A 1 331 ? 2.911 -16.321 21.583 1.00 50.70 311 VAL A N 1
ATOM 2427 C CA . VAL A 1 331 ? 2.483 -17.559 20.918 1.00 53.28 311 VAL A CA 1
ATOM 2428 C C . VAL A 1 331 ? 3.560 -18.633 21.091 1.00 56.77 311 VAL A C 1
ATOM 2429 O O . VAL A 1 331 ? 4.722 -18.405 20.736 1.00 54.49 311 VAL A O 1
ATOM 2433 N N . GLU A 1 332 ? 3.171 -19.799 21.620 1.00 59.47 312 GLU A N 1
ATOM 2434 C CA . GLU A 1 332 ? 4.112 -20.909 21.874 1.00 63.48 312 GLU A CA 1
ATOM 2435 C C . GLU A 1 332 ? 4.147 -21.964 20.765 1.00 66.19 312 GLU A C 1
ATOM 2436 O O . GLU A 1 332 ? 3.111 -22.342 20.220 1.00 67.32 312 GLU A O 1
ATOM 2442 N N . LYS A 1 333 ? 5.354 -22.438 20.459 1.00 68.99 313 LYS A N 1
ATOM 2443 C CA . LYS A 1 333 ? 5.583 -23.519 19.498 1.00 72.19 313 LYS A CA 1
ATOM 2444 C C . LYS A 1 333 ? 6.522 -24.554 20.113 1.00 71.16 313 LYS A C 1
ATOM 2445 O O . LYS A 1 333 ? 7.315 -24.226 20.990 1.00 68.36 313 LYS A O 1
ATOM 2451 N N . ASP A 1 334 ? 6.430 -25.799 19.652 1.00 75.59 314 ASP A N 1
ATOM 2452 C CA . ASP A 1 334 ? 7.365 -26.851 20.068 1.00 77.25 314 ASP A CA 1
ATOM 2453 C C . ASP A 1 334 ? 8.612 -26.820 19.185 1.00 78.10 314 ASP A C 1
ATOM 2454 O O . ASP A 1 334 ? 8.496 -26.781 17.964 1.00 79.53 314 ASP A O 1
ATOM 2459 N N . LEU A 1 335 ? 9.789 -26.819 19.814 1.00 79.85 315 LEU A N 1
ATOM 2460 C CA . LEU A 1 335 ? 11.093 -26.911 19.126 1.00 80.87 315 LEU A CA 1
ATOM 2461 C C . LEU A 1 335 ? 12.236 -26.762 20.131 1.00 79.11 315 LEU A C 1
ATOM 2462 O O . LEU A 1 335 ? 12.579 -25.651 20.549 1.00 76.03 315 LEU A O 1
ATOM 2467 N N . GLY B 1 18 ? 26.019 -10.725 41.921 1.00 32.40 -2 GLY B N 1
ATOM 2468 C CA . GLY B 1 18 ? 26.756 -9.432 41.960 1.00 29.40 -2 GLY B CA 1
ATOM 2469 C C . GLY B 1 18 ? 26.019 -8.291 41.260 1.00 27.83 -2 GLY B C 1
ATOM 2470 O O . GLY B 1 18 ? 24.797 -8.337 41.046 1.00 23.48 -2 GLY B O 1
ATOM 2471 N N . SER B 1 19 ? 26.795 -7.291 40.839 1.00 24.30 -1 SER B N 1
ATOM 2472 C CA . SER B 1 19 ? 26.251 -6.107 40.206 1.00 24.13 -1 SER B CA 1
ATOM 2473 C C . SER B 1 19 ? 25.740 -6.435 38.804 1.00 22.51 -1 SER B C 1
ATOM 2474 O O . SER B 1 19 ? 26.116 -7.450 38.211 1.00 22.84 -1 SER B O 1
ATOM 2477 N N . HIS B 1 20 ? 24.873 -5.574 38.292 1.00 21.42 0 HIS B N 1
ATOM 2478 C CA . HIS B 1 20 ? 24.261 -5.785 36.980 1.00 22.04 0 HIS B CA 1
ATOM 2479 C C . HIS B 1 20 ? 24.532 -4.564 36.131 1.00 21.65 0 HIS B C 1
ATOM 2480 O O . HIS B 1 20 ? 24.387 -3.453 36.597 1.00 20.29 0 HIS B O 1
ATOM 2487 N N . MET B 1 21 ? 24.960 -4.770 34.886 1.00 21.10 1 MET B N 1
ATOM 2488 C CA . MET B 1 21 ? 25.367 -3.642 34.044 1.00 22.96 1 MET B CA 1
ATOM 2489 C C . MET B 1 21 ? 24.363 -3.561 32.909 1.00 20.30 1 MET B C 1
ATOM 2490 O O . MET B 1 21 ? 23.957 -4.587 32.383 1.00 20.05 1 MET B O 1
ATOM 2495 N N . THR B 1 22 ? 23.911 -2.347 32.601 1.00 18.88 2 THR B N 1
ATOM 2496 C CA . THR B 1 22 ? 23.064 -2.137 31.416 1.00 17.51 2 THR B CA 1
ATOM 2497 C C . THR B 1 22 ? 23.672 -1.048 30.555 1.00 17.51 2 THR B C 1
ATOM 2498 O O . THR B 1 22 ? 24.480 -0.223 31.019 1.00 16.23 2 THR B O 1
ATOM 2502 N N . TYR B 1 23 ? 23.244 -1.024 29.296 1.00 16.83 3 TYR B N 1
ATOM 2503 C CA . TYR B 1 23 ? 23.845 -0.136 28.309 1.00 17.84 3 TYR B CA 1
ATOM 2504 C C . TYR B 1 23 ? 22.750 0.536 27.500 1.00 16.49 3 TYR B C 1
ATOM 2505 O O . TYR B 1 23 ? 21.685 -0.036 27.328 1.00 16.43 3 TYR B O 1
ATOM 2514 N N . PRO B 1 24 ? 23.025 1.733 26.961 1.00 15.86 4 PRO B N 1
ATOM 2515 C CA . PRO B 1 24 ? 22.001 2.449 26.198 1.00 15.89 4 PRO B CA 1
ATOM 2516 C C . PRO B 1 24 ? 21.783 1.885 24.794 1.00 16.44 4 PRO B C 1
ATOM 2517 O O . PRO B 1 24 ? 20.742 2.175 24.184 1.00 15.56 4 PRO B O 1
ATOM 2521 N N . THR B 1 25 ? 22.716 1.056 24.355 1.00 17.37 5 THR B N 1
ATOM 2522 C CA . THR B 1 25 ? 22.663 0.410 23.042 1.00 16.69 5 THR B CA 1
ATOM 2523 C C . THR B 1 25 ? 22.555 -1.099 23.156 1.00 16.03 5 THR B C 1
ATOM 2524 O O . THR B 1 25 ? 22.985 -1.701 24.129 1.00 16.06 5 THR B O 1
ATOM 2528 N N . ASN B 1 26 ? 22.010 -1.695 22.103 1.00 15.91 6 ASN B N 1
ATOM 2529 C CA . ASN B 1 26 ? 21.802 -3.113 22.015 1.00 16.03 6 ASN B CA 1
ATOM 2530 C C . ASN B 1 26 ? 22.417 -3.552 20.687 1.00 16.14 6 ASN B C 1
ATOM 2531 O O . ASN B 1 26 ? 22.044 -3.020 19.647 1.00 16.49 6 ASN B O 1
ATOM 2536 N N . LEU B 1 27 ? 23.366 -4.486 20.722 1.00 15.65 7 LEU B N 1
ATOM 2537 C CA . LEU B 1 27 ? 24.135 -4.880 19.536 1.00 15.65 7 LEU B CA 1
ATOM 2538 C C . LEU B 1 27 ? 24.525 -6.344 19.648 1.00 17.06 7 LEU B C 1
ATOM 2539 O O . LEU B 1 27 ? 25.155 -6.734 20.650 1.00 17.18 7 LEU B O 1
ATOM 2544 N N . GLU B 1 28 ? 24.082 -7.146 18.696 1.00 16.11 8 GLU B N 1
ATOM 2545 C CA A GLU B 1 28 ? 24.447 -8.558 18.626 0.50 17.35 8 GLU B CA 1
ATOM 2546 C CA B GLU B 1 28 ? 24.435 -8.565 18.619 0.50 16.75 8 GLU B CA 1
ATOM 2547 C C . GLU B 1 28 ? 25.089 -8.815 17.272 1.00 17.52 8 GLU B C 1
ATOM 2548 O O . GLU B 1 28 ? 24.448 -8.649 16.226 1.00 16.23 8 GLU B O 1
ATOM 2559 N N . ILE B 1 29 ? 26.375 -9.190 17.299 1.00 16.93 9 ILE B N 1
ATOM 2560 C CA . ILE B 1 29 ? 27.179 -9.331 16.091 1.00 17.07 9 ILE B CA 1
ATOM 2561 C C . ILE B 1 29 ? 27.225 -10.814 15.720 1.00 17.26 9 ILE B C 1
ATOM 2562 O O . ILE B 1 29 ? 27.449 -11.657 16.595 1.00 18.87 9 ILE B O 1
ATOM 2567 N N . ILE B 1 30 ? 26.949 -11.110 14.452 1.00 15.76 10 ILE B N 1
ATOM 2568 C CA . ILE B 1 30 ? 26.879 -12.459 13.908 1.00 16.31 10 ILE B CA 1
ATOM 2569 C C . ILE B 1 30 ? 27.879 -12.653 12.770 1.00 17.39 10 ILE B C 1
ATOM 2570 O O . ILE B 1 30 ? 28.028 -11.788 11.897 1.00 15.41 10 ILE B O 1
ATOM 2575 N N . GLY B 1 31 ? 28.608 -13.784 12.791 1.00 18.23 11 GLY B N 1
ATOM 2576 C CA . GLY B 1 31 ? 29.465 -14.144 11.694 1.00 19.35 11 GLY B CA 1
ATOM 2577 C C . GLY B 1 31 ? 30.745 -14.788 12.176 1.00 21.08 11 GLY B C 1
ATOM 2578 O O . GLY B 1 31 ? 30.732 -15.519 13.172 1.00 24.74 11 GLY B O 1
ATOM 2579 N N . GLY B 1 32 ? 31.849 -14.485 11.521 1.00 21.57 12 GLY B N 1
ATOM 2580 C CA . GLY B 1 32 ? 33.154 -15.070 11.882 1.00 22.68 12 GLY B CA 1
ATOM 2581 C C . GLY B 1 32 ? 34.119 -14.111 12.532 1.00 24.55 12 GLY B C 1
ATOM 2582 O O . GLY B 1 32 ? 33.764 -12.983 12.850 1.00 23.01 12 GLY B O 1
ATOM 2583 N N . GLN B 1 33 ? 35.367 -14.556 12.722 1.00 25.42 13 GLN B N 1
ATOM 2584 C CA . GLN B 1 33 ? 36.356 -13.798 13.485 1.00 29.48 13 GLN B CA 1
ATOM 2585 C C . GLN B 1 33 ? 37.369 -13.053 12.638 1.00 26.84 13 GLN B C 1
ATOM 2586 O O . GLN B 1 33 ? 38.189 -12.316 13.182 1.00 28.60 13 GLN B O 1
ATOM 2592 N N . GLY B 1 34 ? 37.333 -13.248 11.323 1.00 22.59 14 GLY B N 1
ATOM 2593 C CA . GLY B 1 34 ? 38.255 -12.599 10.408 1.00 23.77 14 GLY B CA 1
ATOM 2594 C C . GLY B 1 34 ? 38.015 -11.122 10.156 1.00 22.80 14 GLY B C 1
ATOM 2595 O O . GLY B 1 34 ? 37.075 -10.527 10.678 1.00 23.51 14 GLY B O 1
ATOM 2596 N N . GLY B 1 35 ? 38.904 -10.525 9.367 1.00 22.95 15 GLY B N 1
ATOM 2597 C CA . GLY B 1 35 ? 38.746 -9.169 8.897 1.00 23.23 15 GLY B CA 1
ATOM 2598 C C . GLY B 1 35 ? 39.157 -8.106 9.895 1.00 23.73 15 GLY B C 1
ATOM 2599 O O . GLY B 1 35 ? 39.676 -8.415 10.978 1.00 26.99 15 GLY B O 1
ATOM 2600 N N . SER B 1 36 ? 38.914 -6.859 9.511 1.00 22.83 16 SER B N 1
ATOM 2601 C CA . SER B 1 36 ? 39.275 -5.683 10.292 1.00 24.17 16 SER B CA 1
ATOM 2602 C C . SER B 1 36 ? 38.033 -5.040 10.878 1.00 23.36 16 SER B C 1
ATOM 2603 O O . SER B 1 36 ? 37.021 -4.908 10.186 1.00 21.04 16 SER B O 1
ATOM 2606 N N . SER B 1 37 ? 38.140 -4.590 12.120 1.00 22.33 17 SER B N 1
ATOM 2607 C CA . SER B 1 37 ? 37.002 -4.024 12.846 1.00 22.17 17 SER B CA 1
ATOM 2608 C C . SER B 1 37 ? 36.526 -2.718 12.248 1.00 20.29 17 SER B C 1
ATOM 2609 O O . SER B 1 37 ? 37.306 -1.897 11.749 1.00 21.67 17 SER B O 1
ATOM 2612 N N . PHE B 1 38 ? 35.203 -2.527 12.287 1.00 19.29 18 PHE B N 1
ATOM 2613 C CA . PHE B 1 38 ? 34.578 -1.253 11.942 1.00 18.37 18 PHE B CA 1
ATOM 2614 C C . PHE B 1 38 ? 33.456 -0.943 12.901 1.00 17.82 18 PHE B C 1
ATOM 2615 O O . PHE B 1 38 ? 32.817 -1.846 13.449 1.00 19.20 18 PHE B O 1
ATOM 2623 N N . SER B 1 39 ? 33.234 0.348 13.094 1.00 19.42 19 SER B N 1
ATOM 2624 C CA . SER B 1 39 ? 32.115 0.836 13.887 1.00 20.32 19 SER B CA 1
ATOM 2625 C C . SER B 1 39 ? 31.583 2.076 13.203 1.00 19.58 19 SER B C 1
ATOM 2626 O O . SER B 1 39 ? 32.321 3.061 13.029 1.00 22.70 19 SER B O 1
ATOM 2629 N N . PHE B 1 40 ? 30.312 2.035 12.805 1.00 17.60 20 PHE B N 1
ATOM 2630 C CA . PHE B 1 40 ? 29.720 3.061 11.984 1.00 16.81 20 PHE B CA 1
ATOM 2631 C C . PHE B 1 40 ? 28.331 3.373 12.569 1.00 16.45 20 PHE B C 1
ATOM 2632 O O . PHE B 1 40 ? 27.302 2.841 12.147 1.00 16.09 20 PHE B O 1
ATOM 2640 N N . THR B 1 41 ? 28.321 4.220 13.600 1.00 15.89 21 THR B N 1
ATOM 2641 C CA . THR B 1 41 ? 27.101 4.461 14.374 1.00 16.87 21 THR B CA 1
ATOM 2642 C C . THR B 1 41 ? 26.924 5.902 14.820 1.00 17.07 21 THR B C 1
ATOM 2643 O O . THR B 1 41 ? 27.887 6.711 14.844 1.00 18.33 21 THR B O 1
ATOM 2647 N N . GLY B 1 42 ? 25.674 6.185 15.185 1.00 16.91 22 GLY B N 1
ATOM 2648 C CA . GLY B 1 42 ? 25.258 7.455 15.767 1.00 17.75 22 GLY B CA 1
ATOM 2649 C C . GLY B 1 42 ? 25.386 7.581 17.268 1.00 18.23 22 GLY B C 1
ATOM 2650 O O . GLY B 1 42 ? 24.740 8.436 17.859 1.00 19.41 22 GLY B O 1
ATOM 2651 N N . GLU B 1 43 ? 26.179 6.733 17.905 1.00 20.31 23 GLU B N 1
ATOM 2652 C CA . GLU B 1 43 ? 26.393 6.849 19.351 1.00 22.51 23 GLU B CA 1
ATOM 2653 C C . GLU B 1 43 ? 26.876 8.219 19.794 1.00 23.93 23 GLU B C 1
ATOM 2654 O O . GLU B 1 43 ? 26.514 8.706 20.874 1.00 27.47 23 GLU B O 1
ATOM 2660 N N . ASN B 1 44 ? 27.686 8.837 1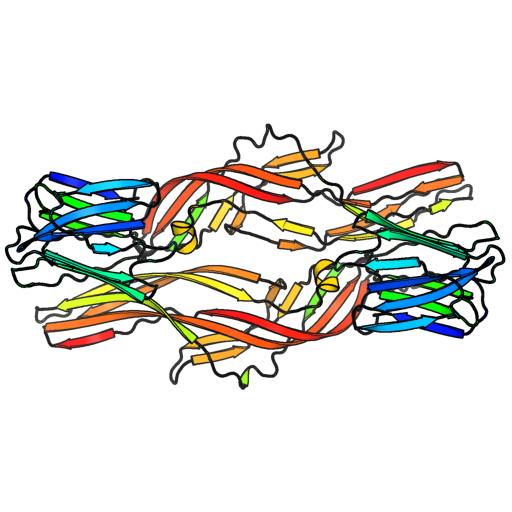8.955 1.00 24.49 24 ASN B N 1
ATOM 2661 C CA . ASN B 1 44 ? 28.261 10.143 19.249 1.00 25.82 24 ASN B CA 1
ATOM 2662 C C . ASN B 1 44 ? 27.273 11.312 19.168 1.00 25.56 24 ASN B C 1
ATOM 2663 O O . ASN B 1 44 ? 27.463 12.352 19.840 1.00 26.33 24 ASN B O 1
ATOM 2668 N N . ASN B 1 45 ? 26.233 11.180 18.345 1.00 21.71 25 ASN B N 1
ATOM 2669 C CA . ASN B 1 45 ? 25.393 12.317 18.004 1.00 21.79 25 ASN B CA 1
ATOM 2670 C C . ASN B 1 45 ? 23.904 12.020 17.741 1.00 20.19 25 ASN B C 1
ATOM 2671 O O . ASN B 1 45 ? 23.165 12.884 17.247 1.00 22.06 25 ASN B O 1
ATOM 2676 N N . GLY B 1 46 ? 23.476 10.816 18.088 1.00 20.56 26 GLY B N 1
ATOM 2677 C CA . GLY B 1 46 ? 22.097 10.409 17.880 1.00 21.10 26 GLY B CA 1
ATOM 2678 C C . GLY B 1 46 ? 21.702 10.170 16.421 1.00 20.36 26 GLY B C 1
ATOM 2679 O O . GLY B 1 46 ? 20.506 10.054 16.124 1.00 19.96 26 GLY B O 1
ATOM 2680 N N . ALA B 1 47 ? 22.671 10.084 15.517 1.00 19.06 27 ALA B N 1
ATOM 2681 C CA . ALA B 1 47 ? 22.329 9.842 14.103 1.00 18.38 27 ALA B CA 1
ATOM 2682 C C . ALA B 1 47 ? 21.793 8.428 13.961 1.00 18.35 27 ALA B C 1
ATOM 2683 O O . ALA B 1 47 ? 22.186 7.544 14.720 1.00 18.65 27 ALA B O 1
ATOM 2685 N N . SER B 1 48 ? 20.918 8.240 12.978 1.00 17.00 28 SER B N 1
ATOM 2686 C CA . SER B 1 48 ? 20.309 6.933 12.693 1.00 16.46 28 SER B CA 1
ATOM 2687 C C . SER B 1 48 ? 20.715 6.429 11.336 1.00 16.14 28 SER B C 1
ATOM 2688 O O . SER B 1 48 ? 21.182 7.180 10.499 1.00 15.22 28 SER B O 1
ATOM 2691 N N . LEU B 1 49 ? 20.540 5.117 11.122 1.00 14.74 29 LEU B N 1
ATOM 2692 C CA . LEU B 1 49 ? 20.707 4.523 9.803 1.00 14.32 29 LEU B CA 1
ATOM 2693 C C . LEU B 1 49 ? 19.589 5.002 8.881 1.00 13.50 29 LEU B C 1
ATOM 2694 O O . LEU B 1 49 ? 18.394 4.766 9.128 1.00 15.07 29 LEU B O 1
ATOM 2699 N N . GLU B 1 50 ? 19.989 5.718 7.840 1.00 15.45 30 GLU B N 1
ATOM 2700 C CA . GLU B 1 50 ? 19.078 6.281 6.863 1.00 16.34 30 GLU B CA 1
ATOM 2701 C C . GLU B 1 50 ? 18.957 5.484 5.565 1.00 15.70 30 GLU B C 1
ATOM 2702 O O . GLU B 1 50 ? 17.896 5.472 4.972 1.00 16.07 30 GLU B O 1
ATOM 2708 N N . LYS B 1 51 ? 20.015 4.814 5.153 1.00 15.62 31 LYS B N 1
ATOM 2709 C CA . LYS B 1 51 ? 19.967 4.016 3.931 1.00 15.78 31 LYS B CA 1
ATOM 2710 C C . LYS B 1 51 ? 21.014 2.937 4.002 1.00 15.34 31 LYS B C 1
ATOM 2711 O O . LYS B 1 51 ? 22.085 3.131 4.600 1.00 15.32 31 LYS B O 1
ATOM 2717 N N . ILE B 1 52 ? 20.707 1.791 3.392 1.00 14.11 32 ILE B N 1
ATOM 2718 C CA . ILE B 1 52 ? 21.651 0.705 3.355 1.00 12.81 32 ILE B CA 1
ATOM 2719 C C . ILE B 1 52 ? 21.591 0.034 1.988 1.00 12.86 32 ILE B C 1
ATOM 2720 O O . ILE B 1 52 ? 20.523 -0.123 1.421 1.00 12.68 32 ILE B O 1
ATOM 2725 N N . TRP B 1 53 ? 22.773 -0.302 1.473 1.00 12.66 33 TRP B N 1
ATOM 2726 C CA . TRP B 1 53 ? 22.946 -1.111 0.291 1.00 13.84 33 TRP B CA 1
ATOM 2727 C C . TRP B 1 53 ? 23.707 -2.377 0.712 1.00 13.70 33 TRP B C 1
ATOM 2728 O O . TRP B 1 53 ? 24.682 -2.297 1.456 1.00 14.54 33 TRP B O 1
ATOM 2739 N N . VAL B 1 54 ? 23.259 -3.529 0.202 1.00 13.95 34 VAL B N 1
ATOM 2740 C CA . VAL B 1 54 ? 23.841 -4.822 0.556 1.00 13.32 34 VAL B CA 1
ATOM 2741 C C . VAL B 1 54 ? 24.141 -5.583 -0.725 1.00 13.16 34 VAL B C 1
ATOM 2742 O O . VAL B 1 54 ? 23.284 -5.771 -1.598 1.00 13.36 34 VAL B O 1
ATOM 2746 N N . TRP B 1 55 ? 25.381 -6.040 -0.815 1.00 13.66 35 TRP B N 1
ATOM 2747 C CA . TRP B 1 55 ? 25.830 -6.916 -1.884 1.00 13.67 35 TRP B CA 1
ATOM 2748 C C . TRP B 1 55 ? 26.049 -8.317 -1.309 1.00 14.48 35 TRP B C 1
ATOM 2749 O O . TRP B 1 55 ? 26.405 -8.473 -0.119 1.00 14.64 35 TRP B O 1
ATOM 2760 N N . VAL B 1 56 ? 25.773 -9.320 -2.136 1.00 14.91 36 VAL B N 1
ATOM 2761 C CA . VAL B 1 56 ? 25.875 -10.708 -1.690 1.00 15.15 36 VAL B CA 1
ATOM 2762 C C . VAL B 1 56 ? 26.756 -11.526 -2.615 1.00 16.22 36 VAL B C 1
ATOM 2763 O O . VAL B 1 56 ? 26.948 -11.199 -3.786 1.00 17.09 36 VAL B O 1
ATOM 2767 N N . GLY B 1 57 ? 27.312 -12.597 -2.072 1.00 16.83 37 GLY B N 1
ATOM 2768 C CA . GLY B 1 57 ? 27.973 -13.606 -2.883 1.00 16.56 37 GLY B CA 1
ATOM 2769 C C . GLY B 1 57 ? 27.417 -14.969 -2.560 1.00 15.93 37 GLY B C 1
ATOM 2770 O O . GLY B 1 57 ? 26.424 -15.107 -1.881 1.00 14.70 37 GLY B O 1
ATOM 2771 N N . GLY B 1 58 ? 28.084 -16.008 -3.048 1.00 16.97 38 GLY B N 1
ATOM 2772 C CA . GLY B 1 58 ? 27.598 -17.368 -2.856 1.00 18.08 38 GLY B CA 1
ATOM 2773 C C . GLY B 1 58 ? 27.586 -17.852 -1.420 1.00 16.07 38 GLY B C 1
ATOM 2774 O O . GLY B 1 58 ? 26.698 -18.605 -1.054 1.00 17.38 38 GLY B O 1
ATOM 2775 N N . TRP B 1 59 ? 28.547 -17.404 -0.622 1.00 16.65 39 TRP B N 1
ATOM 2776 C CA . TRP B 1 59 ? 28.737 -17.928 0.732 1.00 17.6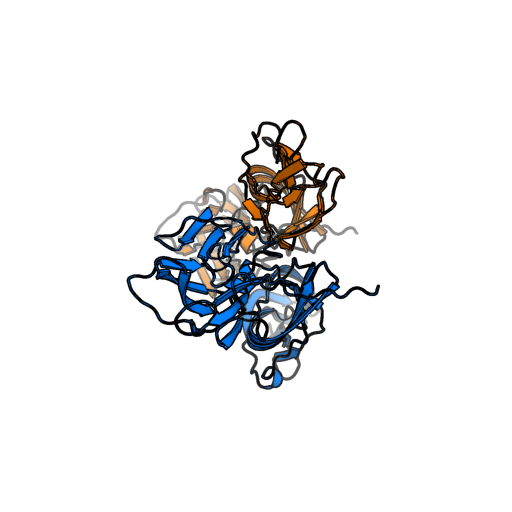2 39 TRP B CA 1
ATOM 2777 C C . TRP B 1 59 ? 28.961 -16.843 1.772 1.00 17.08 39 TRP B C 1
ATOM 2778 O O . TRP B 1 59 ? 29.474 -17.095 2.866 1.00 16.98 39 TRP B O 1
ATOM 2789 N N . GLN B 1 60 ? 28.491 -15.617 1.449 1.00 16.18 40 GLN B N 1
ATOM 2790 C CA . GLN B 1 60 ? 28.708 -14.464 2.293 1.00 15.28 40 GLN B CA 1
ATOM 2791 C C . GLN B 1 60 ? 27.772 -13.327 1.898 1.00 15.82 40 GLN B C 1
ATOM 2792 O O . GLN B 1 60 ? 27.304 -13.257 0.774 1.00 15.66 40 GLN B O 1
ATOM 2798 N N . ILE B 1 61 ? 27.531 -12.460 2.875 1.00 14.88 41 ILE B N 1
ATOM 2799 C CA . ILE B 1 61 ? 27.273 -11.050 2.590 1.00 14.53 41 ILE B CA 1
ATOM 2800 C C . ILE B 1 61 ? 28.605 -10.429 2.160 1.00 14.47 41 ILE B C 1
ATOM 2801 O O . ILE B 1 61 ? 29.629 -10.470 2.875 1.00 14.93 41 ILE B O 1
ATOM 2806 N N . LYS B 1 62 ? 28.580 -9.867 0.958 1.00 14.76 42 LYS B N 1
ATOM 2807 C CA . LYS B 1 62 ? 29.772 -9.407 0.299 1.00 15.56 42 LYS B CA 1
ATOM 2808 C C . LYS B 1 62 ? 30.235 -8.039 0.758 1.00 15.03 42 LYS B C 1
ATOM 2809 O O . LYS B 1 62 ? 31.444 -7.797 0.928 1.00 15.51 42 LYS B O 1
ATOM 2815 N N . ALA B 1 63 ? 29.287 -7.115 0.914 1.00 14.18 43 ALA B N 1
ATOM 2816 C CA . ALA B 1 63 ? 29.620 -5.759 1.313 1.00 13.92 43 ALA B CA 1
ATOM 2817 C C . ALA B 1 63 ? 28.370 -5.044 1.750 1.00 13.39 43 ALA B C 1
ATOM 2818 O O . ALA B 1 63 ? 27.265 -5.457 1.389 1.00 13.45 43 ALA B O 1
ATOM 2820 N N . VAL B 1 64 ? 28.565 -3.974 2.517 1.00 13.35 44 VAL B N 1
ATOM 2821 C CA . VAL B 1 64 ? 27.459 -3.158 3.002 1.00 13.09 44 VAL B CA 1
ATOM 2822 C C . VAL B 1 64 ? 27.910 -1.710 2.906 1.00 14.21 44 VAL B C 1
ATOM 2823 O O . VAL B 1 64 ? 28.993 -1.367 3.400 1.00 15.43 44 VAL B O 1
ATOM 2827 N N . ARG B 1 65 ? 27.081 -0.875 2.313 1.00 14.87 45 ARG B N 1
ATOM 2828 C CA . ARG B 1 65 ? 27.301 0.562 2.314 1.00 14.07 45 ARG B CA 1
ATOM 2829 C C . ARG B 1 65 ? 26.163 1.142 3.118 1.00 13.92 45 ARG B C 1
ATOM 2830 O O . ARG B 1 65 ? 24.971 0.812 2.915 1.00 14.95 45 ARG B O 1
ATOM 2838 N N . ALA B 1 66 ? 26.502 2.014 4.055 1.00 14.19 46 ALA B N 1
ATOM 2839 C CA . ALA B 1 66 ? 25.512 2.595 4.918 1.00 14.08 46 ALA B CA 1
ATOM 2840 C C . ALA B 1 66 ? 25.627 4.104 4.945 1.00 14.27 46 ALA B C 1
ATOM 2841 O O . ALA B 1 66 ? 26.721 4.647 4.895 1.00 16.14 46 ALA B O 1
ATOM 2843 N N . TRP B 1 67 ? 24.473 4.735 5.029 1.00 14.51 47 TRP B N 1
ATOM 2844 C CA . TRP B 1 67 ? 24.372 6.177 5.251 1.00 16.48 47 TRP B CA 1
ATOM 2845 C C . TRP B 1 67 ? 23.702 6.438 6.581 1.00 15.28 47 TRP B C 1
ATOM 2846 O O . TRP B 1 67 ? 22.631 5.862 6.874 1.00 16.06 47 TRP B O 1
ATOM 2857 N N . LEU B 1 68 ? 24.256 7.377 7.348 1.00 16.39 48 LEU B N 1
ATOM 2858 C CA . LEU B 1 68 ? 23.616 7.803 8.580 1.00 17.39 48 LEU B CA 1
ATOM 2859 C C . LEU B 1 68 ? 22.964 9.164 8.372 1.00 19.39 48 LEU B C 1
ATOM 2860 O O . LEU B 1 68 ? 23.306 9.881 7.417 1.00 19.05 48 LEU B O 1
ATOM 2865 N N . SER B 1 69 ? 22.034 9.501 9.257 1.00 18.81 49 SER B N 1
ATOM 2866 C CA . SER B 1 69 ? 21.210 10.708 9.120 1.00 20.10 49 SER B CA 1
ATOM 2867 C C . SER B 1 69 ? 22.028 12.002 9.276 1.00 22.49 49 SER B C 1
ATOM 2868 O O . SER B 1 69 ? 21.507 13.085 8.954 1.00 27.24 49 SER B O 1
ATOM 2871 N N . ASP B 1 70 ? 23.275 11.910 9.747 1.00 23.11 50 ASP B N 1
ATOM 2872 C CA . ASP B 1 70 ? 24.181 13.091 9.763 1.00 23.28 50 ASP B CA 1
ATOM 2873 C C . ASP B 1 70 ? 24.969 13.264 8.468 1.00 24.69 50 ASP B C 1
ATOM 2874 O O . ASP B 1 70 ? 25.845 14.134 8.406 1.00 26.54 50 ASP B O 1
ATOM 2879 N N . GLY B 1 71 ? 24.700 12.423 7.455 1.00 23.56 51 GLY B N 1
ATOM 2880 C CA . GLY B 1 71 ? 25.382 12.512 6.170 1.00 22.91 51 GLY B CA 1
ATOM 2881 C C . GLY B 1 71 ? 26.596 11.626 5.998 1.00 21.90 51 GLY B C 1
ATOM 2882 O O . GLY B 1 71 ? 27.129 11.526 4.887 1.00 22.77 51 GLY B O 1
ATOM 2883 N N . ARG B 1 72 ? 27.041 10.969 7.066 1.00 20.65 52 ARG B N 1
ATOM 2884 C CA . ARG B 1 72 ? 28.097 9.977 6.937 1.00 19.81 52 ARG B CA 1
ATOM 2885 C C . ARG B 1 72 ? 27.683 8.860 5.969 1.00 18.79 52 ARG B C 1
ATOM 2886 O O . ARG B 1 72 ? 26.519 8.469 5.895 1.00 18.33 52 ARG B O 1
ATOM 2894 N N . ASP B 1 73 ? 28.679 8.354 5.267 1.00 19.08 53 ASP B N 1
ATOM 2895 C CA . ASP B 1 73 ? 28.521 7.382 4.176 1.00 19.21 53 ASP B CA 1
ATOM 2896 C C . ASP B 1 73 ? 29.791 6.563 4.091 1.00 19.36 53 ASP B C 1
ATOM 2897 O O . ASP B 1 73 ? 30.864 7.092 3.762 1.00 18.25 53 ASP B O 1
ATOM 2902 N N . GLU B 1 74 ? 29.706 5.263 4.403 1.00 18.48 54 GLU B N 1
ATOM 2903 C CA . GLU B 1 74 ? 30.881 4.393 4.357 1.00 18.71 54 GLU B CA 1
ATOM 2904 C C . GLU B 1 74 ? 30.509 3.016 3.815 1.00 18.58 54 GLU B C 1
ATOM 2905 O O . GLU B 1 74 ? 29.363 2.577 3.958 1.00 16.75 54 GLU B O 1
ATOM 2911 N N . THR B 1 75 ? 31.487 2.381 3.195 1.00 18.12 55 THR B N 1
ATOM 2912 C CA . THR B 1 75 ? 31.350 1.027 2.677 1.00 17.36 55 THR B CA 1
ATOM 2913 C C . THR B 1 75 ? 32.301 0.078 3.374 1.00 17.33 55 THR B C 1
ATOM 2914 O O . THR B 1 75 ? 33.473 0.393 3.591 1.00 18.47 55 THR B O 1
ATOM 2918 N N . PHE B 1 76 ? 31.788 -1.109 3.683 1.00 16.50 56 PHE B N 1
ATOM 2919 C CA . PHE B 1 76 ? 32.534 -2.166 4.358 1.00 16.48 56 PHE B CA 1
ATOM 2920 C C . PHE B 1 76 ? 32.443 -3.412 3.506 1.00 16.97 56 PHE B C 1
ATOM 2921 O O . PHE B 1 76 ? 31.409 -3.695 2.924 1.00 16.38 56 PHE B O 1
ATOM 2929 N N . GLY B 1 77 ? 33.550 -4.147 3.396 1.00 17.44 57 GLY B N 1
ATOM 2930 C CA . GLY B 1 77 ? 33.646 -5.197 2.402 1.00 17.05 57 GLY B CA 1
ATOM 2931 C C . GLY B 1 77 ? 33.830 -4.590 1.012 1.00 16.96 57 GLY B C 1
ATOM 2932 O O . GLY B 1 77 ? 33.849 -3.344 0.818 1.00 17.84 57 GLY B O 1
ATOM 2933 N N . VAL B 1 78 ? 33.989 -5.467 0.037 1.00 17.34 58 VAL B N 1
ATOM 2934 C CA . VAL B 1 78 ? 34.240 -5.067 -1.348 1.00 16.74 58 VAL B CA 1
ATOM 2935 C C . VAL B 1 78 ? 33.032 -5.456 -2.194 1.00 17.95 58 VAL B C 1
ATOM 2936 O O . VAL B 1 78 ? 32.757 -6.650 -2.381 1.00 17.76 58 VAL B O 1
ATOM 2940 N N . PRO B 1 79 ? 32.297 -4.458 -2.717 1.00 18.50 59 PRO B N 1
ATOM 2941 C CA . PRO B 1 79 ? 31.126 -4.758 -3.534 1.00 18.86 59 PRO B CA 1
ATOM 2942 C C . PRO B 1 79 ? 31.434 -5.607 -4.754 1.00 20.38 59 PRO B C 1
ATOM 2943 O O . PRO B 1 79 ? 32.490 -5.449 -5.396 1.00 22.26 59 PRO B O 1
ATOM 2947 N N . SER B 1 80 ? 30.529 -6.521 -5.037 1.00 19.16 60 SER B N 1
ATOM 2948 C CA . SER B 1 80 ? 30.525 -7.240 -6.290 1.00 21.07 60 SER B CA 1
ATOM 2949 C C . SER B 1 80 ? 29.088 -7.510 -6.684 1.00 20.51 60 SER B C 1
ATOM 2950 O O . SER B 1 80 ? 28.245 -7.794 -5.840 1.00 20.03 60 SER B O 1
ATOM 2953 N N . GLY B 1 81 ? 28.801 -7.411 -7.976 1.00 21.57 61 GLY B N 1
ATOM 2954 C CA . GLY B 1 81 ? 27.437 -7.590 -8.440 1.00 19.99 61 GLY B CA 1
ATOM 2955 C C . GLY B 1 81 ? 26.536 -6.403 -8.101 1.00 17.97 61 GLY B C 1
ATOM 2956 O O . GLY B 1 81 ? 27.003 -5.318 -7.761 1.00 18.14 61 GLY B O 1
ATOM 2957 N N . SER B 1 82 ? 25.240 -6.647 -8.192 1.00 18.01 62 SER B N 1
ATOM 2958 C CA A SER B 1 82 ? 24.242 -5.618 -7.886 0.50 17.60 62 SER B CA 1
ATOM 2959 C CA B SER B 1 82 ? 24.211 -5.649 -7.896 0.50 17.99 62 SER B CA 1
ATOM 2960 C C . SER B 1 82 ? 23.977 -5.565 -6.395 1.00 17.42 62 SER B C 1
ATOM 2961 O O . SER B 1 82 ? 24.251 -6.519 -5.663 1.00 17.34 62 SER B O 1
ATOM 2966 N N . HIS B 1 83 ? 23.405 -4.451 -5.950 1.00 15.37 63 HIS B N 1
ATOM 2967 C CA . HIS B 1 83 ? 23.052 -4.309 -4.557 1.00 14.36 63 HIS B CA 1
ATOM 2968 C C . HIS B 1 83 ? 21.540 -4.257 -4.362 1.00 14.27 63 HIS B C 1
ATOM 2969 O O . HIS B 1 83 ? 20.810 -3.858 -5.243 1.00 14.44 63 HIS B O 1
ATOM 2976 N N . GLN B 1 84 ? 21.103 -4.618 -3.161 1.00 14.32 64 GLN B N 1
ATOM 2977 C CA . GLN B 1 84 ? 19.754 -4.374 -2.699 1.00 14.36 64 GLN B CA 1
ATOM 2978 C C . GLN B 1 84 ? 19.786 -3.162 -1.781 1.00 14.67 64 GLN B C 1
ATOM 2979 O O . GLN B 1 84 ? 20.776 -2.936 -1.065 1.00 16.82 64 GLN B O 1
ATOM 2985 N N . GLU B 1 85 ? 18.697 -2.390 -1.762 1.00 15.36 65 GLU B N 1
ATOM 2986 C CA . GLU B 1 85 ? 18.635 -1.137 -1.012 1.00 14.73 65 GLU B CA 1
ATOM 2987 C C . GLU B 1 85 ? 17.441 -1.134 -0.050 1.00 13.78 65 GLU B C 1
ATOM 2988 O O . GLU B 1 85 ? 16.391 -1.701 -0.344 1.00 14.64 65 GLU B O 1
ATOM 2994 N N . TYR B 1 86 ? 17.639 -0.508 1.117 1.00 13.81 66 TYR B N 1
ATOM 2995 C CA . TYR B 1 86 ? 16.532 -0.048 1.916 1.00 13.27 66 TYR B CA 1
ATOM 2996 C C . TYR B 1 86 ? 16.788 1.390 2.284 1.00 12.82 66 TYR B C 1
ATOM 2997 O O . TYR B 1 86 ? 17.849 1.714 2.770 1.00 14.73 66 TYR B O 1
ATOM 3006 N N . VAL B 1 87 ? 15.783 2.232 2.070 1.00 15.26 67 VAL B N 1
ATOM 3007 C CA A VAL B 1 87 ? 15.875 3.626 2.477 0.50 16.11 67 VAL B CA 1
ATOM 3008 C CA B VAL B 1 87 ? 15.811 3.656 2.447 0.50 15.36 67 VAL B CA 1
ATOM 3009 C C . VAL B 1 87 ? 14.819 3.879 3.575 1.00 15.83 67 VAL B C 1
ATOM 3010 O O . VAL B 1 87 ? 13.641 3.584 3.402 1.00 17.69 67 VAL B O 1
ATOM 3017 N N . PHE B 1 88 ? 15.265 4.384 4.727 1.00 15.90 68 PHE B N 1
ATOM 3018 C CA . PHE B 1 88 ? 14.418 4.606 5.872 1.00 16.36 68 PHE B CA 1
ATOM 3019 C C . PHE B 1 88 ? 13.916 6.054 5.854 1.00 17.03 68 PHE B C 1
ATOM 3020 O O . PHE B 1 88 ? 14.717 6.975 5.764 1.00 19.26 68 PHE B O 1
ATOM 3028 N N . THR B 1 89 ? 12.615 6.226 5.921 1.00 18.87 69 THR B N 1
ATOM 3029 C CA . THR B 1 89 ? 12.049 7.578 6.070 1.00 20.99 69 THR B CA 1
ATOM 3030 C C . THR B 1 89 ? 12.117 8.025 7.525 1.00 21.53 69 THR B C 1
ATOM 3031 O O . THR B 1 89 ? 12.189 7.209 8.434 1.00 19.08 69 THR B O 1
ATOM 3035 N N . PRO B 1 90 ? 12.087 9.345 7.782 1.00 21.97 70 PRO B N 1
ATOM 3036 C CA . PRO B 1 90 ? 12.124 9.736 9.206 1.00 21.02 70 PRO B CA 1
ATOM 3037 C C . PRO B 1 90 ? 11.001 9.130 10.028 1.00 20.40 70 PRO B C 1
ATOM 3038 O O . PRO B 1 90 ? 9.832 9.141 9.613 1.00 20.98 70 PRO B O 1
ATOM 3042 N N . GLY B 1 91 ? 11.346 8.592 11.197 1.00 19.48 71 GLY B N 1
ATOM 3043 C CA . GLY B 1 91 ? 10.375 7.950 12.042 1.00 20.00 71 GLY B CA 1
ATOM 3044 C C . GLY B 1 91 ? 10.202 6.464 11.758 1.00 19.30 71 GLY B C 1
ATOM 3045 O O . GLY B 1 91 ? 9.516 5.776 12.512 1.00 19.88 71 GLY B O 1
ATOM 3046 N N . GLU B 1 92 ? 10.794 5.970 10.673 1.00 19.29 72 GLU B N 1
ATOM 3047 C CA . GLU B 1 92 ? 10.641 4.559 10.302 1.00 18.92 72 GLU B CA 1
ATOM 3048 C C . GLU B 1 92 ? 11.673 3.775 11.090 1.00 19.54 72 GLU B C 1
ATOM 3049 O O . GLU B 1 92 ? 12.863 3.956 10.874 1.00 24.20 72 GLU B O 1
ATOM 3055 N N . CYS B 1 93 ? 11.208 2.966 12.035 1.00 16.99 73 CYS B N 1
ATOM 3056 C CA . CYS B 1 93 ? 12.066 2.221 12.968 1.00 16.62 73 CYS B CA 1
ATOM 3057 C C . CYS B 1 93 ? 11.986 0.749 12.585 1.00 14.87 73 CYS B C 1
ATOM 3058 O O . CYS B 1 93 ? 11.065 0.331 11.917 1.00 15.04 73 CYS B O 1
ATOM 3061 N N . PHE B 1 94 ? 12.960 -0.034 13.015 1.00 13.41 74 PHE B N 1
ATOM 3062 C CA . PHE B 1 94 ? 12.855 -1.479 12.874 1.00 12.82 74 PHE B CA 1
ATOM 3063 C C . PHE B 1 94 ? 11.797 -1.983 13.841 1.00 12.73 74 PHE B C 1
ATOM 3064 O O . PHE B 1 94 ? 11.700 -1.487 14.993 1.00 12.92 74 PHE B O 1
ATOM 3072 N N . THR B 1 95 ? 11.051 -3.006 13.428 1.00 12.71 75 THR B N 1
ATOM 3073 C CA . THR B 1 95 ? 10.200 -3.778 14.308 1.00 13.53 75 THR B CA 1
ATOM 3074 C C . THR B 1 95 ? 10.832 -5.137 14.629 1.00 14.93 75 THR B C 1
ATOM 3075 O O . THR B 1 95 ? 10.545 -5.735 15.689 1.00 14.91 75 THR B O 1
ATOM 3079 N N . SER B 1 96 ? 11.638 -5.647 13.706 1.00 13.83 76 SER B N 1
ATOM 3080 C CA . SER B 1 96 ? 12.233 -6.973 13.893 1.00 13.83 76 SER B CA 1
ATOM 3081 C C . SER B 1 96 ? 13.486 -7.072 13.038 1.00 13.54 76 SER B C 1
ATOM 3082 O O . SER B 1 96 ? 13.642 -6.363 12.051 1.00 13.11 76 SER B O 1
ATOM 3085 N N . LEU B 1 97 ? 14.368 -7.981 13.419 1.00 12.76 77 LEU B N 1
ATOM 3086 C CA . LEU B 1 97 ? 15.615 -8.154 12.732 1.00 12.29 77 LEU B CA 1
ATOM 3087 C C . LEU B 1 97 ? 16.056 -9.595 13.041 1.00 12.42 77 LEU B C 1
ATOM 3088 O O . LEU B 1 97 ? 16.064 -9.992 14.206 1.00 13.39 77 LEU B O 1
ATOM 3093 N N . SER B 1 98 ? 16.445 -10.301 12.004 1.00 12.78 78 SER B N 1
ATOM 3094 C CA . SER B 1 98 ? 17.220 -11.562 12.155 1.00 12.90 78 SER B CA 1
ATOM 3095 C C . SER B 1 98 ? 18.474 -11.517 11.345 1.00 12.51 78 SER B C 1
ATOM 3096 O O . SER B 1 98 ? 18.518 -11.004 10.215 1.00 12.80 78 SER B O 1
ATOM 3099 N N . LEU B 1 99 ? 19.517 -12.135 11.897 1.00 12.54 79 LEU B N 1
ATOM 3100 C CA . LEU B 1 99 ? 20.736 -12.326 11.162 1.00 12.30 79 LEU B CA 1
ATOM 3101 C C . LEU B 1 99 ? 21.049 -13.811 11.092 1.00 12.83 79 LEU B C 1
ATOM 3102 O O . LEU B 1 99 ? 20.644 -14.580 11.972 1.00 13.53 79 LEU B O 1
ATOM 3107 N N . TRP B 1 100 ? 21.766 -14.136 10.036 1.00 13.54 80 TRP B N 1
ATOM 3108 C CA . TRP B 1 100 ? 22.327 -15.484 9.838 1.00 14.07 80 TRP B CA 1
ATOM 3109 C C . TRP B 1 100 ? 23.798 -15.383 9.549 1.00 14.05 80 TRP B C 1
ATOM 3110 O O . TRP B 1 100 ? 24.285 -14.502 8.853 1.00 14.59 80 TRP B O 1
ATOM 3121 N N . GLY B 1 101 ? 24.563 -16.357 10.046 1.00 14.36 81 GLY B N 1
ATOM 3122 C CA . GLY B 1 101 ? 25.917 -16.536 9.560 1.00 14.15 81 GLY B CA 1
ATOM 3123 C C . GLY B 1 101 ? 25.840 -17.267 8.224 1.00 15.09 81 GLY B C 1
ATOM 3124 O O . GLY B 1 101 ? 24.742 -17.463 7.686 1.00 15.56 81 GLY B O 1
ATOM 3125 N N . ASN B 1 102 ? 26.984 -17.716 7.716 1.00 15.10 82 ASN B N 1
ATOM 3126 C CA . ASN B 1 102 ? 27.023 -18.485 6.495 1.00 15.98 82 ASN B CA 1
ATOM 3127 C C . ASN B 1 102 ? 27.055 -20.003 6.754 1.00 18.04 82 ASN B C 1
ATOM 3128 O O . ASN B 1 102 ? 27.247 -20.773 5.817 1.00 18.77 82 ASN B O 1
ATOM 3133 N N . GLY B 1 103 ? 26.867 -20.410 7.997 1.00 17.75 83 GLY B N 1
ATOM 3134 C CA . GLY B 1 103 ? 26.748 -21.827 8.340 1.00 19.37 83 GLY B CA 1
ATOM 3135 C C . GLY B 1 103 ? 28.102 -22.348 8.816 1.00 20.71 83 GLY B C 1
ATOM 3136 O O . GLY B 1 103 ? 28.172 -23.138 9.771 1.00 21.56 83 GLY B O 1
ATOM 3137 N N . ALA B 1 104 ? 29.154 -21.912 8.146 1.00 21.33 84 ALA B N 1
ATOM 3138 C CA . ALA B 1 104 ? 30.545 -22.274 8.462 1.00 22.35 84 ALA B CA 1
ATOM 3139 C C . ALA B 1 104 ? 31.109 -21.458 9.598 1.00 23.37 84 ALA B C 1
ATOM 3140 O O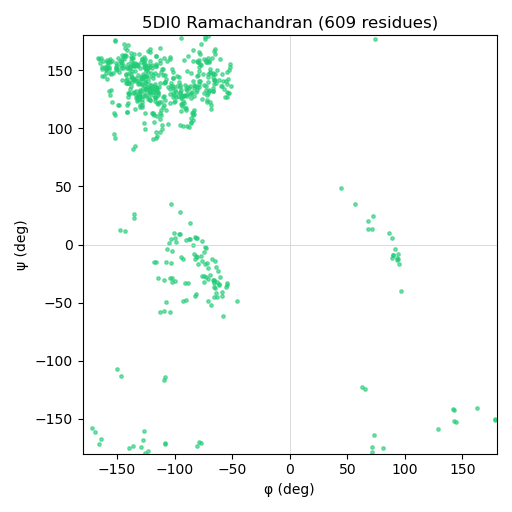 . ALA B 1 104 ? 32.235 -21.699 10.069 1.00 23.20 84 ALA B O 1
ATOM 3142 N N . GLY B 1 105 ? 30.382 -20.417 9.992 1.00 22.82 85 GLY B N 1
ATOM 3143 C CA . GLY B 1 105 ? 30.857 -19.543 11.026 1.00 21.00 85 GLY B CA 1
ATOM 3144 C C . GLY B 1 105 ? 31.994 -18.633 10.625 1.00 21.14 85 GLY B C 1
ATOM 3145 O O . GLY B 1 105 ? 32.761 -18.184 11.480 1.00 23.68 85 GLY B O 1
ATOM 3146 N N . THR B 1 106 ? 32.110 -18.337 9.333 1.00 18.61 86 THR B N 1
ATOM 3147 C CA . THR B 1 106 ? 33.207 -17.497 8.837 1.00 18.85 86 THR B CA 1
ATOM 3148 C C . THR B 1 106 ? 32.802 -16.161 8.223 1.00 16.91 86 THR B C 1
ATOM 3149 O O . THR B 1 106 ? 33.661 -15.314 7.979 1.00 17.65 86 THR B O 1
ATOM 3153 N N . ARG B 1 107 ? 31.529 -16.025 7.921 1.00 16.09 87 ARG B N 1
ATOM 3154 C CA . ARG B 1 107 ? 30.990 -14.761 7.328 1.00 16.19 87 ARG B CA 1
ATOM 3155 C C . ARG B 1 107 ? 29.581 -14.503 7.828 1.00 15.00 87 ARG B C 1
ATOM 3156 O O . ARG B 1 107 ? 28.878 -15.403 8.284 1.00 15.23 87 ARG B O 1
ATOM 3164 N N . LEU B 1 108 ? 29.129 -13.249 7.746 1.00 14.88 88 LEU B N 1
ATOM 3165 C CA . LEU B 1 108 ? 27.706 -13.006 7.814 1.00 14.11 88 LEU B CA 1
ATOM 3166 C C . LEU B 1 108 ? 27.079 -13.631 6.564 1.00 13.99 88 LEU B C 1
ATOM 3167 O O . LEU B 1 108 ? 27.674 -13.573 5.494 1.00 15.19 88 LEU B O 1
ATOM 3172 N N . GLY B 1 109 ? 25.898 -14.231 6.695 1.00 14.82 89 GLY B N 1
ATOM 3173 C CA . GLY B 1 109 ? 25.247 -14.885 5.582 1.00 13.92 89 GLY B CA 1
ATOM 3174 C C . GLY B 1 109 ? 23.941 -14.267 5.121 1.00 14.20 89 GLY B C 1
ATOM 3175 O O . GLY B 1 109 ? 23.562 -14.422 3.984 1.00 14.22 89 GLY B O 1
ATOM 3176 N N . ALA B 1 110 ? 23.221 -13.631 6.042 1.00 14.06 90 ALA B N 1
ATOM 3177 C CA . ALA B 1 110 ? 21.909 -13.047 5.685 1.00 14.06 90 ALA B CA 1
ATOM 3178 C C . ALA B 1 110 ? 21.437 -12.048 6.698 1.00 13.24 90 ALA B C 1
ATOM 3179 O O . ALA B 1 110 ? 21.766 -12.145 7.877 1.00 13.33 90 ALA B O 1
ATOM 3181 N N . ILE B 1 111 ? 20.622 -11.106 6.180 1.00 13.53 91 ILE B N 1
ATOM 3182 C CA . ILE B 1 111 ? 20.002 -10.020 6.944 1.00 13.04 91 ILE B CA 1
ATOM 3183 C C . ILE B 1 111 ? 18.532 -9.973 6.586 1.00 12.44 91 ILE B C 1
ATOM 3184 O O . ILE B 1 111 ? 18.188 -9.934 5.400 1.00 13.62 91 ILE B O 1
ATOM 3189 N N . LYS B 1 112 ? 17.664 -10.011 7.591 1.00 12.29 92 LYS B N 1
ATOM 3190 C CA . LYS B 1 112 ? 16.224 -9.830 7.397 1.00 13.76 92 LYS B CA 1
ATOM 3191 C C . LYS B 1 112 ? 15.671 -8.859 8.412 1.00 13.04 92 LYS B C 1
ATOM 3192 O O . LYS B 1 112 ? 15.910 -8.997 9.600 1.00 13.12 92 LYS B O 1
ATOM 3198 N N . PHE B 1 113 ? 14.945 -7.845 7.947 1.00 13.22 93 PHE B N 1
ATOM 3199 C CA . PHE B 1 113 ? 14.293 -6.959 8.883 1.00 12.78 93 PHE B CA 1
ATOM 3200 C C . PHE B 1 113 ? 12.933 -6.484 8.365 1.00 13.09 93 PHE B C 1
ATOM 3201 O O . PHE B 1 113 ? 12.620 -6.597 7.190 1.00 12.39 93 PHE B O 1
ATOM 3209 N N . LYS B 1 114 ? 12.147 -5.986 9.296 1.00 12.22 94 LYS B N 1
ATOM 3210 C CA . LYS B 1 114 ? 10.846 -5.381 9.022 1.00 12.94 94 LYS B CA 1
ATOM 3211 C C . LYS B 1 114 ? 10.794 -4.072 9.775 1.00 12.90 94 LYS B C 1
ATOM 3212 O O . LYS B 1 114 ? 11.537 -3.850 10.735 1.00 12.60 94 LYS B O 1
ATOM 3218 N N . THR B 1 115 ? 9.986 -3.159 9.256 1.00 13.55 95 THR B N 1
ATOM 3219 C CA . THR B 1 115 ? 9.877 -1.825 9.832 1.00 13.16 95 THR B CA 1
ATOM 3220 C C . THR B 1 115 ? 8.458 -1.498 10.255 1.00 14.12 95 THR B C 1
ATOM 3221 O O . THR B 1 115 ? 7.506 -2.177 9.908 1.00 14.51 95 THR B O 1
ATOM 3225 N N . ASN B 1 116 ? 8.342 -0.442 11.047 1.00 13.52 96 ASN B N 1
ATOM 3226 C CA . ASN B 1 116 ? 7.072 -0.001 11.532 1.00 15.41 96 ASN B CA 1
ATOM 3227 C C . ASN B 1 116 ? 6.198 0.670 10.472 1.00 16.37 96 ASN B C 1
ATOM 3228 O O . ASN B 1 116 ? 5.059 1.073 10.776 1.00 17.80 96 ASN B O 1
ATOM 3233 N N . LYS B 1 117 ? 6.732 0.815 9.266 1.00 16.03 97 LYS B N 1
ATOM 3234 C CA . LYS B 1 117 ? 5.920 1.251 8.137 1.00 18.42 97 LYS B CA 1
ATOM 3235 C C . LYS B 1 117 ? 5.492 0.155 7.225 1.00 17.32 97 LYS B C 1
ATOM 3236 O O . LYS B 1 117 ? 4.928 0.419 6.178 1.00 18.18 97 LYS B O 1
ATOM 3242 N N . GLY B 1 118 ? 5.706 -1.091 7.643 1.00 16.79 98 GLY B N 1
ATOM 3243 C CA . GLY B 1 118 ? 5.296 -2.247 6.896 1.00 15.40 98 GLY B CA 1
ATOM 3244 C C . GLY B 1 118 ? 6.292 -2.784 5.883 1.00 14.78 98 GLY B C 1
ATOM 3245 O O . GLY B 1 118 ? 5.985 -3.719 5.167 1.00 15.92 98 GLY B O 1
ATOM 3246 N N . GLY B 1 119 ? 7.491 -2.229 5.851 1.00 14.53 99 GLY B N 1
ATOM 3247 C CA . GLY B 1 119 ? 8.515 -2.672 4.944 1.00 14.99 99 GLY B CA 1
ATOM 3248 C C . GLY B 1 119 ? 9.205 -3.921 5.440 1.00 14.45 99 GLY B C 1
ATOM 3249 O O . GLY B 1 119 ? 9.227 -4.209 6.637 1.00 14.36 99 GLY B O 1
ATOM 3250 N N . GLU B 1 120 ? 9.782 -4.641 4.499 1.00 14.60 100 GLU B N 1
ATOM 3251 C CA . GLU B 1 120 ? 10.606 -5.811 4.799 1.00 16.07 100 GLU B CA 1
ATOM 3252 C C . GLU B 1 120 ? 11.785 -5.822 3.823 1.00 15.85 100 GLU B C 1
ATOM 3253 O O . GLU B 1 120 ? 11.646 -5.384 2.687 1.00 16.45 100 GLU B O 1
ATOM 3259 N N . PHE B 1 121 ? 12.946 -6.310 4.292 1.00 14.14 101 PHE B N 1
ATOM 3260 C CA . PHE B 1 121 ? 14.171 -6.395 3.532 1.00 13.59 101 PHE B CA 1
ATOM 3261 C C . PHE B 1 121 ? 14.803 -7.729 3.864 1.00 13.29 101 PHE B C 1
ATOM 3262 O O . PHE B 1 121 ? 14.899 -8.065 5.026 1.00 12.75 101 PHE B O 1
ATOM 3270 N N . PHE B 1 122 ? 15.242 -8.448 2.842 1.00 12.18 102 PHE B N 1
ATOM 3271 C CA . PHE B 1 122 ? 15.918 -9.751 3.009 1.00 13.40 102 PHE B CA 1
ATOM 3272 C C . PHE B 1 122 ? 17.043 -9.853 1.993 1.00 13.49 102 PHE B C 1
ATOM 3273 O O . PHE B 1 122 ? 16.819 -9.876 0.775 1.00 13.87 102 PHE B O 1
ATOM 3281 N N . ALA B 1 123 ? 18.276 -9.879 2.485 1.00 13.08 103 ALA B N 1
ATOM 3282 C CA . ALA B 1 123 ? 19.438 -10.103 1.651 1.00 12.65 103 ALA B CA 1
ATOM 3283 C C . ALA B 1 123 ? 20.180 -11.304 2.162 1.00 14.06 103 ALA B C 1
ATOM 3284 O O . ALA B 1 123 ? 20.395 -11.413 3.359 1.00 14.26 103 ALA B O 1
ATOM 3286 N N . HIS B 1 124 ? 20.583 -12.174 1.246 1.00 14.16 104 HIS B N 1
ATOM 3287 C CA . HIS B 1 124 ? 21.240 -13.409 1.646 1.00 15.06 104 HIS B CA 1
ATOM 3288 C C . HIS B 1 124 ? 22.217 -13.929 0.596 1.00 15.01 104 HIS B C 1
ATOM 3289 O O . HIS B 1 124 ? 22.070 -13.693 -0.630 1.00 14.34 104 HIS B O 1
ATOM 3296 N N . MET B 1 125 ? 23.207 -14.665 1.095 1.00 14.88 105 MET B N 1
ATOM 3297 C CA . MET B 1 125 ? 24.086 -15.417 0.250 1.00 14.66 105 MET B CA 1
ATOM 3298 C C . MET B 1 125 ? 23.263 -16.298 -0.692 1.00 14.42 105 MET B C 1
ATOM 3299 O O . MET B 1 125 ? 22.168 -16.720 -0.370 1.00 15.49 105 MET B O 1
ATOM 3304 N N . THR B 1 126 ? 23.824 -16.551 -1.859 1.00 17.46 106 THR B N 1
ATOM 3305 C CA . THR B 1 126 ? 23.070 -17.107 -2.978 1.00 19.07 106 THR B CA 1
ATOM 3306 C C . THR B 1 126 ? 23.277 -18.582 -3.251 1.00 20.58 106 THR B C 1
ATOM 3307 O O . THR B 1 126 ? 22.476 -19.176 -3.983 1.00 22.93 106 THR B O 1
ATOM 3311 N N . SER B 1 127 ? 24.330 -19.173 -2.703 1.00 19.95 107 SER B N 1
ATOM 3312 C CA . SER B 1 127 ? 24.623 -20.593 -3.018 1.00 21.21 107 SER B CA 1
ATOM 3313 C C . SER B 1 127 ? 24.447 -21.530 -1.810 1.00 21.24 107 SER B C 1
ATOM 3314 O O . SER B 1 127 ? 23.627 -22.455 -1.858 1.00 21.03 107 SER B O 1
ATOM 3317 N N . TRP B 1 128 ? 25.173 -21.260 -0.739 1.00 19.73 108 TRP B N 1
ATOM 3318 C CA . TRP B 1 128 ? 25.039 -22.048 0.491 1.00 19.51 108 TRP B CA 1
ATOM 3319 C C . TRP B 1 128 ? 23.690 -21.802 1.158 1.00 20.09 108 TRP B C 1
ATOM 3320 O O . TRP B 1 128 ? 23.161 -20.673 1.144 1.00 20.75 108 TRP B O 1
ATOM 3331 N N . GLY B 1 129 ? 23.147 -22.822 1.809 1.00 19.81 109 GLY B N 1
ATOM 3332 C CA . GLY B 1 129 ? 21.866 -22.708 2.479 1.00 19.43 109 GLY B CA 1
ATOM 3333 C C . GLY B 1 129 ? 21.959 -22.004 3.814 1.00 17.79 109 GLY B C 1
ATOM 3334 O O . GLY B 1 129 ? 22.976 -22.080 4.511 1.00 19.47 109 GLY B O 1
ATOM 3335 N N . LEU B 1 130 ? 20.897 -21.308 4.182 1.00 17.27 110 LEU B N 1
ATOM 3336 C CA . LEU B 1 130 ? 20.819 -20.713 5.514 1.00 17.18 110 LEU B CA 1
ATOM 3337 C C . LEU B 1 130 ? 20.593 -21.752 6.623 1.00 18.57 110 LEU B C 1
ATOM 3338 O O . LEU B 1 130 ? 19.751 -22.661 6.492 1.00 17.88 110 LEU B O 1
ATOM 3343 N N . LYS B 1 131 ? 21.328 -21.584 7.711 1.00 17.76 111 LYS B N 1
ATOM 3344 C CA . LYS B 1 131 ? 21.214 -22.469 8.890 1.00 19.49 111 LYS B CA 1
ATOM 3345 C C . LYS B 1 131 ? 20.546 -21.708 10.058 1.00 19.74 111 LYS B C 1
ATOM 3346 O O . LYS B 1 131 ? 19.394 -21.287 9.919 1.00 20.78 111 LYS B O 1
ATOM 3352 N N . THR B 1 132 ? 21.238 -21.498 11.175 1.00 19.45 112 THR B N 1
ATOM 3353 C CA . THR B 1 132 ? 20.616 -20.945 12.378 1.00 19.49 112 THR B CA 1
ATOM 3354 C C . THR B 1 132 ? 20.226 -19.481 12.229 1.00 17.73 112 THR B C 1
ATOM 3355 O O . THR B 1 132 ? 21.066 -18.663 11.909 1.00 18.93 112 THR B O 1
ATOM 3359 N N . GLU B 1 133 ? 18.947 -19.221 12.433 1.00 18.50 113 GLU B N 1
ATOM 3360 C CA . GLU B 1 133 ? 18.443 -17.849 12.490 1.00 17.19 113 GLU B CA 1
ATOM 3361 C C . GLU B 1 133 ? 18.654 -17.273 13.872 1.00 17.15 113 GLU B C 1
ATOM 3362 O O . GLU B 1 133 ? 18.323 -17.918 14.854 1.00 17.63 113 GLU B O 1
ATOM 3368 N N . TYR B 1 134 ? 19.151 -16.035 13.946 1.00 14.79 114 TYR B N 1
ATOM 3369 C CA . TYR B 1 134 ? 19.378 -15.302 15.204 1.00 15.45 114 TYR B CA 1
ATOM 3370 C C . TYR B 1 134 ? 18.456 -14.070 15.246 1.00 16.09 114 TYR B C 1
ATOM 3371 O O . TYR B 1 134 ? 18.801 -13.043 14.638 1.00 15.10 114 TYR B O 1
ATOM 3380 N N . PRO B 1 135 ? 17.268 -14.207 15.853 1.00 16.90 115 PRO B N 1
ATOM 3381 C CA . PRO B 1 135 ? 16.347 -13.082 15.985 1.00 16.94 115 PRO B CA 1
ATOM 3382 C C . PRO B 1 135 ? 16.848 -12.130 17.059 1.00 16.67 115 PRO B C 1
ATOM 3383 O O . PRO B 1 135 ? 17.276 -12.550 18.150 1.00 15.85 115 PRO B O 1
ATOM 3387 N N . MET B 1 136 ? 16.770 -10.834 16.760 1.00 15.47 116 MET B N 1
ATOM 3388 C CA . MET B 1 136 ? 17.316 -9.819 17.606 1.00 15.52 116 MET B CA 1
ATOM 3389 C C . MET B 1 136 ? 16.246 -8.958 18.269 1.00 15.64 116 MET B C 1
ATOM 3390 O O . MET B 1 136 ? 15.192 -8.750 17.718 1.00 15.89 116 MET B O 1
ATOM 3395 N N . ASP B 1 137 ? 16.571 -8.434 19.450 1.00 16.21 117 ASP B N 1
ATOM 3396 C CA . ASP B 1 137 ? 15.767 -7.438 20.124 1.00 16.61 117 ASP B CA 1
ATOM 3397 C C . ASP B 1 137 ? 16.146 -6.069 19.606 1.00 15.27 117 ASP B C 1
ATOM 3398 O O . ASP B 1 137 ? 17.284 -5.605 19.793 1.00 16.09 117 ASP B O 1
ATOM 3403 N N . VAL B 1 138 ? 15.220 -5.405 18.904 1.00 14.97 118 VAL B N 1
ATOM 3404 C CA . VAL B 1 138 ? 15.526 -4.089 18.316 1.00 14.52 118 VAL B CA 1
ATOM 3405 C C . VAL B 1 138 ? 15.427 -2.912 19.307 1.00 14.77 118 VAL B C 1
ATOM 3406 O O . VAL B 1 138 ? 15.587 -1.744 18.916 1.00 14.90 118 VAL B O 1
ATOM 3410 N N . GLY B 1 139 ? 15.202 -3.196 20.578 1.00 14.73 119 GLY B N 1
ATOM 3411 C CA . GLY B 1 139 ? 15.218 -2.128 21.585 1.00 15.01 119 GLY B CA 1
ATOM 3412 C C . GLY B 1 139 ? 14.066 -1.170 21.313 1.00 14.55 119 GLY B C 1
ATOM 3413 O O . GLY B 1 139 ? 12.918 -1.582 21.267 1.00 16.73 119 GLY B O 1
ATOM 3414 N N . SER B 1 140 ? 14.400 0.097 21.151 1.00 15.27 120 SER B N 1
ATOM 3415 C CA . SER B 1 140 ? 13.437 1.114 20.792 1.00 14.58 120 SER B CA 1
ATOM 3416 C C . SER B 1 140 ? 13.013 1.000 19.350 1.00 15.14 120 SER B C 1
ATOM 3417 O O . SER B 1 140 ? 12.018 1.604 18.976 1.00 17.87 120 SER B O 1
ATOM 3420 N N . GLY B 1 141 ? 13.791 0.274 18.561 1.00 14.78 121 GLY B N 1
ATOM 3421 C CA . GLY B 1 141 ? 13.611 0.218 17.097 1.00 14.02 121 GLY B CA 1
ATOM 3422 C C . GLY B 1 141 ? 14.451 1.224 16.342 1.00 13.92 121 GLY B C 1
ATOM 3423 O O . GLY B 1 141 ? 14.568 1.137 15.101 1.00 14.34 121 GLY B O 1
ATOM 3424 N N . TYR B 1 142 ? 15.025 2.195 17.045 1.00 13.57 122 TYR B N 1
ATOM 3425 C CA . TYR B 1 142 ? 15.831 3.246 16.447 1.00 13.19 122 TYR B CA 1
ATOM 3426 C C . TYR B 1 142 ? 17.234 2.704 16.255 1.00 13.64 122 TYR B C 1
ATOM 3427 O O . TYR B 1 142 ? 17.943 2.459 17.218 1.00 14.47 122 TYR B O 1
ATOM 3436 N N . CYS B 1 143 ? 17.616 2.529 15.002 1.00 12.99 123 CYS B N 1
ATOM 3437 C CA . CYS B 1 143 ? 18.927 1.963 14.626 1.00 12.78 123 CYS B CA 1
ATOM 3438 C C . CYS B 1 143 ? 19.975 3.037 14.475 1.00 13.16 123 CYS B C 1
ATOM 3439 O O . CYS B 1 143 ? 19.875 3.906 13.583 1.00 13.82 123 CYS B O 1
ATOM 3442 N N . LEU B 1 144 ? 21.003 2.961 15.310 1.00 13.36 124 LEU B N 1
ATOM 3443 C CA . LEU B 1 144 ? 22.146 3.876 15.285 1.00 13.96 124 LEU B CA 1
ATOM 3444 C C . LEU B 1 144 ? 23.185 3.577 14.211 1.00 13.94 124 LEU B C 1
ATOM 3445 O O . LEU B 1 144 ? 24.012 4.432 13.912 1.00 14.87 124 LEU B O 1
ATOM 3450 N N . GLY B 1 145 ? 23.175 2.368 13.635 1.00 13.51 125 GLY B N 1
ATOM 3451 C CA . GLY B 1 145 ? 24.174 1.997 12.657 1.00 13.42 125 GLY B CA 1
ATOM 3452 C C . GLY B 1 145 ? 24.578 0.544 12.732 1.00 13.58 125 GLY B C 1
ATOM 3453 O O . GLY B 1 145 ? 23.811 -0.289 13.213 1.00 12.57 125 GLY B O 1
ATOM 3454 N N . ILE B 1 146 ? 25.812 0.285 12.308 1.00 14.40 126 ILE B N 1
ATOM 3455 C CA . ILE B 1 146 ? 26.309 -1.068 12.140 1.00 14.54 126 ILE B CA 1
ATOM 3456 C C . ILE B 1 146 ? 27.715 -1.177 12.689 1.00 14.34 126 ILE B C 1
ATOM 3457 O O . ILE B 1 146 ? 28.510 -0.212 12.662 1.00 15.14 126 ILE B O 1
ATOM 3462 N N . VAL B 1 147 ? 28.025 -2.359 13.174 1.00 14.85 127 VAL B N 1
ATOM 3463 C CA . VAL B 1 147 ? 29.316 -2.632 13.781 1.00 14.40 127 VAL B CA 1
ATOM 3464 C C . VAL B 1 147 ? 29.712 -4.056 13.353 1.00 14.10 127 VAL B C 1
ATOM 3465 O O . VAL B 1 147 ? 28.892 -4.959 13.344 1.00 15.39 127 VAL B O 1
ATOM 3469 N N . GLY B 1 148 ? 30.976 -4.261 13.015 1.00 15.07 128 GLY B N 1
ATOM 3470 C CA . GLY B 1 148 ? 31.413 -5.595 12.648 1.00 16.30 128 GLY B CA 1
ATOM 3471 C C . GLY B 1 148 ? 32.875 -5.668 12.253 1.00 17.19 128 GLY B C 1
ATOM 3472 O O . GLY B 1 148 ? 33.701 -4.884 12.700 1.00 17.35 128 GLY B O 1
ATOM 3473 N N . ARG B 1 149 ? 33.175 -6.620 11.388 1.00 18.03 129 ARG B N 1
ATOM 3474 C CA . ARG B 1 149 ? 34.500 -6.742 10.819 1.00 19.85 129 ARG B CA 1
ATOM 3475 C C . ARG B 1 149 ? 34.343 -7.039 9.335 1.00 18.97 129 ARG B C 1
ATOM 3476 O O . ARG B 1 149 ? 33.435 -7.763 8.917 1.00 18.32 129 ARG B O 1
ATOM 3484 N N . GLY B 1 150 ? 35.239 -6.473 8.548 1.00 18.80 130 GLY B N 1
ATOM 3485 C CA . GLY B 1 150 ? 35.235 -6.680 7.108 1.00 20.06 130 GLY B CA 1
ATOM 3486 C C . GLY B 1 150 ? 36.611 -6.759 6.471 1.00 20.24 130 GLY B C 1
ATOM 3487 O O . GLY B 1 150 ? 37.599 -6.306 7.037 1.00 20.38 130 GLY B O 1
ATOM 3488 N N . GLY B 1 151 ? 36.656 -7.358 5.288 1.00 20.42 131 GLY B N 1
ATOM 3489 C CA . GLY B 1 151 ? 37.887 -7.458 4.493 1.00 21.22 131 GLY B CA 1
ATOM 3490 C C . GLY B 1 151 ? 37.438 -7.385 3.058 1.00 20.05 131 GLY B C 1
ATOM 3491 O O . GLY B 1 151 ? 36.899 -6.373 2.624 1.00 19.81 131 GLY B O 1
ATOM 3492 N N . SER B 1 152 ? 37.608 -8.481 2.342 1.00 20.57 132 SER B N 1
ATOM 3493 C CA . SER B 1 152 ? 36.978 -8.646 1.040 1.00 20.05 132 SER B CA 1
ATOM 3494 C C . SER B 1 152 ? 35.465 -8.714 1.220 1.00 17.78 132 SER B C 1
ATOM 3495 O O . SER B 1 152 ? 34.720 -8.233 0.367 1.00 17.45 132 SER B O 1
ATOM 3498 N N . ASP B 1 153 ? 35.045 -9.353 2.308 1.00 16.83 133 ASP B N 1
ATOM 3499 C CA . ASP B 1 153 ? 33.634 -9.613 2.582 1.00 16.29 133 ASP B CA 1
ATOM 3500 C C . ASP B 1 153 ? 33.202 -9.028 3.936 1.00 15.57 133 ASP B C 1
ATOM 3501 O O . ASP B 1 153 ? 33.970 -8.360 4.636 1.00 17.19 133 ASP B O 1
ATOM 3506 N N . ILE B 1 154 ? 31.947 -9.251 4.308 1.00 15.14 134 ILE B N 1
ATOM 3507 C CA . ILE B 1 154 ? 31.505 -8.948 5.678 1.00 15.80 134 ILE B CA 1
ATOM 3508 C C . ILE B 1 154 ? 31.742 -10.192 6.533 1.00 16.20 134 ILE B C 1
ATOM 3509 O O . ILE B 1 154 ? 30.978 -11.165 6.486 1.00 15.71 134 ILE B O 1
ATOM 3514 N N . ASP B 1 155 ? 32.827 -10.145 7.310 1.00 17.56 135 ASP B N 1
ATOM 3515 C CA . ASP B 1 155 ? 33.189 -11.242 8.180 1.00 17.42 135 ASP B CA 1
ATOM 3516 C C . ASP B 1 155 ? 32.176 -11.456 9.294 1.00 15.89 135 ASP B C 1
ATOM 3517 O O . ASP B 1 155 ? 31.776 -12.590 9.582 1.00 15.75 135 ASP B O 1
ATOM 3522 N N . CYS B 1 156 ? 31.745 -10.357 9.926 1.00 16.20 136 CYS B N 1
ATOM 3523 C CA . CYS B 1 156 ? 30.668 -10.368 10.895 1.00 16.06 136 CYS B CA 1
ATOM 3524 C C . CYS B 1 156 ? 30.045 -8.972 10.965 1.00 14.80 136 CYS B C 1
ATOM 3525 O O . CYS B 1 156 ? 30.679 -7.965 10.599 1.00 14.58 136 CYS B O 1
ATOM 3528 N N . MET B 1 157 ? 28.810 -8.925 11.414 1.00 14.84 137 MET B N 1
ATOM 3529 C CA . MET B 1 157 ? 28.134 -7.640 11.578 1.00 14.23 137 MET B CA 1
ATOM 3530 C C . MET B 1 157 ? 26.966 -7.739 12.542 1.00 13.59 137 MET B C 1
ATOM 3531 O O . MET B 1 157 ? 26.341 -8.787 12.708 1.00 13.32 137 MET B O 1
ATOM 3536 N N . GLY B 1 158 ? 26.675 -6.620 13.203 1.00 13.24 138 GLY B N 1
ATOM 3537 C CA . GLY B 1 158 ? 25.438 -6.444 13.912 1.00 13.35 138 GLY B CA 1
ATOM 3538 C C . GLY B 1 158 ? 24.880 -5.036 13.658 1.00 12.38 138 GLY B C 1
ATOM 3539 O O . GLY B 1 158 ? 25.635 -4.113 13.229 1.00 12.58 138 GLY B O 1
ATOM 3540 N N . PHE B 1 159 ? 23.580 -4.891 13.906 1.00 12.08 139 PHE B N 1
ATOM 3541 C CA . PHE B 1 159 ? 22.883 -3.597 13.875 1.00 12.66 139 PHE B CA 1
ATOM 3542 C C . PHE B 1 159 ? 22.793 -3.077 15.297 1.00 12.82 139 PHE B C 1
ATOM 3543 O O . PHE B 1 159 ? 22.368 -3.803 16.204 1.00 12.96 139 PHE B O 1
ATOM 3551 N N . MET B 1 160 ? 23.234 -1.837 15.499 1.00 13.20 140 MET B N 1
ATOM 3552 C CA . MET B 1 160 ? 23.169 -1.251 16.823 1.00 13.97 140 MET B CA 1
ATOM 3553 C C . MET B 1 160 ? 21.860 -0.487 16.990 1.00 14.20 140 MET B C 1
ATOM 3554 O O . MET B 1 160 ? 21.528 0.352 16.164 1.00 15.03 140 MET B O 1
ATOM 3559 N N . PHE B 1 161 ? 21.138 -0.792 18.055 1.00 12.76 141 PHE B N 1
ATOM 3560 C CA . PHE B 1 161 ? 19.908 -0.099 18.406 1.00 13.16 141 PHE B CA 1
ATOM 3561 C C . PHE B 1 161 ? 20.017 0.673 19.694 1.00 14.07 141 PHE B C 1
ATOM 3562 O O . PHE B 1 161 ? 20.662 0.230 20.664 1.00 15.21 141 PHE B O 1
ATOM 3570 N N . LEU B 1 162 ? 19.319 1.806 19.752 1.00 13.95 142 LEU B N 1
ATOM 3571 C CA . LEU B 1 162 ? 19.060 2.419 21.068 1.00 14.44 142 LEU B CA 1
ATOM 3572 C C . LEU B 1 162 ? 18.067 1.547 21.804 1.00 14.07 142 LEU B C 1
ATOM 3573 O O . LEU B 1 162 ? 17.032 1.173 21.267 1.00 15.09 142 LEU B O 1
ATOM 3578 N N . ASN B 1 163 ? 18.373 1.203 23.062 1.00 14.98 143 ASN B N 1
ATOM 3579 C CA . ASN B 1 163 ? 17.422 0.482 23.885 1.00 14.87 143 ASN B CA 1
ATOM 3580 C C . ASN B 1 163 ? 16.176 1.321 24.184 1.00 15.29 143 ASN B C 1
ATOM 3581 O O . ASN B 1 163 ? 16.205 2.528 24.051 1.00 16.07 143 ASN B O 1
ATOM 3586 N N . ALA B 1 164 ? 15.130 0.661 24.634 1.00 15.90 144 ALA B N 1
ATOM 3587 C CA . ALA B 1 164 ? 13.876 1.308 24.868 1.00 17.11 144 ALA B CA 1
ATOM 3588 C C . ALA B 1 164 ? 14.091 2.505 25.796 1.00 17.22 144 ALA B C 1
ATOM 3589 O O . ALA B 1 164 ? 14.859 2.437 26.763 1.00 15.79 144 ALA B O 1
ATOM 3591 N N . VAL B 1 165 ? 13.423 3.613 25.471 1.00 18.10 145 VAL B N 1
ATOM 3592 C CA A VAL B 1 165 ? 13.689 4.882 26.098 0.50 19.26 145 VAL B CA 1
ATOM 3593 C CA B VAL B 1 165 ? 13.684 4.896 26.127 0.50 18.98 145 VAL B CA 1
ATOM 3594 C C . VAL B 1 165 ? 12.609 5.237 27.146 1.00 21.43 145 VAL B C 1
ATOM 3595 O O . VAL B 1 165 ? 11.403 5.019 26.912 1.00 22.60 145 VAL B O 1
ATOM 3602 N N . GLN B 1 166 ? 13.048 5.765 28.277 1.00 22.88 146 GLN B N 1
ATOM 3603 C CA . GLN B 1 166 ? 12.166 6.271 29.325 1.00 26.66 146 GLN B CA 1
ATOM 3604 C C . GLN B 1 166 ? 11.897 7.761 29.049 1.00 24.14 146 GLN B C 1
ATOM 3605 O O . GLN B 1 166 ? 10.750 8.210 29.093 1.00 23.91 146 GLN B O 1
ATOM 3611 N N . SER B 1 167 ? 12.955 8.513 28.769 1.00 22.77 147 SER B N 1
ATOM 3612 C CA . SER B 1 167 ? 12.817 9.946 28.475 1.00 22.89 147 SER B CA 1
ATOM 3613 C C . SER B 1 167 ? 13.914 10.423 27.547 1.00 21.10 147 SER B C 1
ATOM 3614 O O . SER B 1 167 ? 15.036 9.864 27.528 1.00 19.84 147 SER B O 1
ATOM 3617 N N . THR B 1 168 ? 13.583 11.457 26.771 1.00 18.89 148 THR B N 1
ATOM 3618 C CA . THR B 1 168 ? 14.499 12.120 25.879 1.00 19.23 148 THR B CA 1
ATOM 3619 C C . THR B 1 168 ? 14.293 13.616 26.097 1.00 19.95 148 THR B C 1
ATOM 3620 O O . THR B 1 168 ? 13.186 14.113 25.882 1.00 21.26 148 THR B O 1
ATOM 3624 N N . VAL B 1 169 ? 15.327 14.291 26.571 1.00 19.44 149 VAL B N 1
ATOM 3625 C CA . VAL B 1 169 ? 15.225 15.687 27.019 1.00 19.14 149 VAL B CA 1
ATOM 3626 C C . VAL B 1 169 ? 16.307 16.542 26.408 1.00 19.66 149 VAL B C 1
ATOM 3627 O O . VAL B 1 169 ? 17.472 16.158 26.342 1.00 19.18 149 VAL B O 1
ATOM 3631 N N . LEU B 1 170 ? 15.908 17.702 25.893 1.00 18.19 150 LEU B N 1
ATOM 3632 C CA . LEU B 1 170 ? 16.844 18.729 25.477 1.00 18.72 150 LEU B CA 1
ATOM 3633 C C . LEU B 1 170 ? 17.016 19.677 26.659 1.00 20.20 150 LEU B C 1
ATOM 3634 O O . LEU B 1 170 ? 16.031 20.265 27.116 1.00 19.90 150 LEU B O 1
ATOM 3639 N N . THR B 1 171 ? 18.242 19.796 27.161 1.00 19.56 151 THR B N 1
ATOM 3640 C CA . THR B 1 171 ? 18.530 20.666 28.303 1.00 21.75 151 THR B CA 1
ATOM 3641 C C . THR B 1 171 ? 19.791 21.467 28.092 1.00 19.88 151 THR B C 1
ATOM 3642 O O . THR B 1 171 ? 20.346 21.456 27.001 1.00 19.00 151 THR B O 1
ATOM 3646 N N . ASN B 1 172 ? 20.225 22.191 29.128 1.00 19.20 152 ASN B N 1
ATOM 3647 C CA A ASN B 1 172 ? 21.402 23.047 29.040 0.50 20.64 152 ASN B CA 1
ATOM 3648 C CA B ASN B 1 172 ? 21.399 23.044 29.037 0.50 20.26 152 ASN B CA 1
ATOM 3649 C C . ASN B 1 172 ? 21.331 23.908 27.790 1.00 19.99 152 ASN B C 1
ATOM 3650 O O . ASN B 1 172 ? 22.290 24.021 27.043 1.00 20.31 152 ASN B O 1
ATOM 3659 N N . VAL B 1 173 ? 20.176 24.531 27.580 1.00 18.38 153 VAL B N 1
ATOM 3660 C CA . VAL B 1 173 ? 19.955 25.307 26.348 1.00 18.15 153 VAL B CA 1
ATOM 3661 C C . VAL B 1 173 ? 20.471 26.733 26.515 1.00 18.77 153 VAL B C 1
ATOM 3662 O O . VAL B 1 173 ? 20.154 27.398 27.497 1.00 18.61 153 VAL B O 1
ATOM 3666 N N . ASN B 1 174 ? 21.279 27.184 25.564 1.00 19.49 154 ASN B N 1
ATOM 3667 C CA . ASN B 1 174 ? 21.778 28.540 25.541 1.00 19.21 154 ASN B CA 1
ATOM 3668 C C . ASN B 1 174 ? 21.442 29.171 24.190 1.00 18.43 154 ASN B C 1
ATOM 3669 O O . ASN B 1 174 ? 21.273 28.467 23.208 1.00 18.00 154 ASN B O 1
ATOM 3674 N N . TYR B 1 175 ? 21.286 30.494 24.182 1.00 18.56 155 TYR B N 1
ATOM 3675 C CA . TYR B 1 175 ? 21.089 31.274 22.970 1.00 18.88 155 TYR B CA 1
ATOM 3676 C C . TYR B 1 175 ? 22.295 32.192 22.865 1.00 20.18 155 TYR B C 1
ATOM 3677 O O . TYR B 1 175 ? 22.317 33.259 23.442 1.00 19.82 155 TYR B O 1
ATOM 3686 N N . PRO B 1 176 ? 23.333 31.740 22.164 1.00 21.45 156 PRO B N 1
ATOM 3687 C CA . PRO B 1 176 ? 24.603 32.496 22.215 1.00 22.35 156 PRO B CA 1
ATOM 3688 C C . PRO B 1 176 ? 24.581 33.915 21.631 1.00 24.08 156 PRO B C 1
ATOM 3689 O O . PRO B 1 176 ? 25.454 34.726 21.947 1.00 22.93 156 PRO B O 1
ATOM 3693 N N . THR B 1 177 ? 23.604 34.214 20.792 1.00 21.97 157 THR B N 1
ATOM 3694 C CA . THR B 1 177 ? 23.479 35.560 20.223 1.00 22.20 157 THR B CA 1
ATOM 3695 C C . THR B 1 177 ? 22.463 36.461 20.908 1.00 22.04 157 THR B C 1
ATOM 3696 O O . THR B 1 177 ? 22.248 37.615 20.483 1.00 21.20 157 THR B O 1
ATOM 3700 N N . ILE B 1 178 ? 21.834 35.967 21.970 1.00 21.04 158 ILE B N 1
ATOM 3701 C CA . ILE B 1 178 ? 20.679 36.690 22.513 1.00 22.36 158 ILE B CA 1
ATOM 3702 C C . ILE B 1 178 ? 20.991 38.088 23.002 1.00 23.41 158 ILE B C 1
ATOM 3703 O O . ILE B 1 178 ? 20.156 38.976 22.852 1.00 24.56 158 ILE B O 1
ATOM 3708 N N . ASN B 1 179 ? 22.176 38.309 23.555 1.00 22.73 159 ASN B N 1
ATOM 3709 C CA . ASN B 1 179 ? 22.484 39.628 24.104 1.00 24.56 159 ASN B CA 1
ATOM 3710 C C . ASN B 1 179 ? 22.954 40.619 23.042 1.00 23.98 159 ASN B C 1
ATOM 3711 O O . ASN B 1 179 ? 23.081 41.799 23.346 1.00 27.17 159 ASN B O 1
ATOM 3716 N N . GLN B 1 180 ? 23.194 40.154 21.814 1.00 23.30 160 GLN B N 1
ATOM 3717 C CA A GLN B 1 180 ? 23.582 41.005 20.674 0.50 25.15 160 GLN B CA 1
ATOM 3718 C CA B GLN B 1 180 ? 23.562 41.072 20.734 0.50 25.88 160 GLN B CA 1
ATOM 3719 C C . GLN B 1 180 ? 22.359 41.494 19.910 1.00 26.53 160 GLN B C 1
ATOM 3720 O O . GLN B 1 180 ? 22.428 42.458 19.150 1.00 26.41 160 GLN B O 1
ATOM 3731 N N . LEU B 1 181 ? 21.247 40.790 20.087 1.00 27.11 161 LEU B N 1
ATOM 3732 C CA . LEU B 1 181 ? 20.084 40.953 19.238 1.00 28.34 161 LEU B CA 1
ATOM 3733 C C . LEU B 1 181 ? 19.446 42.330 19.410 1.00 27.12 161 LEU B C 1
ATOM 3734 O O . LEU B 1 181 ? 19.283 42.796 20.524 1.00 26.37 161 LEU B O 1
ATOM 3739 N N . ILE B 1 182 ? 19.106 42.984 18.303 1.00 29.02 162 ILE B N 1
ATOM 3740 C CA . ILE B 1 182 ? 18.369 44.240 18.375 1.00 30.98 162 ILE B CA 1
ATOM 3741 C C . ILE B 1 182 ? 16.889 43.897 18.313 1.00 30.46 162 ILE B C 1
ATOM 3742 O O . ILE B 1 182 ? 16.441 43.283 17.333 1.00 30.68 162 ILE B O 1
ATOM 3747 N N . PRO B 1 183 ? 16.125 44.306 19.343 1.00 32.44 163 PRO B N 1
ATOM 3748 C CA . PRO B 1 183 ? 14.695 44.024 19.345 1.00 35.88 163 PRO B CA 1
ATOM 3749 C C . PRO B 1 183 ? 13.981 44.529 18.069 1.00 35.73 163 PRO B C 1
ATOM 3750 O O . PRO B 1 183 ? 14.133 45.680 17.683 1.00 39.13 163 PRO B O 1
ATOM 3754 N N . LYS B 1 184 ? 13.260 43.639 17.407 1.00 36.48 164 LYS B N 1
ATOM 3755 C CA . LYS B 1 184 ? 12.385 43.996 16.292 1.00 38.20 164 LYS B CA 1
ATOM 3756 C C . LYS B 1 184 ? 10.987 43.612 16.774 1.00 34.33 164 LYS B C 1
ATOM 3757 O O . LYS B 1 184 ? 10.696 42.430 16.960 1.00 35.26 164 LYS B O 1
ATOM 3763 N N . VAL B 1 185 ? 10.139 44.609 17.011 1.00 30.32 165 VAL B N 1
ATOM 3764 C CA . VAL B 1 185 ? 8.843 44.373 17.667 1.00 26.40 165 VAL B CA 1
ATOM 3765 C C . VAL B 1 185 ? 7.761 45.073 16.870 1.00 25.98 165 VAL B C 1
ATOM 3766 O O . VAL B 1 185 ? 7.879 46.267 16.618 1.00 25.20 165 VAL B O 1
ATOM 3770 N N . ALA B 1 186 ? 6.744 44.325 16.457 1.00 23.28 166 ALA B N 1
ATOM 3771 C CA . ALA B 1 186 ? 5.646 44.891 15.662 1.00 23.36 166 ALA B CA 1
ATOM 3772 C C . ALA B 1 186 ? 4.540 45.371 16.592 1.00 22.88 166 ALA B C 1
ATOM 3773 O O . ALA B 1 186 ? 4.215 44.722 17.579 1.00 21.34 166 ALA B O 1
ATOM 3775 N N . THR B 1 187 ? 3.985 46.537 16.302 1.00 22.50 167 THR B N 1
ATOM 3776 C CA . THR B 1 187 ? 2.882 47.056 17.123 1.00 25.50 167 THR B CA 1
ATOM 3777 C C . THR B 1 187 ? 1.577 46.466 16.632 1.00 23.32 167 THR B C 1
ATOM 3778 O O . THR B 1 187 ? 1.299 46.468 15.428 1.00 23.45 167 THR B O 1
ATOM 3782 N N . GLU B 1 188 ? 0.772 45.951 17.551 1.00 22.10 168 GLU B N 1
ATOM 3783 C CA . GLU B 1 188 ? -0.591 45.570 17.238 1.00 21.90 168 GLU B CA 1
ATOM 3784 C C . GLU B 1 188 ? -1.500 46.535 17.970 1.00 20.84 168 GLU B C 1
ATOM 3785 O O . GLU B 1 188 ? -1.420 46.656 19.176 1.00 19.99 168 GLU B O 1
ATOM 3791 N N . GLU B 1 189 ? -2.354 47.223 17.213 1.00 20.57 169 GLU B N 1
ATOM 3792 C CA . GLU B 1 189 ? -3.343 48.140 17.786 1.00 19.93 169 GLU B CA 1
ATOM 3793 C C . GLU B 1 189 ? -4.446 47.329 18.451 1.00 17.80 169 GLU B C 1
ATOM 3794 O O . GLU B 1 189 ? -4.926 46.333 17.861 1.00 16.48 169 GLU B O 1
ATOM 3800 N N . ILE B 1 190 ? -4.822 47.694 19.687 1.00 16.25 170 ILE B N 1
ATOM 3801 C CA . ILE B 1 190 ? -5.939 47.044 20.315 1.00 15.88 170 ILE B CA 1
ATOM 3802 C C . ILE B 1 190 ? -7.195 47.925 20.313 1.00 15.80 170 ILE B C 1
ATOM 3803 O O . ILE B 1 190 ? -8.252 47.528 19.832 1.00 16.40 170 ILE B O 1
ATOM 3808 N N . LYS B 1 191 ? -7.078 49.111 20.903 1.00 16.35 171 LYS B N 1
ATOM 3809 C CA . LYS B 1 191 ? -8.184 50.066 20.893 1.00 16.50 171 LYS B CA 1
ATOM 3810 C C . LYS B 1 191 ? -7.687 51.458 21.141 1.00 16.54 171 LYS B C 1
ATOM 3811 O O . LYS B 1 191 ? -6.675 51.664 21.778 1.00 17.00 171 LYS B O 1
ATOM 3817 N N . SER B 1 192 ? -8.430 52.418 20.605 1.00 16.97 172 SER B N 1
ATOM 3818 C CA A SER B 1 192 ? -8.162 53.817 20.813 0.50 16.71 172 SER B CA 1
ATOM 3819 C CA B SER B 1 192 ? -8.178 53.804 20.878 0.50 17.37 172 SER B CA 1
ATOM 3820 C C . SER B 1 192 ? -9.505 54.519 21.033 1.00 17.41 172 SER B C 1
ATOM 3821 O O . SER B 1 192 ? -10.504 54.136 20.452 1.00 17.42 172 SER B O 1
ATOM 3826 N N . VAL B 1 193 ? -9.489 55.544 21.865 1.00 18.24 173 VAL B N 1
ATOM 3827 C CA . VAL B 1 193 ? -10.670 56.335 22.089 1.00 19.80 173 VAL B CA 1
ATOM 3828 C C . VAL B 1 193 ? -10.197 57.677 22.626 1.00 21.38 173 VAL B C 1
ATOM 3829 O O . VAL B 1 193 ? -9.117 57.759 23.207 1.00 23.28 173 VAL B O 1
ATOM 3833 N N . SER B 1 194 ? -11.030 58.705 22.496 1.00 22.77 174 SER B N 1
ATOM 3834 C CA A SER B 1 194 ? -10.689 60.012 23.026 0.50 24.34 174 SER B CA 1
ATOM 3835 C CA B SER B 1 194 ? -10.677 59.999 23.051 0.50 22.83 174 SER B CA 1
ATOM 3836 C C . SER B 1 194 ? -11.786 60.465 23.978 1.00 25.07 174 SER B C 1
ATOM 3837 O O . SER B 1 194 ? -12.931 60.052 23.838 1.00 22.90 174 SER B O 1
ATOM 3842 N N . PHE B 1 195 ? -11.410 61.315 24.940 1.00 26.23 175 PHE B N 1
ATOM 3843 C CA . PHE B 1 195 ? -12.335 61.911 25.903 1.00 29.49 175 PHE B CA 1
ATOM 3844 C C . PHE B 1 195 ? -12.080 63.405 25.922 1.00 30.18 175 PHE B C 1
ATOM 3845 O O . PHE B 1 195 ? -10.986 63.873 25.613 1.00 26.53 175 PHE B O 1
ATOM 3853 N N . GLU B 1 196 ? -13.100 64.175 26.236 1.00 36.58 176 GLU B N 1
ATOM 3854 C CA . GLU B 1 196 ? -12.865 65.592 26.381 1.00 39.54 176 GLU B CA 1
ATOM 3855 C C . GLU B 1 196 ? -13.531 66.089 27.647 1.00 38.03 176 GLU B C 1
ATOM 3856 O O . GLU B 1 196 ? -14.582 65.587 28.048 1.00 36.90 176 GLU B O 1
ATOM 3862 N N . ASN B 1 197 ? -12.841 67.025 28.295 1.00 38.65 177 ASN B N 1
ATOM 3863 C CA . ASN B 1 197 ? -13.250 67.570 29.583 1.00 39.02 177 ASN B CA 1
ATOM 3864 C C . ASN B 1 197 ? -13.326 69.086 29.474 1.00 39.15 177 ASN B C 1
ATOM 3865 O O . ASN B 1 197 ? -12.298 69.775 29.514 1.00 36.78 177 ASN B O 1
ATOM 3870 N N . LYS B 1 198 ? -14.551 69.583 29.299 1.00 45.06 178 LYS B N 1
ATOM 3871 C CA . LYS B 1 198 ? -14.823 71.023 29.113 1.00 47.09 178 LYS B CA 1
ATOM 3872 C C . LYS B 1 198 ? -14.928 71.763 30.455 1.00 43.86 178 LYS B C 1
ATOM 3873 O O . LYS B 1 198 ? -15.168 72.975 30.486 1.00 42.31 178 LYS B O 1
ATOM 3879 N N . THR B 1 199 ? -14.776 71.036 31.555 1.00 39.38 179 THR B N 1
ATOM 3880 C CA . THR B 1 199 ? -14.941 71.632 32.887 1.00 37.23 179 THR B CA 1
ATOM 3881 C C . THR B 1 199 ? -13.600 72.106 33.481 1.00 37.30 179 THR B C 1
ATOM 3882 O O . THR B 1 199 ? -12.531 71.937 32.874 1.00 34.27 179 THR B O 1
ATOM 3886 N N . SER B 1 200 ? -13.670 72.701 34.673 1.00 34.44 180 SER B N 1
ATOM 3887 C CA . SER B 1 200 ? -12.480 73.188 35.357 1.00 33.80 180 SER B CA 1
ATOM 3888 C C . SER B 1 200 ? -11.930 72.168 36.360 1.00 32.43 180 SER B C 1
ATOM 3889 O O . SER B 1 200 ? -11.011 72.486 37.121 1.00 30.47 180 SER B O 1
ATOM 3892 N N . VAL B 1 201 ? -12.470 70.943 36.350 1.00 33.80 181 VAL B N 1
ATOM 3893 C CA . VAL B 1 201 ? -12.010 69.884 37.273 1.00 35.60 181 VAL B CA 1
ATOM 3894 C C . VAL B 1 201 ? -11.739 68.589 36.503 1.00 36.88 181 VAL B C 1
ATOM 3895 O O . VAL B 1 201 ? -12.516 68.221 35.606 1.00 35.05 181 VAL B O 1
ATOM 3899 N N . LYS B 1 202 ? -10.642 67.917 36.867 1.00 35.74 182 LYS B N 1
ATOM 3900 C CA . LYS B 1 202 ? -10.248 66.631 36.262 1.00 37.75 182 LYS B CA 1
ATOM 3901 C C . LYS B 1 202 ? -11.365 65.570 36.330 1.00 37.79 182 LYS B C 1
ATOM 3902 O O . LYS B 1 202 ? -12.169 65.553 37.279 1.00 31.21 182 LYS B O 1
ATOM 3908 N N . GLN B 1 203 ? -11.387 64.695 35.313 1.00 37.32 183 GLN B N 1
ATOM 3909 C CA . GLN B 1 203 ? -12.351 63.586 35.203 1.00 38.85 183 GLN B CA 1
ATOM 3910 C C . GLN B 1 203 ? -11.633 62.215 35.040 1.00 37.41 183 GLN B C 1
ATOM 3911 O O . GLN B 1 203 ? -10.512 62.166 34.511 1.00 40.35 183 GLN B O 1
ATOM 3917 N N . GLU B 1 204 ? -12.285 61.142 35.508 1.00 34.79 184 GLU B N 1
ATOM 3918 C CA A GLU B 1 204 ? -11.750 59.758 35.499 0.50 37.06 184 GLU B CA 1
ATOM 3919 C CA B GLU B 1 204 ? -11.715 59.793 35.445 0.50 36.70 184 GLU B CA 1
ATOM 3920 C C . GLU B 1 204 ? -12.577 58.840 34.586 1.00 37.59 184 GLU B C 1
ATOM 3921 O O . GLU B 1 204 ? -13.770 58.638 34.831 1.00 38.41 184 GLU B O 1
ATOM 3932 N N . GLN B 1 205 ? -11.958 58.257 33.556 1.00 36.67 185 GLN B N 1
ATOM 3933 C CA . GLN B 1 205 ? -12.645 57.292 32.684 1.00 34.24 185 GLN B CA 1
ATOM 3934 C C . GLN B 1 205 ? -11.981 55.944 32.820 1.00 32.26 185 GLN B C 1
ATOM 3935 O O . GLN B 1 205 ? -10.757 55.853 32.787 1.00 31.63 185 GLN B O 1
ATOM 3941 N N . LYS B 1 206 ? -12.788 54.910 32.958 1.00 28.06 186 LYS B N 1
ATOM 3942 C CA . LYS B 1 206 ? -12.286 53.551 33.055 1.00 30.50 186 LYS B CA 1
ATOM 3943 C C . LYS B 1 206 ? -12.332 52.920 31.664 1.00 28.98 186 LYS B C 1
ATOM 3944 O O . LYS B 1 206 ? -13.321 53.075 30.939 1.00 27.75 186 LYS B O 1
ATOM 3950 N N . VAL B 1 207 ? -11.272 52.208 31.310 1.00 25.79 187 VAL B N 1
ATOM 3951 C CA . VAL B 1 207 ? -11.213 51.512 30.033 1.00 24.35 187 VAL B CA 1
ATOM 3952 C C . VAL B 1 207 ? -10.722 50.081 30.257 1.00 22.66 187 VAL B C 1
ATOM 3953 O O . VAL B 1 207 ? -9.656 49.879 30.817 1.00 23.50 187 VAL B O 1
ATOM 3957 N N . GLU B 1 208 ? -11.508 49.092 29.824 1.00 19.95 188 GLU B N 1
ATOM 3958 C CA . GLU B 1 208 ? -11.113 47.698 29.940 1.00 20.19 188 GLU B CA 1
ATOM 3959 C C . GLU B 1 208 ? -10.619 47.220 28.584 1.00 19.19 188 GLU B C 1
ATOM 3960 O O . GLU B 1 208 ? -11.190 47.601 27.545 1.00 19.36 188 GLU B O 1
ATOM 3966 N N . THR B 1 209 ? -9.591 46.362 28.594 1.00 18.61 189 THR B N 1
ATOM 3967 C CA . THR B 1 209 ? -8.984 45.866 27.365 1.00 19.89 189 THR B CA 1
ATOM 3968 C C . THR B 1 209 ? -8.829 44.364 27.422 1.00 18.22 189 THR B C 1
ATOM 3969 O O . THR B 1 209 ? -8.431 43.836 28.462 1.00 18.71 189 THR B O 1
ATOM 3973 N N . SER B 1 210 ? -9.131 43.679 26.317 1.00 17.20 190 SER B N 1
ATOM 3974 C CA . SER B 1 210 ? -8.872 42.227 26.194 1.00 17.79 190 SER B CA 1
ATOM 3975 C C . SER B 1 210 ? -8.249 42.001 24.833 1.00 18.06 190 SER B C 1
ATOM 3976 O O . SER B 1 210 ? -8.613 42.684 23.876 1.00 18.05 190 SER B O 1
ATOM 3979 N N . LYS B 1 211 ? -7.279 41.090 24.733 1.00 18.31 191 LYS B N 1
ATOM 3980 C CA . LYS B 1 211 ? -6.584 40.848 23.478 1.00 17.41 191 LYS B CA 1
ATOM 3981 C C . LYS B 1 211 ? -6.043 39.422 23.480 1.00 18.47 191 LYS B C 1
ATOM 3982 O O . LYS B 1 211 ? -5.298 39.071 24.402 1.00 18.42 191 LYS B O 1
ATOM 3988 N N . LYS B 1 212 ? -6.436 38.635 22.481 1.00 19.23 192 LYS B N 1
ATOM 3989 C CA . LYS B 1 212 ? -5.875 37.274 22.308 1.00 20.11 192 LYS B CA 1
ATOM 3990 C C . LYS B 1 212 ? -4.408 37.375 21.865 1.00 20.88 192 LYS B C 1
ATOM 3991 O O . LYS B 1 212 ? -4.064 38.128 20.956 1.00 20.19 192 LYS B O 1
ATOM 3997 N N . VAL B 1 213 ? -3.546 36.604 22.499 1.00 21.80 193 VAL B N 1
ATOM 3998 C CA . VAL B 1 213 ? -2.160 36.488 22.033 1.00 23.94 193 VAL B CA 1
ATOM 3999 C C . VAL B 1 213 ? -1.856 35.000 21.858 1.00 23.44 193 VAL B C 1
ATOM 4000 O O . VAL B 1 213 ? -2.403 34.180 22.589 1.00 22.02 193 VAL B O 1
ATOM 4004 N N . ILE B 1 214 ? -1.051 34.669 20.846 1.00 24.67 194 ILE B N 1
ATOM 4005 C CA . ILE B 1 214 ? -0.626 33.282 20.607 1.00 23.62 194 ILE B CA 1
ATOM 4006 C C . ILE B 1 214 ? 0.879 33.257 20.728 1.00 23.87 194 ILE B C 1
ATOM 4007 O O . ILE B 1 214 ? 1.564 33.849 19.898 1.00 23.52 194 ILE B O 1
ATOM 4012 N N . LYS B 1 215 ? 1.386 32.570 21.757 1.00 23.75 195 LYS B N 1
ATOM 4013 C CA . LYS B 1 215 ? 2.820 32.526 22.030 1.00 24.90 195 LYS B CA 1
ATOM 4014 C C . LYS B 1 215 ? 3.336 31.179 21.561 1.00 23.06 195 LYS B C 1
ATOM 4015 O O . LYS B 1 215 ? 2.666 30.182 21.746 1.00 22.01 195 LYS B O 1
ATOM 4021 N N . THR B 1 216 ? 4.507 31.164 20.937 1.00 22.48 196 THR B N 1
ATOM 4022 C CA . THR B 1 216 ? 5.042 29.925 20.396 1.00 21.32 196 THR B CA 1
ATOM 4023 C C . THR B 1 216 ? 6.516 29.752 20.725 1.00 20.91 196 THR B C 1
ATOM 4024 O O . THR B 1 216 ? 7.258 30.716 20.947 1.00 20.79 196 THR B O 1
ATOM 4028 N N . SER B 1 217 ? 6.909 28.486 20.771 1.00 19.67 197 SER B N 1
ATOM 4029 C CA . SER B 1 217 ? 8.311 28.113 20.901 1.00 19.67 197 SER B CA 1
ATOM 4030 C C . SER B 1 217 ? 8.571 26.878 20.031 1.00 20.14 197 SER B C 1
ATOM 4031 O O . SER B 1 217 ? 7.719 25.989 19.941 1.00 20.64 197 SER B O 1
ATOM 4034 N N . SER B 1 218 ? 9.750 26.843 19.413 1.00 20.00 198 SER B N 1
ATOM 4035 C CA A SER B 1 218 ? 10.167 25.667 18.658 0.50 19.32 198 SER B CA 1
ATOM 4036 C CA B SER B 1 218 ? 10.169 25.726 18.546 0.50 20.07 198 SER B CA 1
ATOM 4037 C C . SER B 1 218 ? 11.685 25.599 18.634 1.00 18.09 198 SER B C 1
ATOM 4038 O O . SER B 1 218 ? 12.384 26.598 18.407 1.00 17.42 198 SER B O 1
ATOM 4043 N N . TRP B 1 219 ? 12.202 24.406 18.936 1.00 17.98 199 TRP B N 1
ATOM 4044 C CA . TRP B 1 219 ? 13.648 24.147 18.807 1.00 18.00 199 TRP B CA 1
ATOM 4045 C C . TRP B 1 219 ? 13.821 23.091 17.710 1.00 18.17 199 TRP B C 1
ATOM 4046 O O . TRP B 1 219 ? 13.251 22.003 17.794 1.00 19.18 199 TRP B O 1
ATOM 4057 N N . SER B 1 220 ? 14.577 23.440 16.691 1.00 20.51 200 SER B N 1
ATOM 4058 C CA . SER B 1 220 ? 14.765 22.559 15.530 1.00 22.08 200 SER B CA 1
ATOM 4059 C C . SER B 1 220 ? 15.536 21.315 15.964 1.00 22.80 200 SER B C 1
ATOM 4060 O O . SER B 1 220 ? 16.349 21.367 16.888 1.00 23.27 200 SER B O 1
ATOM 4063 N N . MET B 1 221 ? 15.230 20.196 15.319 1.00 24.54 201 MET B N 1
ATOM 4064 C CA . MET B 1 221 ? 15.949 18.953 15.568 1.00 25.78 201 MET B CA 1
ATOM 4065 C C . MET B 1 221 ? 15.800 18.038 14.360 1.00 26.29 201 MET B C 1
ATOM 4066 O O . MET B 1 221 ? 14.812 18.094 13.643 1.00 26.99 201 MET B O 1
ATOM 4071 N N . THR B 1 222 ? 16.771 17.168 14.166 1.00 28.96 202 THR B N 1
ATOM 4072 C CA . THR B 1 222 ? 16.707 16.246 13.043 1.00 29.59 202 THR B CA 1
ATOM 4073 C C . THR B 1 222 ? 15.398 15.479 13.107 1.00 30.03 202 THR B C 1
ATOM 4074 O O . THR B 1 222 ? 15.004 14.923 14.146 1.00 28.68 202 THR B O 1
ATOM 4078 N N . LYS B 1 223 ? 14.715 15.437 11.978 1.00 30.78 203 LYS B N 1
ATOM 4079 C CA . LYS B 1 223 ? 13.374 14.903 11.938 1.00 31.47 203 LYS B CA 1
ATOM 4080 C C . LYS B 1 223 ? 13.348 13.395 12.229 1.00 27.17 203 LYS B C 1
ATOM 4081 O O . LYS B 1 223 ? 12.400 12.924 12.816 1.00 26.41 203 LYS B O 1
ATOM 4087 N N . SER B 1 224 ? 14.390 12.651 11.881 1.00 30.28 204 SER B N 1
ATOM 4088 C CA . SER B 1 224 ? 14.385 11.210 12.204 1.00 30.61 204 SER B CA 1
ATOM 4089 C C . SER B 1 224 ? 14.253 11.019 13.736 1.00 28.55 204 SER B C 1
ATOM 4090 O O . SER B 1 224 ? 13.387 10.263 14.213 1.00 30.40 204 SER B O 1
ATOM 4093 N N . PHE B 1 225 ? 15.014 11.803 14.495 1.00 26.42 205 PHE B N 1
ATOM 4094 C CA . PHE B 1 225 ? 15.002 11.718 15.957 1.00 22.64 205 PHE B CA 1
ATOM 4095 C C . PHE B 1 225 ? 13.683 12.194 16.574 1.00 22.18 205 PHE B C 1
ATOM 4096 O O . PHE B 1 225 ? 13.069 11.488 17.377 1.00 22.55 205 PHE B O 1
ATOM 4104 N N . SER B 1 226 ? 13.232 13.392 16.206 1.00 23.33 206 SER B N 1
ATOM 4105 C CA . SER B 1 226 ? 12.013 13.934 16.797 1.00 23.74 206 SER B CA 1
ATOM 4106 C C . SER B 1 226 ? 10.734 13.218 16.337 1.00 24.24 206 SER B C 1
ATOM 4107 O O . SER B 1 226 ? 9.717 13.268 17.016 1.00 25.29 206 SER B O 1
ATOM 4110 N N . SER B 1 227 ? 10.783 12.507 15.203 1.00 25.25 207 SER B N 1
ATOM 4111 C CA . SER B 1 227 ? 9.635 11.687 14.802 1.00 26.37 207 SER B CA 1
ATOM 4112 C C . SER B 1 227 ? 9.520 10.403 15.606 1.00 26.05 207 SER B C 1
ATOM 4113 O O . SER B 1 227 ? 8.429 9.876 15.790 1.00 29.11 207 SER B O 1
ATOM 4116 N N . THR B 1 228 ? 10.652 9.899 16.109 1.00 22.55 208 THR B N 1
ATOM 4117 C CA . THR B 1 228 ? 10.660 8.659 16.874 1.00 21.59 208 THR B CA 1
ATOM 4118 C C . THR B 1 228 ? 10.490 8.835 18.382 1.00 18.09 208 THR B C 1
ATOM 4119 O O . THR B 1 228 ? 9.890 8.005 19.044 1.00 18.91 208 THR B O 1
ATOM 4123 N N . PHE B 1 229 ? 11.017 9.943 18.919 1.00 18.60 209 PHE B N 1
ATOM 4124 C CA . PHE B 1 229 ? 11.055 10.191 20.359 1.00 18.44 209 PHE B CA 1
ATOM 4125 C C . PHE B 1 229 ? 10.261 11.458 20.700 1.00 19.10 209 PHE B C 1
ATOM 4126 O O . PHE B 1 229 ? 10.286 12.405 19.930 1.00 22.55 209 PHE B O 1
ATOM 4134 N N . SER B 1 230 ? 9.577 11.431 21.835 1.00 18.38 210 SER B N 1
ATOM 4135 C CA . SER B 1 230 ? 8.925 12.665 22.350 1.00 19.83 210 SER B CA 1
ATOM 4136 C C . SER B 1 230 ? 9.960 13.442 23.116 1.00 19.14 210 SER B C 1
ATOM 4137 O O . SER B 1 230 ? 10.348 13.022 24.186 1.00 22.23 210 SER B O 1
ATOM 4140 N N . VAL B 1 231 ? 10.428 14.550 22.564 1.00 19.64 211 VAL B N 1
ATOM 4141 C CA . VAL B 1 231 ? 11.522 15.270 23.148 1.00 19.86 211 VAL B CA 1
ATOM 4142 C C . VAL B 1 231 ? 10.943 16.358 24.022 1.00 21.65 211 VAL B C 1
ATOM 4143 O O . VAL B 1 231 ? 10.273 17.245 23.520 1.00 21.59 211 VAL B O 1
ATOM 4147 N N . GLU B 1 232 ? 11.178 16.241 25.316 1.00 22.14 212 GLU B N 1
ATOM 4148 C CA . GLU B 1 232 ? 10.796 17.268 26.284 1.00 23.17 212 GLU B CA 1
ATOM 4149 C C . GLU B 1 232 ? 11.926 18.269 26.315 1.00 22.97 212 GLU B C 1
ATOM 4150 O O . GLU B 1 232 ? 13.104 17.912 26.085 1.00 24.72 212 GLU B O 1
ATOM 4156 N N . VAL B 1 233 ? 11.599 19.539 26.554 1.00 19.65 213 VAL B N 1
ATOM 4157 C CA . VAL B 1 233 ? 12.616 20.573 26.545 1.00 19.47 213 VAL B CA 1
ATOM 4158 C C . VAL B 1 233 ? 12.650 21.212 27.931 1.00 20.55 213 VAL B C 1
ATOM 4159 O O . VAL B 1 233 ? 11.601 21.610 28.455 1.00 20.92 213 VAL B O 1
ATOM 4163 N N . SER B 1 234 ? 13.842 21.300 28.513 1.00 18.88 214 SER B N 1
ATOM 4164 C CA . SER B 1 234 ? 14.055 22.019 29.759 1.00 21.04 214 SER B CA 1
ATOM 4165 C C . SER B 1 234 ? 14.892 23.265 29.436 1.00 18.96 214 SER B C 1
ATOM 4166 O O . SER B 1 234 ? 16.110 23.189 29.248 1.00 19.97 214 SER B O 1
ATOM 4169 N N . ALA B 1 235 ? 14.233 24.416 29.308 1.00 19.87 215 ALA B N 1
ATOM 4170 C CA . ALA B 1 235 ? 14.923 25.593 28.780 1.00 19.07 215 ALA B CA 1
ATOM 4171 C C . ALA B 1 235 ? 14.235 26.899 29.133 1.00 18.40 215 ALA B C 1
ATOM 4172 O O . ALA B 1 235 ? 12.994 26.930 29.289 1.00 17.96 215 ALA B O 1
ATOM 4174 N N . GLY B 1 236 ? 15.043 27.949 29.302 1.00 17.85 216 GLY B N 1
ATOM 4175 C CA . GLY B 1 236 ? 14.531 29.324 29.246 1.00 18.31 216 GLY B CA 1
ATOM 4176 C C . GLY B 1 236 ? 14.198 29.680 27.797 1.00 18.34 216 GLY B C 1
ATOM 4177 O O . GLY B 1 236 ? 14.653 29.013 26.887 1.00 17.96 216 GLY B O 1
ATOM 4178 N N . ILE B 1 237 ? 13.342 30.673 27.586 1.00 18.36 217 ILE B N 1
ATOM 4179 C CA . ILE B 1 237 ? 13.074 31.158 26.231 1.00 18.42 217 ILE B CA 1
ATOM 4180 C C . ILE B 1 237 ? 13.294 32.649 26.163 1.00 19.14 217 ILE B C 1
ATOM 4181 O O . ILE B 1 237 ? 13.278 33.329 27.180 1.00 18.69 217 ILE B O 1
ATOM 4186 N N . PRO B 1 238 ? 13.527 33.157 24.959 1.00 19.13 218 PRO B N 1
ATOM 4187 C CA . PRO B 1 238 ? 13.600 34.601 24.857 1.00 18.81 218 PRO B CA 1
ATOM 4188 C C . PRO B 1 238 ? 12.251 35.262 25.181 1.00 18.52 218 PRO B C 1
ATOM 4189 O O . PRO B 1 238 ? 11.198 34.747 24.801 1.00 18.78 218 PRO B O 1
ATOM 4193 N N . GLU B 1 239 ? 12.316 36.400 25.871 1.00 20.69 219 GLU B N 1
ATOM 4194 C CA . GLU B 1 239 ? 11.129 37.172 26.267 1.00 24.45 219 GLU B CA 1
ATOM 4195 C C . GLU B 1 239 ? 11.329 38.586 25.731 1.00 23.49 219 GLU B C 1
ATOM 4196 O O . GLU B 1 239 ? 12.466 39.012 25.538 1.00 23.50 219 GLU B O 1
ATOM 4202 N N . ILE B 1 2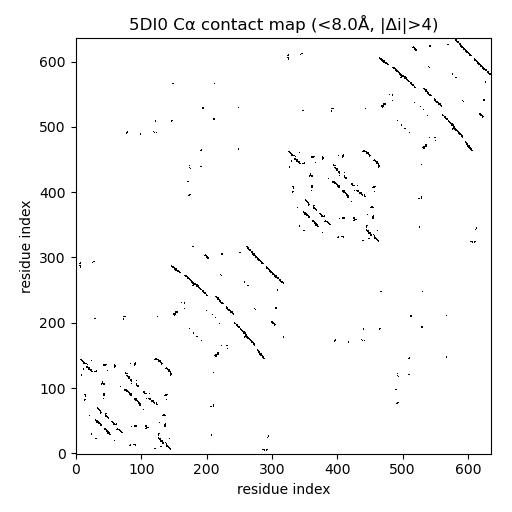40 ? 10.220 39.275 25.479 1.00 24.66 220 ILE B N 1
ATOM 4203 C CA . ILE B 1 240 ? 10.241 40.673 25.039 1.00 25.32 220 ILE B CA 1
ATOM 4204 C C . ILE B 1 240 ? 9.432 41.547 26.001 1.00 27.97 220 ILE B C 1
ATOM 4205 O O . ILE B 1 240 ? 8.362 41.145 26.504 1.00 28.52 220 ILE B O 1
ATOM 4210 N N . ALA B 1 241 ? 9.952 42.741 26.268 1.00 27.19 221 ALA B N 1
ATOM 4211 C CA . ALA B 1 241 ? 9.271 43.718 27.127 1.00 30.31 221 ALA B CA 1
ATOM 4212 C C . ALA B 1 241 ? 9.549 45.135 26.639 1.00 33.53 221 ALA B C 1
ATOM 4213 O O . ALA B 1 241 ? 10.556 45.372 25.971 1.00 30.87 221 ALA B O 1
ATOM 4215 N N . GLU B 1 242 ? 8.657 46.079 26.963 1.00 34.72 222 GLU B N 1
ATOM 4216 C CA . GLU B 1 242 ? 8.947 47.490 26.710 1.00 39.77 222 GLU B CA 1
ATOM 4217 C C . GLU B 1 242 ? 9.389 48.138 28.018 1.00 42.48 222 GLU B C 1
ATOM 4218 O O . GLU B 1 242 ? 8.728 47.983 29.045 1.00 39.87 222 GLU B O 1
ATOM 4224 N N . VAL B 1 243 ? 10.532 48.818 27.967 1.00 47.65 223 VAL B N 1
ATOM 4225 C CA . VAL B 1 243 ? 11.111 49.533 29.109 1.00 52.92 223 VAL B CA 1
ATOM 4226 C C . VAL B 1 243 ? 11.057 51.038 28.790 1.00 53.22 223 VAL B C 1
ATOM 4227 O O . VAL B 1 243 ? 10.742 51.419 27.661 1.00 48.09 223 VAL B O 1
ATOM 4231 N N . SER B 1 244 ? 11.335 51.887 29.779 1.00 59.12 224 SER B N 1
ATOM 4232 C CA . SER B 1 244 ? 11.512 53.328 29.541 1.00 63.32 224 SER B CA 1
ATOM 4233 C C . SER B 1 244 ? 12.415 53.611 28.330 1.00 65.33 224 SER B C 1
ATOM 4234 O O . SER B 1 244 ? 12.049 54.393 27.446 1.00 68.98 224 SER B O 1
ATOM 4237 N N . THR B 1 245 ? 13.573 52.950 28.286 1.00 67.35 225 THR B N 1
ATOM 4238 C CA . THR B 1 245 ? 14.559 53.135 27.203 1.00 66.25 225 THR B CA 1
ATOM 4239 C C . THR B 1 245 ? 14.180 52.484 25.858 1.00 60.33 225 THR B C 1
ATOM 4240 O O . THR B 1 245 ? 14.885 52.678 24.872 1.00 61.16 225 THR B O 1
ATOM 4244 N N . GLY B 1 246 ? 13.089 51.714 25.817 1.00 52.52 226 GLY B N 1
ATOM 4245 C CA . GLY B 1 246 ? 12.658 51.023 24.592 1.00 47.58 226 GLY B CA 1
ATOM 4246 C C . GLY B 1 246 ? 12.425 49.541 24.867 1.00 40.92 226 GLY B C 1
ATOM 4247 O O . GLY B 1 246 ? 12.225 49.144 26.019 1.00 43.07 226 GLY B O 1
ATOM 4248 N N . PHE B 1 247 ? 12.467 48.720 23.824 1.00 35.33 227 PHE B N 1
ATOM 4249 C CA . PHE B 1 247 ? 12.210 47.278 23.982 1.00 33.20 227 PHE B CA 1
ATOM 4250 C C . PHE B 1 247 ? 13.433 46.580 24.536 1.00 33.19 227 PHE B C 1
ATOM 4251 O O . PHE B 1 247 ? 14.558 47.029 24.321 1.00 34.39 227 PHE B O 1
ATOM 4259 N N . SER B 1 248 ? 13.205 45.472 25.233 1.00 30.99 228 SER B N 1
ATOM 4260 C CA . SER B 1 248 ? 14.261 44.739 25.902 1.00 30.54 228 SER B CA 1
ATOM 4261 C C . SER B 1 248 ? 14.027 43.236 25.760 1.00 29.15 228 SER B C 1
ATOM 4262 O O . SER B 1 248 ? 12.935 42.760 26.059 1.00 28.43 228 SER B O 1
ATOM 4265 N N . ILE B 1 249 ? 15.050 42.532 25.277 1.00 27.29 229 ILE B N 1
ATOM 4266 C CA . ILE B 1 249 ? 15.063 41.059 25.199 1.00 27.15 229 ILE B CA 1
ATOM 4267 C C . ILE B 1 249 ? 15.763 40.498 26.426 1.00 27.17 229 ILE B C 1
ATOM 4268 O O . ILE B 1 249 ? 16.864 40.929 26.777 1.00 27.66 229 ILE B O 1
ATOM 4273 N N . SER B 1 250 ? 15.126 39.527 27.071 1.00 26.03 230 SER B N 1
ATOM 4274 C CA . SER B 1 250 ? 15.705 38.807 28.176 1.00 25.41 230 SER B CA 1
ATOM 4275 C C . SER B 1 250 ? 15.658 37.294 27.898 1.00 24.15 230 SER B C 1
ATOM 4276 O O . SER B 1 250 ? 14.864 36.808 27.090 1.00 22.38 230 SER B O 1
ATOM 4279 N N . PHE B 1 251 ? 16.510 36.599 28.623 1.00 23.86 231 PHE B N 1
ATOM 4280 C CA . PHE B 1 251 ? 16.602 35.144 28.626 1.00 23.79 231 PHE B CA 1
ATOM 4281 C C . PHE B 1 251 ? 15.762 34.695 29.809 1.00 24.43 231 PHE B C 1
ATOM 4282 O O . PHE B 1 251 ? 16.195 34.814 30.958 1.00 27.26 231 PHE B O 1
ATOM 4290 N N . GLY B 1 252 ? 14.562 34.206 29.538 1.00 25.87 232 GLY B N 1
ATOM 4291 C CA . GLY B 1 252 ? 13.623 33.824 30.587 1.00 25.15 232 GLY B CA 1
ATOM 4292 C C . GLY B 1 252 ? 14.064 32.648 31.448 1.00 25.24 232 GLY B C 1
ATOM 4293 O O . GLY B 1 252 ? 15.008 31.935 31.125 1.00 24.20 232 GLY B O 1
ATOM 4294 N N . VAL B 1 253 ? 13.359 32.468 32.569 1.00 26.57 233 VAL B N 1
ATOM 4295 C CA . VAL B 1 253 ? 13.665 31.388 33.508 1.00 27.96 233 VAL B CA 1
ATOM 4296 C C . VAL B 1 253 ? 13.376 30.012 32.895 1.00 25.06 233 VAL B C 1
ATOM 4297 O O . VAL B 1 253 ? 12.433 29.833 32.140 1.00 23.62 233 VAL B O 1
ATOM 4301 N N . GLU B 1 254 ? 14.185 29.042 33.279 1.00 24.99 234 GLU B N 1
ATOM 4302 C CA . GLU B 1 254 ? 14.073 27.678 32.764 1.00 24.91 234 GLU B CA 1
ATOM 4303 C C . GLU B 1 254 ? 12.780 26.996 33.200 1.00 25.16 234 GLU B C 1
ATOM 4304 O O . GLU B 1 254 ? 12.411 27.049 34.373 1.00 25.76 234 GLU B O 1
ATOM 4310 N N . SER B 1 255 ? 12.090 26.384 32.249 1.00 22.04 235 SER B N 1
ATOM 4311 C CA . SER B 1 255 ? 10.910 25.602 32.530 1.00 23.61 235 SER B CA 1
ATOM 4312 C C . SER B 1 255 ? 10.733 24.509 31.476 1.00 22.86 235 SER B C 1
ATOM 4313 O O . SER B 1 255 ? 11.497 24.439 30.522 1.00 22.23 235 SER B O 1
ATOM 4316 N N . THR B 1 256 ? 9.727 23.654 31.688 1.00 22.58 236 THR B N 1
ATOM 4317 C CA . THR B 1 256 ? 9.414 22.561 30.762 1.00 24.17 236 THR B CA 1
ATOM 4318 C C . THR B 1 256 ? 8.616 23.031 29.566 1.00 22.85 236 THR B C 1
ATOM 4319 O O . THR B 1 256 ? 7.605 23.737 29.693 1.00 23.68 236 THR B O 1
ATOM 4323 N N . HIS B 1 257 ? 9.043 22.597 28.384 1.00 20.77 237 HIS B N 1
ATOM 4324 C CA . HIS B 1 257 ? 8.383 22.889 27.136 1.00 21.13 237 HIS B CA 1
ATOM 4325 C C . HIS B 1 257 ? 8.300 21.634 26.297 1.00 23.47 237 HIS B C 1
ATOM 4326 O O . HIS B 1 257 ? 9.011 20.666 26.560 1.00 22.01 237 HIS B O 1
ATOM 4333 N N . SER B 1 258 ? 7.434 21.674 25.290 1.00 22.90 238 SER B N 1
ATOM 4334 C CA . SER B 1 258 ? 7.457 20.705 24.223 1.00 23.61 238 SER B CA 1
ATOM 4335 C C . SER B 1 258 ? 8.338 21.244 23.098 1.00 23.44 238 SER B C 1
ATOM 4336 O O . SER B 1 258 ? 8.596 22.450 22.987 1.00 21.87 238 SER B O 1
ATOM 4339 N N . LEU B 1 259 ? 8.825 20.347 22.248 1.00 21.66 239 LEU B N 1
ATOM 4340 C CA . LEU B 1 259 ? 9.765 20.718 21.234 1.00 21.71 239 LEU B CA 1
ATOM 4341 C C . LEU B 1 259 ? 9.139 21.707 20.261 1.00 22.49 239 LEU B C 1
ATOM 4342 O O . LEU B 1 259 ? 9.816 22.571 19.714 1.00 21.71 239 LEU B O 1
ATOM 4347 N N . GLU B 1 260 ? 7.841 21.564 20.051 1.00 24.12 240 GLU B N 1
ATOM 4348 C CA . GLU B 1 260 ? 7.078 22.577 19.354 1.00 27.69 240 GLU B CA 1
ATOM 4349 C C . GLU B 1 260 ? 5.921 22.885 20.237 1.00 26.15 240 GLU B C 1
ATOM 4350 O O . GLU B 1 260 ? 5.206 21.986 20.672 1.00 27.99 240 GLU B O 1
ATOM 4356 N N . GLN B 1 261 ? 5.756 24.160 20.567 1.00 25.14 241 GLN B N 1
ATOM 4357 C CA . GLN B 1 261 ? 4.749 24.528 21.532 1.00 23.91 241 GLN B CA 1
ATOM 4358 C C . GLN B 1 261 ? 3.992 25.768 21.090 1.00 23.95 241 GLN B C 1
ATOM 4359 O O . GLN B 1 261 ? 4.569 26.685 20.517 1.00 22.68 241 GLN B O 1
ATOM 4365 N N . THR B 1 262 ? 2.683 25.750 21.313 1.00 24.62 242 THR B N 1
ATOM 4366 C CA A THR B 1 262 ? 1.867 26.945 21.080 0.50 24.19 242 THR B CA 1
ATOM 4367 C CA B THR B 1 262 ? 1.829 26.915 21.044 0.50 25.50 242 THR B CA 1
ATOM 4368 C C . THR B 1 262 ? 0.799 27.043 22.161 1.00 25.60 242 THR B C 1
ATOM 4369 O O . THR B 1 262 ? 0.166 26.052 22.523 1.00 26.21 242 THR B O 1
ATOM 4376 N N . ASP B 1 263 ? 0.623 28.258 22.695 1.00 26.15 243 ASP B N 1
ATOM 4377 C CA . ASP B 1 263 ? -0.322 28.525 23.768 1.00 27.38 243 ASP B CA 1
ATOM 4378 C C . ASP B 1 263 ? -1.040 29.830 23.474 1.00 28.82 243 ASP B C 1
ATOM 4379 O O . ASP B 1 263 ? -0.393 30.801 23.090 1.00 26.46 243 ASP B O 1
ATOM 4384 N N . GLU B 1 264 ? -2.356 29.860 23.673 1.00 29.50 244 GLU B N 1
ATOM 4385 C CA . GLU B 1 264 ? -3.097 31.109 23.501 1.00 30.35 244 GLU B CA 1
ATOM 4386 C C . GLU B 1 264 ? -3.692 31.545 24.806 1.00 30.60 244 GLU B C 1
ATOM 4387 O O . GLU B 1 264 ? -3.952 30.749 25.701 1.00 30.04 244 GLU B O 1
ATOM 4393 N N . LYS B 1 265 ? -3.895 32.847 24.923 1.00 30.27 245 LYS B N 1
ATOM 4394 C CA . LYS B 1 265 ? -4.298 33.428 26.175 1.00 30.95 245 LYS B CA 1
ATOM 4395 C C . LYS B 1 265 ? -5.032 34.728 25.881 1.00 28.96 245 LYS B C 1
ATOM 4396 O O . LYS B 1 265 ? -4.720 35.385 24.886 1.00 25.44 245 LYS B O 1
ATOM 4402 N N . ASN B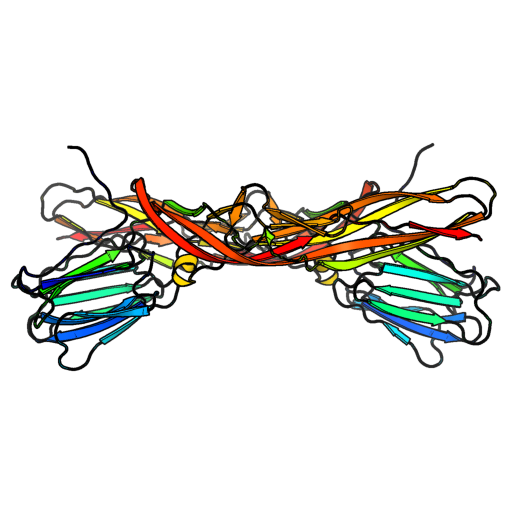 1 266 ? -6.017 35.046 26.712 1.00 28.37 246 ASN B N 1
ATOM 4403 C CA A ASN B 1 266 ? -6.684 36.361 26.649 0.70 26.72 246 ASN B CA 1
ATOM 4404 C CA B ASN B 1 266 ? -6.636 36.335 26.658 0.30 26.37 246 ASN B CA 1
ATOM 4405 C C . ASN B 1 266 ? -5.887 37.285 27.586 1.00 25.34 246 ASN B C 1
ATOM 4406 O O . ASN B 1 266 ? -5.971 37.160 28.811 1.00 26.21 246 ASN B O 1
ATOM 4415 N N . GLU B 1 267 ? -5.088 38.195 27.031 1.00 22.92 247 GLU B N 1
ATOM 4416 C CA . GLU B 1 267 ? -4.391 39.191 27.850 1.00 24.53 247 GLU B CA 1
ATOM 4417 C C . GLU B 1 267 ? -5.399 40.294 28.154 1.00 22.73 247 GLU B C 1
ATOM 4418 O O . GLU B 1 267 ? -6.120 40.726 27.252 1.00 20.75 247 GLU B O 1
ATOM 4424 N N . THR B 1 268 ? -5.447 40.757 29.397 1.00 23.04 248 THR B N 1
ATOM 4425 C CA . THR B 1 268 ? -6.421 41.782 29.772 1.00 23.31 248 THR B CA 1
ATOM 4426 C C . THR B 1 268 ? -5.832 42.856 30.661 1.00 24.64 248 THR B C 1
ATOM 4427 O O . THR B 1 268 ? -4.740 42.694 31.243 1.00 24.42 248 THR B O 1
ATOM 4431 N N . LEU B 1 269 ? -6.556 43.968 30.780 1.00 23.32 249 LEU B N 1
ATOM 4432 C CA . LEU B 1 269 ? -6.093 45.090 31.558 1.00 24.58 249 LEU B CA 1
ATOM 4433 C C . LEU B 1 269 ? -7.264 46.014 31.856 1.00 27.05 249 LEU B C 1
ATOM 4434 O O . LEU B 1 269 ? -8.175 46.163 31.031 1.00 25.14 249 LEU B O 1
ATOM 4439 N N . THR B 1 270 ? -7.245 46.617 33.034 1.00 25.27 250 THR B N 1
ATOM 4440 C CA . THR B 1 270 ? -8.218 47.647 33.368 1.00 25.67 250 THR B CA 1
ATOM 4441 C C . THR B 1 270 ? -7.419 48.897 33.693 1.00 27.06 250 THR B C 1
ATOM 4442 O O . THR B 1 270 ? -6.454 48.821 34.471 1.00 29.17 250 THR B O 1
ATOM 4446 N N . THR B 1 271 ? -7.792 50.024 33.086 1.00 25.61 251 THR B N 1
ATOM 4447 C CA . THR B 1 271 ? -7.043 51.288 33.176 1.00 28.12 251 THR B CA 1
ATOM 4448 C C . THR B 1 271 ? -7.951 52.463 33.531 1.00 28.37 251 THR B C 1
ATOM 4449 O O . THR B 1 271 ? -8.975 52.667 32.899 1.00 27.86 251 THR B O 1
ATOM 4453 N N . THR B 1 272 ? -7.565 53.247 34.538 1.00 29.34 252 THR B N 1
ATOM 4454 C CA . THR B 1 272 ? -8.253 54.520 34.814 1.00 30.28 252 THR B CA 1
ATOM 4455 C C . THR B 1 272 ? -7.554 55.672 34.116 1.00 31.61 252 THR B C 1
ATOM 4456 O O . THR B 1 272 ? -6.366 55.939 34.342 1.00 33.70 252 THR B O 1
ATOM 4460 N N . VAL B 1 273 ? -8.275 56.366 33.246 1.00 30.83 253 VAL B N 1
ATOM 4461 C CA . VAL B 1 273 ? -7.694 57.431 32.471 1.00 31.56 253 VAL B CA 1
ATOM 4462 C C . VAL B 1 273 ? -8.072 58.774 33.101 1.00 33.74 253 VAL B C 1
ATOM 4463 O O . VAL B 1 273 ? -9.248 59.072 33.257 1.00 31.94 253 VAL B O 1
ATOM 4467 N N . GLU B 1 274 ? -7.085 59.584 33.460 1.00 35.29 254 GLU B N 1
ATOM 4468 C CA . GLU B 1 274 ? -7.389 60.931 33.925 1.00 36.04 254 GLU B CA 1
ATOM 4469 C C . GLU B 1 274 ? -7.517 61.927 32.764 1.00 32.68 254 GLU B C 1
ATOM 4470 O O . GLU B 1 274 ? -6.610 62.071 31.937 1.00 36.28 254 GLU B O 1
ATOM 4476 N N . VAL B 1 275 ? -8.645 62.636 32.717 1.00 32.91 255 VAL B N 1
ATOM 4477 C CA . VAL B 1 275 ? -8.862 63.691 31.724 1.00 32.12 255 VAL B CA 1
ATOM 4478 C C . VAL B 1 275 ? -8.737 65.051 32.452 1.00 32.56 255 VAL B C 1
ATOM 4479 O O . VAL B 1 275 ? -9.648 65.416 33.181 1.00 30.74 255 VAL B O 1
ATOM 4483 N N . PRO B 1 276 ? -7.597 65.774 32.282 1.00 35.87 256 PRO B N 1
ATOM 4484 C CA . PRO B 1 276 ? -7.457 67.055 33.006 1.00 36.91 256 PRO B CA 1
ATOM 4485 C C . PRO B 1 276 ? -8.434 68.130 32.512 1.00 36.46 256 PRO B C 1
ATOM 4486 O O . PRO B 1 276 ? -8.974 68.025 31.398 1.00 34.18 256 PRO B O 1
ATOM 4490 N N . PRO B 1 277 ? -8.670 69.169 33.338 1.00 37.15 257 PRO B N 1
ATOM 4491 C CA . PRO B 1 277 ? -9.613 70.247 32.967 1.00 36.40 257 PRO B CA 1
ATOM 4492 C C . PRO B 1 277 ? -9.276 70.904 31.636 1.00 38.63 257 PRO B C 1
ATOM 4493 O O . PRO B 1 277 ? -8.094 71.110 31.335 1.00 38.30 257 PRO B O 1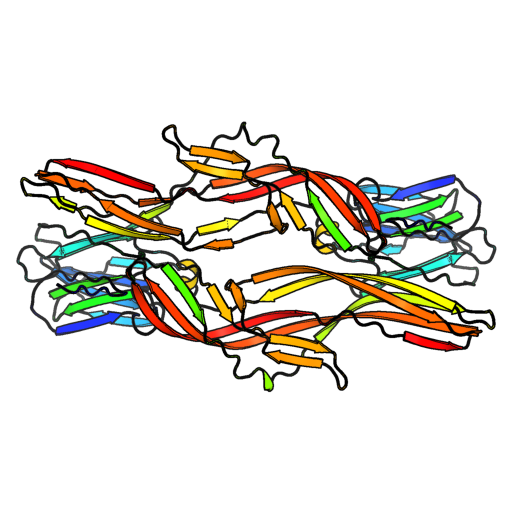
ATOM 4497 N N . LYS B 1 278 ? -10.304 71.223 30.847 1.00 41.31 258 LYS B N 1
ATOM 4498 C CA . LYS B 1 278 ? -10.128 71.935 29.574 1.00 43.91 258 LYS B CA 1
ATOM 4499 C C . LYS B 1 278 ? -9.181 71.228 28.615 1.00 43.90 258 LYS B C 1
ATOM 4500 O O . LYS B 1 278 ? -8.442 71.889 27.868 1.00 44.10 258 LYS B O 1
ATOM 4506 N N . LYS B 1 279 ? -9.194 69.892 28.632 1.00 43.52 259 LYS B N 1
ATOM 4507 C CA . LYS B 1 279 ? -8.288 69.110 27.785 1.00 42.92 259 LYS B CA 1
ATOM 4508 C C . LYS B 1 279 ? -9.043 67.982 27.090 1.00 38.40 259 LYS B C 1
ATOM 4509 O O . LYS B 1 279 ? -10.032 67.476 27.603 1.00 36.89 259 LYS B O 1
ATOM 4515 N N . LYS B 1 280 ? -8.571 67.635 25.900 1.00 39.43 260 LYS B N 1
ATOM 4516 C CA . LYS B 1 280 ? -8.958 66.398 25.220 1.00 36.44 260 LYS B CA 1
ATOM 4517 C C . LYS B 1 280 ? -7.805 65.416 25.423 1.00 35.61 260 LYS B C 1
ATOM 4518 O O . LYS B 1 280 ? -6.628 65.809 25.311 1.00 33.32 260 LYS B O 1
ATOM 4524 N N . VAL B 1 281 ? -8.134 64.161 25.735 1.00 33.05 261 VAL B N 1
ATOM 4525 C CA . VAL B 1 281 ? -7.121 63.122 25.898 1.00 33.85 261 VAL B CA 1
ATOM 4526 C C . VAL B 1 281 ? -7.376 61.980 24.922 1.00 32.88 261 VAL B C 1
ATOM 4527 O O . VAL B 1 281 ? -8.464 61.412 24.920 1.00 32.53 261 VAL B O 1
ATOM 4531 N N . ASP B 1 282 ? -6.365 61.668 24.113 1.00 32.18 262 ASP B N 1
ATOM 4532 C CA . ASP B 1 282 ? -6.392 60.506 23.229 1.00 31.34 262 ASP B CA 1
ATOM 4533 C C . ASP B 1 282 ? -5.739 59.322 23.965 1.00 29.87 262 ASP B C 1
ATOM 4534 O O . ASP B 1 282 ? -4.638 59.460 24.510 1.00 29.15 262 ASP B O 1
ATOM 4539 N N . VAL B 1 283 ? -6.451 58.193 24.022 1.00 26.53 263 VAL B N 1
ATOM 4540 C CA . VAL B 1 283 ? -5.997 56.975 24.667 1.00 25.18 263 VAL B CA 1
ATOM 4541 C C . VAL B 1 283 ? -5.722 55.952 23.548 1.00 23.69 263 VAL B C 1
ATOM 4542 O O . VAL B 1 283 ? -6.583 55.708 22.723 1.00 19.45 263 VAL B O 1
ATOM 4546 N N . HIS B 1 284 ? -4.518 55.380 23.543 1.00 21.91 264 HIS B N 1
ATOM 4547 C CA A HIS B 1 284 ? -4.127 54.420 22.511 0.50 22.13 264 HIS B CA 1
ATOM 4548 C CA B HIS B 1 284 ? -4.042 54.466 22.521 0.50 21.35 264 HIS B CA 1
ATOM 4549 C C . HIS B 1 284 ? -3.555 53.196 23.233 1.00 19.61 264 HIS B C 1
ATOM 4550 O O . HIS B 1 284 ? -2.605 53.272 24.042 1.00 21.31 264 HIS B O 1
ATOM 4563 N N . ILE B 1 285 ? -4.187 52.053 22.995 1.00 17.52 265 ILE B N 1
ATOM 4564 C CA . ILE B 1 285 ? -3.836 50.824 23.696 1.00 17.99 265 ILE B CA 1
ATOM 4565 C C . ILE B 1 285 ? -3.312 49.841 22.674 1.00 17.15 265 ILE B C 1
ATOM 4566 O O . ILE B 1 285 ? -3.967 49.585 21.672 1.00 16.33 265 ILE B O 1
ATOM 4571 N N . THR B 1 286 ? -2.120 49.295 22.932 1.00 17.02 266 THR B N 1
ATOM 4572 C CA . THR B 1 286 ? -1.413 48.494 21.932 1.00 17.13 266 THR B CA 1
ATOM 4573 C C . THR B 1 286 ? -0.696 47.354 22.678 1.00 17.16 266 THR B C 1
ATOM 4574 O O . THR B 1 286 ? -0.687 47.315 23.909 1.00 16.85 266 THR B O 1
ATOM 4578 N N . ILE B 1 287 ? -0.127 46.445 21.892 1.00 17.81 267 ILE B N 1
ATOM 4579 C CA . ILE B 1 287 ? 0.748 45.397 22.403 1.00 17.55 267 ILE B CA 1
ATOM 4580 C C . ILE B 1 287 ? 1.824 45.160 21.350 1.00 17.28 267 ILE B C 1
ATOM 4581 O O . ILE B 1 287 ? 1.622 45.427 20.145 1.00 17.25 267 ILE B O 1
ATOM 4586 N N . GLY B 1 288 ? 2.999 44.723 21.813 1.00 17.91 268 GLY B N 1
ATOM 4587 C CA . GLY B 1 288 ? 4.113 44.463 20.940 1.00 19.13 268 GLY B CA 1
ATOM 4588 C C . GLY B 1 288 ? 4.311 42.973 20.722 1.00 18.86 268 GLY B C 1
ATOM 4589 O O . GLY B 1 288 ? 4.221 42.201 21.668 1.00 19.98 268 GLY B O 1
ATOM 4590 N N . ARG B 1 289 ? 4.507 42.595 19.471 1.00 19.55 269 ARG B N 1
ATOM 4591 C CA A ARG B 1 289 ? 4.755 41.199 19.082 0.50 20.69 269 ARG B CA 1
ATOM 4592 C CA B ARG B 1 289 ? 4.756 41.202 19.105 0.50 20.85 269 ARG B CA 1
ATOM 4593 C C . ARG B 1 289 ? 6.171 41.049 18.550 1.00 20.63 269 ARG B C 1
ATOM 4594 O O . ARG B 1 289 ? 6.544 41.703 17.576 1.00 20.73 269 ARG B O 1
ATOM 4609 N N . ALA B 1 290 ? 6.968 40.172 19.173 1.00 22.94 270 ALA B N 1
ATOM 4610 C CA . ALA B 1 290 ? 8.339 39.874 18.697 1.00 23.56 270 ALA B CA 1
ATOM 4611 C C . ALA B 1 290 ? 8.375 38.471 18.090 1.00 25.05 270 ALA B C 1
ATOM 4612 O O . ALA B 1 290 ? 7.720 37.577 18.617 1.00 23.82 270 ALA B O 1
ATOM 4614 N N . SER B 1 291 ? 9.095 38.317 16.976 1.00 28.13 271 SER B N 1
ATOM 4615 C CA . SER B 1 291 ? 9.301 37.039 16.292 1.00 28.76 271 SER B CA 1
ATOM 4616 C C . SER B 1 291 ? 10.774 36.650 16.401 1.00 29.21 271 SER B C 1
ATOM 4617 O O . SER B 1 291 ? 11.597 37.118 15.608 1.00 30.84 271 SER B O 1
ATOM 4620 N N . PHE B 1 292 ? 11.103 35.806 17.374 1.00 25.84 272 PHE B N 1
ATOM 4621 C CA . PHE B 1 292 ? 12.484 35.356 17.563 1.00 24.19 272 PHE B CA 1
ATOM 4622 C C . PHE B 1 292 ? 12.845 34.273 16.547 1.00 23.71 272 PHE B C 1
ATOM 4623 O O . PHE B 1 292 ? 12.050 33.393 16.251 1.00 21.20 272 PHE B O 1
ATOM 4631 N N . ASP B 1 293 ? 14.074 34.358 16.046 1.00 25.52 273 ASP B N 1
ATOM 4632 C CA . ASP B 1 293 ? 14.611 33.384 15.113 1.00 26.69 273 ASP B CA 1
ATOM 4633 C C . ASP B 1 293 ? 16.129 33.413 15.348 1.00 24.21 273 ASP B C 1
ATOM 4634 O O . ASP B 1 293 ? 16.829 34.253 14.806 1.00 24.86 273 ASP B O 1
ATOM 4639 N N . LEU B 1 294 ? 16.636 32.562 16.243 1.00 22.39 274 LEU B N 1
ATOM 4640 C CA . LEU B 1 294 ? 18.033 32.671 16.648 1.00 22.17 274 LEU B CA 1
ATOM 4641 C C . LEU B 1 294 ? 18.606 31.285 16.980 1.00 21.47 274 LEU B C 1
ATOM 4642 O O . LEU B 1 294 ? 17.865 30.367 17.300 1.00 19.04 274 LEU B O 1
ATOM 4647 N N . PRO B 1 295 ? 19.932 31.162 16.910 1.00 20.84 275 PRO B N 1
ATOM 4648 C CA . PRO B 1 295 ? 20.488 29.821 17.174 1.00 21.23 275 PRO B CA 1
ATOM 4649 C C . PRO B 1 295 ? 20.428 29.423 18.636 1.00 19.87 275 PRO B C 1
ATOM 4650 O O . PRO B 1 295 ? 20.418 30.269 19.544 1.00 19.59 275 PRO B O 1
ATOM 4654 N N . TYR B 1 296 ? 20.451 28.117 18.871 1.00 19.32 276 TYR B N 1
ATOM 4655 C CA . TYR B 1 296 ? 20.579 27.629 20.235 1.00 18.46 276 TYR B CA 1
ATOM 4656 C C . TYR B 1 296 ? 21.584 26.473 20.246 1.00 19.71 276 TYR B C 1
ATOM 4657 O O . TYR B 1 296 ? 21.799 25.827 19.210 1.00 20.49 276 TYR B O 1
ATOM 4666 N N . THR B 1 297 ? 22.158 26.262 21.425 1.00 20.41 277 THR B N 1
ATOM 4667 C CA . THR B 1 297 ? 22.979 25.096 21.746 1.00 21.75 277 THR B CA 1
ATOM 4668 C C . THR B 1 297 ? 22.288 24.383 22.903 1.00 22.11 277 THR B C 1
ATOM 4669 O O . THR B 1 297 ? 21.568 24.994 23.685 1.00 20.80 277 THR B O 1
ATOM 4673 N N . GLY B 1 298 ? 22.466 23.073 23.003 1.00 20.49 278 GLY B N 1
ATOM 4674 C CA . GLY B 1 298 ? 21.988 22.362 24.150 1.00 18.88 278 GLY B CA 1
ATOM 4675 C C . GLY B 1 298 ? 22.635 20.998 24.238 1.00 20.04 278 GLY B C 1
ATOM 4676 O O . GLY B 1 298 ? 23.619 20.740 23.548 1.00 22.88 278 GLY B O 1
ATOM 4677 N N . THR B 1 299 ? 22.065 20.167 25.098 1.00 18.69 279 THR B N 1
ATOM 4678 C CA . THR B 1 299 ? 22.511 18.795 25.337 1.00 20.18 279 THR B CA 1
ATOM 4679 C C . THR B 1 299 ? 21.280 17.943 25.269 1.00 20.37 279 THR B C 1
ATOM 4680 O O . THR B 1 299 ? 20.294 18.226 25.937 1.00 20.15 279 THR B O 1
ATOM 4684 N N . VAL B 1 300 ? 21.335 16.883 24.474 1.00 18.83 280 VAL B N 1
ATOM 4685 C CA . VAL B 1 300 ? 20.277 15.931 24.442 1.00 19.01 280 VAL B CA 1
ATOM 4686 C C . VAL B 1 300 ? 20.630 14.803 25.416 1.00 21.01 280 VAL B C 1
ATOM 4687 O O . VAL B 1 300 ? 21.753 14.259 25.344 1.00 22.05 280 VAL B O 1
ATOM 4691 N N . LYS B 1 301 ? 19.714 14.503 26.325 1.00 19.00 281 LYS B N 1
ATOM 4692 C CA . LYS B 1 301 ? 19.899 13.440 27.309 1.00 21.01 281 LYS B CA 1
ATOM 4693 C C . LYS B 1 301 ? 18.836 12.373 27.144 1.00 19.82 281 LYS B C 1
ATOM 4694 O O . LYS B 1 301 ? 17.648 12.606 27.364 1.00 20.06 281 LYS B O 1
ATOM 4700 N N . ILE B 1 302 ? 19.273 11.188 26.714 1.00 18.72 282 ILE B N 1
ATOM 4701 C CA . ILE B 1 302 ? 18.412 10.052 26.591 1.00 18.33 282 ILE B CA 1
ATOM 4702 C C . ILE B 1 302 ? 18.624 9.169 27.808 1.00 19.16 282 ILE B C 1
ATOM 4703 O O . ILE B 1 302 ? 19.754 8.767 28.089 1.00 20.57 282 ILE B O 1
ATOM 4708 N N . THR B 1 303 ? 17.543 8.898 28.519 1.00 18.45 283 THR B N 1
ATOM 4709 C CA . THR B 1 303 ? 17.531 7.924 29.616 1.00 20.13 283 THR B CA 1
ATOM 4710 C C . THR B 1 303 ? 16.735 6.724 29.187 1.00 18.85 283 THR B C 1
ATOM 4711 O O . THR B 1 303 ? 15.544 6.792 28.880 1.00 17.76 283 THR B O 1
ATOM 4715 N N . CYS B 1 304 ? 17.405 5.581 29.139 1.00 18.68 284 CYS B N 1
ATOM 4716 C CA . CYS B 1 304 ? 16.738 4.355 28.788 1.00 17.99 284 CYS B CA 1
ATOM 4717 C C . CYS B 1 304 ? 15.951 3.761 29.946 1.00 18.09 284 CYS B C 1
ATOM 4718 O O . CYS B 1 304 ? 16.217 4.043 31.125 1.00 19.14 284 CYS B O 1
ATOM 4721 N N . LYS B 1 305 ? 14.987 2.916 29.598 1.00 19.38 285 LYS B N 1
ATOM 4722 C CA . LYS B 1 305 ? 14.190 2.166 30.570 1.00 21.08 285 LYS B CA 1
ATOM 4723 C C . LYS B 1 305 ? 15.075 1.361 31.494 1.00 21.68 285 LYS B C 1
ATOM 4724 O O . LYS B 1 305 ? 14.793 1.255 32.694 1.00 20.32 285 LYS B O 1
ATOM 4730 N N . ASN B 1 306 ? 16.170 0.831 30.950 1.00 20.47 286 ASN B N 1
ATOM 4731 C CA . ASN B 1 306 ? 17.142 0.069 31.754 1.00 21.23 286 ASN B CA 1
ATOM 4732 C C . ASN B 1 306 ? 18.074 0.914 32.658 1.00 20.89 286 ASN B C 1
ATOM 4733 O O . ASN B 1 306 ? 18.985 0.375 33.313 1.00 21.15 286 ASN B O 1
ATOM 4738 N N . GLY B 1 307 ? 17.879 2.230 32.668 1.00 20.60 287 GLY B N 1
ATOM 4739 C CA . GLY B 1 307 ? 18.623 3.136 33.557 1.00 20.16 287 GLY B CA 1
ATOM 4740 C C . GLY B 1 307 ? 19.874 3.780 33.010 1.00 20.08 287 GLY B C 1
ATOM 4741 O O . GLY B 1 307 ? 20.405 4.748 33.623 1.00 22.44 287 GLY B O 1
ATOM 4742 N N . SER B 1 308 ? 20.365 3.287 31.859 1.00 18.54 288 SER B N 1
ATOM 4743 C CA . SER B 1 308 ? 21.549 3.825 31.223 1.00 19.40 288 SER B CA 1
ATOM 4744 C C . SER B 1 308 ? 21.184 5.098 30.476 1.00 19.88 288 SER B C 1
ATOM 4745 O O . SER B 1 308 ? 19.998 5.384 30.267 1.00 20.51 288 SER B O 1
ATOM 4748 N N . VAL B 1 309 ? 22.209 5.846 30.108 1.00 21.30 289 VAL B N 1
ATOM 4749 C CA . VAL B 1 309 ? 22.049 7.172 29.522 1.00 22.12 289 VAL B CA 1
ATOM 4750 C C . VAL B 1 309 ? 22.973 7.346 28.321 1.00 22.28 289 VAL B C 1
ATOM 4751 O O . VAL B 1 309 ? 24.115 6.860 28.275 1.00 21.76 289 VAL B O 1
ATOM 4755 N N . LEU B 1 310 ? 22.462 8.015 27.305 1.00 21.14 290 LEU B N 1
ATOM 4756 C CA . LEU B 1 310 ? 23.262 8.434 26.199 1.00 22.84 290 LEU B CA 1
ATOM 4757 C C . LEU B 1 310 ? 23.040 9.922 26.075 1.00 22.48 290 LEU B C 1
ATOM 4758 O O . LEU B 1 310 ? 21.882 10.357 26.019 1.00 21.26 290 LEU B O 1
ATOM 4763 N N . GLN B 1 311 ? 24.114 10.694 26.040 1.00 22.15 291 GLN B N 1
ATOM 4764 C CA . GLN B 1 311 ? 23.958 12.125 25.834 1.00 24.93 291 GLN 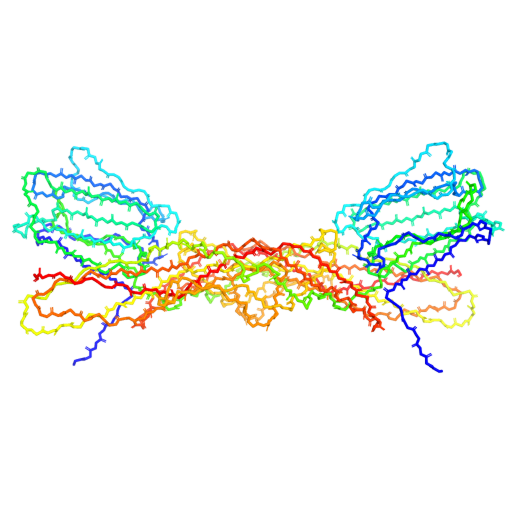B CA 1
ATOM 4765 C C . GLN B 1 311 ? 24.945 12.701 24.853 1.00 24.29 291 GLN B C 1
ATOM 4766 O O . GLN B 1 311 ? 26.035 12.151 24.639 1.00 22.40 291 GLN B O 1
ATOM 4772 N N . TYR B 1 312 ? 24.570 13.815 24.231 1.00 22.65 292 TYR B N 1
ATOM 4773 C CA . TYR B 1 312 ? 25.447 14.477 23.295 1.00 22.74 292 TYR B CA 1
ATOM 4774 C C . TYR B 1 312 ? 25.057 15.939 23.145 1.00 23.60 292 TYR B C 1
ATOM 4775 O O . TYR B 1 312 ? 23.897 16.298 23.394 1.00 23.77 292 TYR B O 1
ATOM 4784 N N . GLU B 1 313 ? 26.026 16.749 22.733 1.00 25.12 293 GLU B N 1
ATOM 4785 C CA . GLU B 1 313 ? 25.794 18.167 22.464 1.00 26.26 293 GLU B CA 1
ATOM 4786 C C . GLU B 1 313 ? 25.067 18.357 21.159 1.00 26.81 293 GLU B C 1
ATOM 4787 O O . GLU B 1 313 ? 25.229 17.606 20.213 1.00 26.00 293 GLU B O 1
ATOM 4793 N N . THR B 1 314 ? 24.220 19.382 21.096 1.00 24.28 294 THR B N 1
ATOM 4794 C CA . THR B 1 314 ? 23.508 19.634 19.858 1.00 24.50 294 THR B CA 1
ATOM 4795 C C . THR B 1 314 ? 23.382 21.126 19.649 1.00 22.89 294 THR B C 1
ATOM 4796 O O . THR B 1 314 ? 23.739 21.920 20.508 1.00 23.33 294 THR B O 1
ATOM 4800 N N . LYS B 1 315 ? 22.955 21.480 18.450 1.00 25.58 295 LYS B N 1
ATOM 4801 C CA . LYS B 1 315 ? 22.730 22.868 18.121 1.00 27.18 295 LYS B CA 1
ATOM 4802 C C . LYS B 1 315 ? 21.623 22.957 17.087 1.00 25.31 295 LYS B C 1
ATOM 4803 O O . LYS B 1 315 ? 21.320 22.008 16.345 1.00 25.51 295 LYS B O 1
ATOM 4809 N N . GLY B 1 316 ? 20.950 24.093 17.069 1.00 23.64 296 GLY B N 1
ATOM 4810 C CA . GLY B 1 316 ? 19.882 24.268 16.128 1.00 21.46 296 GLY B CA 1
ATOM 4811 C C . GLY B 1 316 ? 19.399 25.701 16.145 1.00 19.42 296 GLY B C 1
ATOM 4812 O O . GLY B 1 316 ? 20.130 26.616 16.548 1.00 20.13 296 GLY B O 1
ATOM 4813 N N . GLN B 1 317 ? 18.178 25.858 15.697 1.00 21.04 297 GLN B N 1
ATOM 4814 C CA . GLN B 1 317 ? 17.538 27.169 15.603 1.00 20.63 297 GLN B CA 1
ATOM 4815 C C . GLN B 1 317 ? 16.275 27.178 16.432 1.00 19.48 297 GLN B C 1
ATOM 4816 O O . GLN B 1 317 ? 15.449 26.268 16.344 1.00 19.57 297 GLN B O 1
ATOM 4822 N N . TYR B 1 318 ? 16.138 28.219 17.244 1.00 19.38 298 TYR B N 1
ATOM 4823 C CA . TYR B 1 318 ? 14.899 28.465 17.988 1.00 17.93 298 TYR B CA 1
ATOM 4824 C C . TYR B 1 318 ? 14.053 29.491 17.259 1.00 18.61 298 TYR B C 1
ATOM 4825 O O . TYR B 1 318 ? 14.579 30.505 16.786 1.00 19.41 298 TYR B O 1
ATOM 4834 N N . LYS B 1 319 ? 12.758 29.219 17.189 1.00 19.80 299 LYS B N 1
ATOM 4835 C CA . LYS B 1 319 ? 11.785 30.203 16.673 1.00 22.87 299 LYS B CA 1
ATOM 4836 C C . LYS B 1 319 ? 10.672 30.351 17.691 1.00 21.70 299 LYS B C 1
ATOM 4837 O O . LYS B 1 319 ? 10.211 29.385 18.263 1.00 22.29 299 LYS B O 1
ATOM 4843 N N . GLY B 1 320 ? 10.237 31.582 17.936 1.00 22.30 300 GLY B N 1
ATOM 4844 C CA . GLY B 1 320 ? 9.194 31.786 18.909 1.00 21.91 300 GLY B CA 1
ATOM 4845 C C . GLY B 1 320 ? 8.549 33.140 18.722 1.00 21.77 300 GLY B C 1
ATOM 4846 O O . GLY B 1 320 ? 9.209 34.086 18.320 1.00 23.14 300 GLY B O 1
ATOM 4847 N N . VAL B 1 321 ? 7.248 33.193 18.966 1.00 22.47 301 VAL B N 1
ATOM 4848 C CA . VAL B 1 321 ? 6.524 34.476 19.012 1.00 22.37 301 VAL B CA 1
ATOM 4849 C C . VAL B 1 321 ? 6.262 34.817 20.447 1.00 21.06 301 VAL B C 1
ATOM 4850 O O . VAL B 1 321 ? 5.749 34.002 21.226 1.00 21.67 301 VAL B O 1
ATOM 4854 N N . ALA B 1 322 ? 6.613 36.043 20.816 1.00 20.92 302 ALA B N 1
ATOM 4855 C CA . ALA B 1 322 ? 6.420 36.523 22.157 1.00 20.09 302 ALA B CA 1
ATOM 4856 C C . ALA B 1 322 ? 5.779 37.914 22.097 1.00 20.27 302 ALA B C 1
ATOM 4857 O O . ALA B 1 322 ? 5.896 38.606 21.071 1.00 19.76 302 ALA B O 1
ATOM 4859 N N . TYR B 1 323 ? 5.088 38.258 23.180 1.00 19.43 303 TYR B N 1
ATOM 4860 C CA . TYR B 1 323 ? 4.403 39.564 23.309 1.00 20.69 303 TYR B CA 1
ATOM 4861 C C . TYR B 1 323 ? 4.870 40.338 24.525 1.00 20.51 303 TYR B C 1
ATOM 4862 O O . TYR B 1 323 ? 5.230 39.757 25.558 1.00 22.29 303 TYR B O 1
ATOM 4871 N N . THR B 1 324 ? 4.868 41.666 24.406 1.00 20.58 304 THR B N 1
ATOM 4872 C CA . THR B 1 324 ? 5.017 42.538 25.559 1.00 19.21 304 THR B CA 1
ATOM 4873 C C . THR B 1 324 ? 3.726 42.542 26.386 1.00 19.75 304 THR B C 1
ATOM 4874 O O . THR B 1 324 ? 2.727 41.916 26.024 1.00 20.48 304 THR B O 1
ATOM 4878 N N . ASP B 1 325 ? 3.736 43.286 27.490 1.00 22.01 305 ASP B N 1
ATOM 4879 C CA . ASP B 1 325 ? 2.509 43.604 28.193 1.00 22.80 305 ASP B CA 1
ATOM 4880 C C . ASP B 1 325 ? 1.694 44.593 27.339 1.00 21.27 305 ASP B C 1
ATOM 4881 O O . ASP B 1 325 ? 2.228 45.310 26.468 1.00 21.30 305 ASP B O 1
ATOM 4886 N N . ILE B 1 326 ? 0.391 44.617 27.601 1.00 21.64 306 ILE B N 1
ATOM 4887 C CA . ILE B 1 326 ? -0.457 45.672 27.007 1.00 20.71 306 ILE B CA 1
ATOM 4888 C C . ILE B 1 326 ? 0.099 47.002 27.471 1.00 21.57 306 ILE B C 1
ATOM 4889 O O . ILE B 1 326 ? 0.425 47.182 28.652 1.00 22.22 306 ILE B O 1
ATOM 4894 N N . LYS B 1 327 ? 0.175 47.933 26.537 1.00 20.26 307 LYS B N 1
ATOM 4895 C CA . LYS B 1 327 ? 0.659 49.271 26.765 1.00 21.81 307 LYS B CA 1
ATOM 4896 C C . LYS B 1 327 ? -0.465 50.288 26.573 1.00 23.18 307 LYS B C 1
ATOM 4897 O O . LYS B 1 327 ? -1.141 50.276 25.536 1.00 21.25 307 LYS B O 1
ATOM 4903 N N . VAL B 1 328 ? -0.621 51.186 27.546 1.00 23.78 308 VAL B N 1
ATOM 4904 C CA . VAL B 1 328 ? -1.524 52.330 27.400 1.00 25.83 308 VAL B CA 1
ATOM 4905 C C . VAL B 1 328 ? -0.717 53.614 27.247 1.00 27.99 308 VAL B C 1
ATOM 4906 O O . VAL B 1 328 ? 0.134 53.919 28.086 1.00 29.48 308 VAL B O 1
ATOM 4910 N N . ASN B 1 329 ? -0.965 54.339 26.167 1.00 26.83 309 ASN B N 1
ATOM 4911 C CA . ASN B 1 329 ? -0.340 55.625 25.893 1.00 32.09 309 ASN B CA 1
ATOM 4912 C C . ASN B 1 329 ? -1.439 56.693 25.839 1.00 33.18 309 ASN B C 1
ATOM 4913 O O . ASN B 1 329 ? -2.447 56.503 25.173 1.00 28.00 309 ASN B O 1
ATOM 4918 N N . THR B 1 330 ? -1.255 57.807 26.551 1.00 34.34 310 THR B N 1
ATOM 4919 C CA . THR B 1 330 ? -2.205 58.922 26.479 1.00 36.25 310 THR B CA 1
ATOM 4920 C C . THR B 1 330 ? -1.520 60.197 25.993 1.00 38.88 310 THR B C 1
ATOM 4921 O O . THR B 1 330 ? -0.328 60.408 26.244 1.00 38.93 310 THR B O 1
ATOM 4925 N N . VAL B 1 331 ? -2.278 61.021 25.276 1.00 38.19 311 VAL B N 1
ATOM 4926 C CA . VAL B 1 331 ? -1.799 62.306 24.753 1.00 39.72 311 VAL B CA 1
ATOM 4927 C C . VAL B 1 331 ? -2.835 63.386 25.048 1.00 42.20 311 VAL B C 1
ATOM 4928 O O . VAL B 1 331 ? -4.002 63.246 24.673 1.00 38.57 311 VAL B O 1
ATOM 4932 N N . GLU B 1 332 ? -2.394 64.463 25.700 1.00 44.77 312 GLU B N 1
ATOM 4933 C CA . GLU B 1 332 ? -3.254 65.599 26.058 1.00 49.46 312 GLU B CA 1
ATOM 4934 C C . GLU B 1 332 ? -3.154 66.717 25.029 1.00 51.75 312 GLU B C 1
ATOM 4935 O O . GLU B 1 332 ? -2.075 66.984 24.485 1.00 48.95 312 GLU B O 1
ATOM 4941 N N . LYS B 1 333 ? -4.283 67.380 24.798 1.00 53.13 313 LYS B N 1
ATOM 4942 C CA . LYS B 1 333 ? -4.362 68.561 23.935 1.00 58.15 313 LYS B CA 1
ATOM 4943 C C . LYS B 1 333 ? -5.363 69.523 24.579 1.00 56.77 313 LYS B C 1
ATOM 4944 O O . LYS B 1 333 ? -6.361 69.079 25.132 1.00 54.00 313 LYS B O 1
ATOM 4950 N N . ASP B 1 334 ? -5.100 70.829 24.533 1.00 62.59 314 ASP B N 1
ATOM 4951 C CA . ASP B 1 334 ? -6.030 71.800 25.149 1.00 64.79 314 ASP B CA 1
ATOM 4952 C C . ASP B 1 334 ? -7.341 71.923 24.358 1.00 64.86 314 ASP B C 1
ATOM 4953 O O . ASP B 1 334 ? -7.319 71.924 23.132 1.00 63.17 314 ASP B O 1
ATOM 4958 N N . LEU B 1 335 ? -8.457 72.024 25.092 1.00 69.20 315 LEU B N 1
ATOM 4959 C CA . LEU B 1 335 ? -9.846 71.951 24.583 1.00 71.70 315 LEU B CA 1
ATOM 4960 C C . LEU B 1 335 ? -10.590 70.878 25.386 1.00 69.91 315 LEU B C 1
ATOM 4961 O O . LEU B 1 335 ? -11.682 71.106 25.916 1.00 64.84 315 LEU B O 1
#

B-factor: mean 27.95, std 13.94, range [11.35, 91.55]

GO terms:
  GO:0005537 D-mannose binding (F, IDA)
  GO:0042742 defense response to bacterium (P, IDA)
  GO:0046930 pore complex (C, IDA)
  GO:0048030 disaccharide binding (F, IDA)
  GO:0042802 identical protein binding (F, IPI)

Secondary structure (DSSP, 8-state):
------SEEE--EE-S-SEEEEEE-TTT---EEEEEEEE-SSSEEEEEEEETTS-EEEEE---S-EEEEEPPTT--EEEEEEEE-SSSSSEEEEEEEETTS-EEEEE-SSSPP--EEEE--TTS-EEEEEEEESSSEEEEEEEEEPPEEEEEEEEEE-TTTTTPPP-EEEEEEEEEEEEE-SSS-EEEEEEEEEEEEEEEEE---HHHHHHS-EEEEE--EEEEE-SSSEEEEEPPPEEEESEEEEEEEEEEEEEEEE-TTEEEEEEEEEEEEEEEEEEEEEEEEEETTS-EEEEEEEEEEEEEEE---EEEEEEEE-/------SEE---EE-S-SEEEEEESTTT---EEEEEEEE-SSSEEEEEEEETTS-EEEEE---S-EEEEEPPTT--EEEEEEEE-SSSSSEEEEEEEETTS-EEEEE-SSSPP--EEEE--TTS-EEEEEEEESSSEEEEEEEEEPPEEEEEEEEEE-TTTTTPPP-EEEEEEEEEEEEE-SSS-EEEEEEEEEEEEEEEEE---HHHHHHS-EEEEE--EEEEEETTEEEEEEPPPEEEESEEEEEEEEEEEEEEEE-TTEEEEEEEEEEEEEEEEEEEEEEEEEETTS-EEEEEEEEEEEEEEE---EEEEEEEE-